Protein AF-A0A7S2JGN4-F1 (afdb_monomer)

Organism: NCBI:txid1333877

Foldseek 3Di:
DPPPDFDFFKKKKFWFLCLVVCVLLVHDPLVLLQQLQAPVHHDPADQSPDDGDDGDPVSVVLSVLQVVQQVVLCVVCVQQDDSGMTIGTGQGPVSVVSSVSSQVHAALSLIGMDMFTDDSPDHLLRVLVRVFVVCCVVQVLQWDFADAFLTDTGGAFKEFEWEWEADQVVLWIWTKWFFQPPPPDTATETQMDTDRPVQDSHVLSRNQVSCCQAPVQLVVHHPVQWFPDGDDPDSPDDPDDLQWDWHKDQDQQCRNGRIYIYIYGYTDPNNVVSQCVQQDPQQKRFGHDGPDDAAEPPPSVCVSCCSNVVHYYHRGGIMGIWIQPLQQLATDGRVPGHHDPVNSVVSNLPRQRVQVSSCVRNVHDRDPPPQPDDPPADQQDQLKKKKAFADLPDDQVLVQVVLVSRVQHWPDWAAAPVVHRMIMTGGDGPVSSSSQQSQQQHDRPHTGMGIGTDDPCPPPPPPPPQFAPDRLDQQPDDDDQDDQLKKKKAPADPPQDQVNVVCVLVVQVFAWDDKAPDQPVGPRMIMTTGPGPVSSRSQCSQARHDDPRTGMHMGDDDPVSVVPPDDD

InterPro domains:
  IPR000504 RNA recognition motif domain [PS50102] (485-559)
  IPR000504 RNA recognition motif domain [SM00360] (384-452)
  IPR000504 RNA recognition motif domain [SM00360] (486-555)
  IPR012677 Nucleotide-binding alpha-beta plait domain superfamily [G3DSA:3.30.70.330] (375-461)
  IPR012677 Nucleotide-binding alpha-beta plait domain superfamily [G3DSA:3.30.70.330] (476-565)
  IPR035979 RNA-binding domain superfamily [SSF54928] (384-507)
  IPR035979 RNA-binding domain superfamily [SSF54928] (473-565)

Secondary structure (DSSP, 8-state):
---PPPP-EEEEEEEETHHHHHHHTT--HHHHHHHHT-TT---SSB-S-PPPPPPPHHHHHHHHHHHHHHHHHHHHTGGG-BTTEEEEEEE-HHHHHHHHGGGG--BTT--EEEEEEE-TT--HHHHHHHHHHHHHHH-GGGEEEPSSSS--EEEB-EEEEEEEEEETTTTEEEEEEEEE--TT--EEE--EEE--BTTBSSHHHHHHHHHIIIIIHHHT--HHHHBSSPPPSSTTS----TTEEEEEEEPTT-SS-SEEEEEEEEBPHHHHHHHHTTB-TTS-EEPPPPSS-EEETT-TTTHHHHHHT-PEEE--SEEEEEEEETTTTEEE-TT-PPBPHHHHHHHHT--HHHHHHHHHHHTPPP-----SS-TT--TT---EEEEES--TT--HHHHHHHHHTTT--EEEEEEESSSTTEEEEEESSHHHHHHHHTTTTPEETTEE-EEEE----TTT--S-SPTT-S------S---SSS-EEEEEES--TT--HHHHHHHHHTTT--EEEEE-S-TTSTT-EEEEESSHHHHHHHHHTTT-EETTEEPEEEPPPHHHHTTT---

Nearest PDB structures (foldseek):
  5wwe-assembly1_A  TM=4.064E-01  e=3.611E-09  Homo sapiens
  4cq1-assembly5_E  TM=3.795E-01  e=1.753E-08  Homo sapiens
  4cq1-assembly3_C  TM=3.674E-01  e=2.235E-08  Homo sapiens
  5ifm-assembly5_J  TM=3.689E-01  e=2.103E-08  Homo sapiens
  7lrq-assembly1_B  TM=3.885E-01  e=9.038E-08  Homo sapiens

Solvent-accessible surface area (backbone atoms only — not comparable to full-atom values): 32034 Å² total; per-residue (Å²): 131,83,77,76,77,78,75,58,40,26,38,34,41,38,36,44,70,38,38,61,55,25,61,76,56,74,51,55,75,65,57,50,49,53,43,47,59,31,95,90,50,50,64,89,57,51,56,73,82,77,85,80,74,89,64,58,68,70,60,51,53,50,53,50,57,49,47,52,42,25,53,52,44,39,69,78,36,57,91,65,58,47,93,42,46,49,55,34,61,69,39,38,71,68,58,47,54,58,58,54,40,42,56,72,56,36,37,64,69,45,24,44,44,46,71,46,77,50,63,85,85,52,53,68,58,55,50,36,50,48,49,46,54,52,47,41,74,75,46,53,58,41,51,41,65,34,59,70,76,41,62,44,79,38,46,44,49,37,33,30,40,37,43,29,43,53,40,57,89,78,56,37,42,32,37,44,31,33,40,39,74,49,99,90,56,72,28,36,36,56,48,60,43,66,60,46,67,89,77,37,87,27,60,50,46,34,41,53,49,38,44,30,59,55,50,21,47,36,73,74,41,54,66,72,62,37,25,74,57,82,72,59,94,51,72,87,55,79,88,75,57,90,52,45,46,83,46,28,41,75,34,92,78,50,38,91,42,42,26,40,40,34,39,38,33,32,42,26,71,65,36,58,54,55,53,53,74,40,40,46,100,71,51,45,20,52,55,52,81,43,96,63,82,62,38,50,71,84,40,72,87,52,48,63,42,32,40,68,74,64,38,50,64,36,73,48,57,39,33,32,74,31,41,46,43,79,93,65,27,46,75,50,60,90,76,74,67,48,58,36,67,66,62,52,46,52,37,53,66,55,49,61,75,59,45,46,50,53,14,67,63,13,72,45,77,66,78,76,76,74,67,95,60,65,94,81,62,58,93,88,48,86,32,39,30,35,40,33,48,48,36,93,84,60,50,65,67,55,54,45,48,58,37,43,58,38,76,27,68,66,68,46,73,46,75,35,84,51,56,65,38,26,30,43,36,34,33,82,41,69,68,43,39,57,56,50,47,72,50,41,65,42,69,46,92,90,22,56,24,45,39,40,79,50,78,85,58,89,83,72,64,71,95,66,68,71,80,32,77,57,78,67,54,78,52,84,68,94,74,73,94,61,82,84,32,53,36,33,40,31,57,49,42,91,85,63,48,53,64,56,56,49,48,62,42,41,81,65,75,23,52,73,68,45,72,47,52,76,38,94,90,39,88,47,24,32,40,42,32,28,76,42,62,67,27,42,37,52,53,46,17,47,43,48,35,54,47,90,91,27,53,28,44,44,43,72,70,48,82,70,65,74,62,75,83,79,90,129

Mean predicted aligned error: 10.85 Å

Sequence (568 aa):
TAVAAAETQTLSVFLEEVAFFLEDMQRDLWWLLRIAHQPAGPPALVKGDEELQPLPEETEAIIERLRERHVQHAEEHTNQVRAKIAIIPGVVAEERALLNSLKTLKFHCKGKIEVFQVMKEARNAAIWTKYHDTISSLEPQWLLKTDGPGQKLLFSQCATIVPVYADKQKREIKLFNVWCPEKKKRHWAFPSGDIIRGCDRNLYDTARREFHQEVGLSFGLSWSDCFVCDLPEEHTEELSHPGVCLYVQLEKDGHRYPTRPYFFVQVTEDFYSTTRCYEDANGVIHFPKPDREHVKWDDLASAPRVHVEGVDFLGYDEARWVSLEYETGKIVGDDGKQMRKDDAELFRRQPERIWEYLASLAGLDPLVRTSLLPADLPADGPFSVRMTGIDKAATDENISQYFEENNIAVKNVEQFDVPKHSARIDFHDLAALEQALQLSGRNLCRRKVKVELWADSVADAGAGAAAGARPLKPYEGPLSDTPPFKVIIRSLDKSVTRDDLGYFFWDRECQVKAVEYPLKNERHAGMVEFDDVESLRRAMGLNKAVYKGREVAIDLPTARDERGGGGG

Structure (mmCIF, N/CA/C/O backbone):
data_AF-A0A7S2JGN4-F1
#
_entry.id   AF-A0A7S2JGN4-F1
#
loop_
_atom_site.group_PDB
_atom_site.id
_atom_site.type_symbol
_atom_site.label_atom_id
_atom_site.label_alt_id
_atom_site.label_comp_id
_atom_site.label_asym_id
_atom_site.label_entity_id
_atom_site.label_seq_id
_atom_site.pdbx_PDB_ins_code
_atom_site.Cartn_x
_atom_site.Cartn_y
_atom_site.Cartn_z
_atom_site.occupancy
_atom_site.B_iso_or_equiv
_atom_site.auth_seq_id
_atom_site.auth_comp_id
_atom_site.auth_asym_id
_atom_site.auth_atom_id
_atom_site.pdbx_PDB_model_num
ATOM 1 N N . THR A 1 1 ? 23.035 26.801 42.156 1.00 54.50 1 THR A N 1
ATOM 2 C CA . THR A 1 1 ? 22.597 25.449 41.751 1.00 54.50 1 THR A CA 1
ATOM 3 C C . THR A 1 1 ? 21.841 25.587 40.452 1.00 54.50 1 THR A C 1
ATOM 5 O O . THR A 1 1 ? 20.786 26.202 40.447 1.00 54.50 1 THR A O 1
ATOM 8 N N . ALA A 1 2 ? 22.421 25.145 39.334 1.00 55.16 2 ALA A N 1
ATOM 9 C CA . ALA A 1 2 ? 21.706 25.127 38.061 1.00 55.16 2 ALA A CA 1
ATOM 10 C C . ALA A 1 2 ? 20.586 24.086 38.174 1.00 55.16 2 ALA A C 1
ATOM 12 O O . ALA A 1 2 ? 20.869 22.915 38.421 1.00 55.16 2 ALA A O 1
ATOM 13 N N . VAL A 1 3 ? 19.330 24.521 38.080 1.00 58.84 3 VAL A N 1
ATOM 14 C CA . VAL A 1 3 ? 18.199 23.600 37.936 1.00 58.84 3 VAL A CA 1
ATOM 15 C C . VAL A 1 3 ? 18.410 22.912 36.593 1.00 58.84 3 VAL A C 1
ATOM 17 O O . VAL A 1 3 ? 18.439 23.587 35.565 1.00 58.84 3 VAL A O 1
ATOM 20 N N . ALA A 1 4 ? 18.664 21.603 36.608 1.00 72.12 4 ALA A N 1
ATOM 21 C CA . ALA A 1 4 ? 18.765 20.829 35.380 1.00 72.12 4 ALA A CA 1
ATOM 22 C C . ALA A 1 4 ? 17.479 21.063 34.580 1.00 72.12 4 ALA A C 1
ATOM 24 O O . ALA A 1 4 ? 16.385 20.871 35.113 1.00 72.12 4 ALA A O 1
ATOM 25 N N . ALA A 1 5 ? 17.610 21.552 33.344 1.00 78.69 5 ALA A N 1
ATOM 26 C CA . ALA A 1 5 ? 16.461 21.744 32.474 1.00 78.69 5 ALA A CA 1
ATOM 27 C C . ALA A 1 5 ? 15.725 20.403 32.366 1.00 78.69 5 ALA A C 1
ATOM 29 O O . ALA A 1 5 ? 16.347 19.388 32.048 1.00 78.69 5 ALA A O 1
ATOM 30 N N . ALA A 1 6 ? 14.432 20.391 32.696 1.00 83.69 6 ALA A N 1
ATOM 31 C CA . ALA A 1 6 ? 13.628 19.183 32.610 1.00 83.69 6 ALA A CA 1
ATOM 32 C C . ALA A 1 6 ? 13.701 18.633 31.178 1.00 83.69 6 ALA A C 1
ATOM 34 O O . ALA A 1 6 ? 13.547 19.384 30.212 1.00 83.69 6 ALA A O 1
ATOM 35 N N . GLU A 1 7 ? 13.971 17.335 31.038 1.00 91.00 7 GLU A N 1
ATOM 36 C CA . GLU A 1 7 ? 14.039 16.693 29.729 1.00 91.00 7 GLU A CA 1
ATOM 37 C C . GLU A 1 7 ? 12.650 16.742 29.076 1.00 91.00 7 GLU A C 1
ATOM 39 O O . GLU A 1 7 ? 11.679 16.187 29.596 1.00 91.00 7 GLU A O 1
ATOM 44 N N . THR A 1 8 ? 12.549 17.431 27.941 1.00 95.19 8 THR A N 1
ATOM 45 C CA . THR A 1 8 ? 11.310 17.529 27.163 1.00 95.19 8 THR A CA 1
ATOM 46 C C . THR A 1 8 ? 11.407 16.667 25.912 1.00 95.19 8 THR A C 1
ATOM 48 O O . THR A 1 8 ? 12.484 16.486 25.344 1.00 95.19 8 THR A O 1
ATOM 51 N N . GLN A 1 9 ? 10.277 16.115 25.468 1.00 96.19 9 GLN A N 1
ATOM 52 C CA . GLN A 1 9 ? 10.206 15.285 24.263 1.00 96.19 9 GLN A CA 1
ATOM 53 C C . GLN A 1 9 ? 9.072 15.740 23.344 1.00 96.19 9 GLN A C 1
ATOM 55 O O . GLN A 1 9 ? 8.109 16.352 23.788 1.00 96.19 9 GLN A O 1
ATOM 60 N N . THR A 1 10 ? 9.169 15.444 22.048 1.00 95.75 10 THR A N 1
ATOM 61 C CA . THR A 1 10 ? 8.025 15.596 21.136 1.00 95.75 10 THR A CA 1
ATOM 62 C C . THR A 1 10 ? 7.320 14.254 21.027 1.00 95.75 10 THR A C 1
ATOM 64 O O . THR A 1 10 ? 7.950 13.249 20.686 1.00 95.75 10 THR A O 1
ATOM 67 N N . LEU A 1 11 ? 6.024 14.233 21.328 1.00 96.25 11 LEU A N 1
ATOM 68 C CA . LEU A 1 11 ? 5.200 13.034 21.229 1.00 96.25 11 LEU A CA 1
ATOM 69 C C . LEU A 1 11 ? 4.201 13.161 20.087 1.00 96.25 11 LEU A C 1
ATOM 71 O O . LEU A 1 11 ? 3.726 14.247 19.762 1.00 96.25 11 LEU A O 1
ATOM 75 N N . SER A 1 12 ? 3.886 12.021 19.494 1.00 93.81 12 SER A N 1
ATOM 76 C CA . SER A 1 12 ? 2.825 11.853 18.521 1.00 93.81 12 SER A CA 1
ATOM 77 C C . SER A 1 12 ? 1.744 10.960 19.116 1.00 93.81 12 SER A C 1
ATOM 79 O O . SER A 1 12 ? 2.062 9.930 19.712 1.00 93.81 12 SER A O 1
ATOM 81 N N . VAL A 1 13 ? 0.486 11.371 18.967 1.00 94.75 13 VAL A N 1
ATOM 82 C CA . VAL A 1 13 ? -0.708 10.597 19.307 1.00 94.75 13 VAL A CA 1
ATOM 83 C C . VAL A 1 13 ? -1.379 10.182 18.004 1.00 94.75 13 VAL A C 1
ATOM 85 O O . VAL A 1 13 ? -1.859 11.037 17.257 1.00 94.75 13 VAL A O 1
ATOM 88 N N . PHE A 1 14 ? -1.389 8.885 17.714 1.00 92.00 14 PHE A N 1
ATOM 89 C CA . PHE A 1 14 ? -2.060 8.315 16.551 1.00 92.00 14 PHE A CA 1
ATOM 90 C C . PHE A 1 14 ? -3.412 7.731 16.946 1.00 92.00 14 PHE A C 1
ATOM 92 O O . PHE A 1 14 ? -3.502 6.937 17.880 1.00 92.00 14 PHE A O 1
ATOM 99 N N . LEU A 1 15 ? -4.446 8.143 16.218 1.00 89.06 15 LEU A N 1
ATOM 100 C CA . LEU A 1 15 ? -5.840 7.760 16.403 1.00 89.06 15 LEU A CA 1
ATOM 101 C C . LEU A 1 15 ? -6.223 6.754 15.310 1.00 89.06 15 LEU A C 1
ATOM 103 O O . LEU A 1 15 ? -6.686 7.133 14.231 1.00 89.06 15 LEU A O 1
ATOM 107 N N . GLU A 1 16 ? -5.987 5.471 15.569 1.00 84.69 16 GLU A N 1
ATOM 108 C CA . GLU A 1 16 ? -6.259 4.388 14.622 1.00 84.69 16 GLU A CA 1
ATOM 109 C C . GLU A 1 16 ? -7.708 3.922 14.758 1.00 84.69 16 GLU A C 1
ATOM 111 O O . GLU A 1 16 ? -8.125 3.519 15.839 1.00 84.69 16 GLU A O 1
ATOM 116 N N . GLU A 1 17 ? -8.499 4.037 13.689 1.00 77.12 17 GLU A N 1
ATOM 117 C CA . GLU A 1 17 ? -9.946 3.733 13.666 1.00 77.12 17 GLU A CA 1
ATOM 118 C C . GLU A 1 17 ? -10.814 4.467 14.715 1.00 77.12 17 GLU A C 1
ATOM 120 O O . GLU A 1 17 ? -12.028 4.291 14.782 1.00 77.12 17 GLU A O 1
ATOM 125 N N . VAL A 1 18 ? -10.213 5.384 15.479 1.00 81.12 18 VAL A N 1
ATOM 126 C CA . VAL A 1 18 ? -10.897 6.314 16.390 1.00 81.12 18 VAL A CA 1
ATOM 127 C C . VAL A 1 18 ? -11.172 7.658 15.707 1.00 81.12 18 VAL A C 1
ATOM 129 O O . VAL A 1 18 ? -12.047 8.400 16.130 1.00 81.12 18 VAL A O 1
ATOM 132 N N . ALA A 1 19 ? -10.464 7.995 14.626 1.00 70.75 19 ALA A N 1
ATOM 133 C CA . ALA A 1 19 ? -10.647 9.284 13.956 1.00 70.75 19 ALA A CA 1
ATOM 134 C C . ALA A 1 19 ? -12.057 9.458 13.364 1.00 70.75 19 ALA A C 1
ATOM 136 O O . ALA A 1 19 ? -12.646 10.521 13.524 1.00 70.75 19 ALA A O 1
ATOM 137 N N . PHE A 1 20 ? -12.610 8.408 12.745 1.00 70.56 20 PHE A N 1
ATOM 138 C CA . PHE A 1 20 ? -13.986 8.425 12.236 1.00 70.56 20 PHE A CA 1
ATOM 139 C C . PHE A 1 20 ? -15.000 8.490 13.374 1.00 70.56 20 PHE A C 1
ATOM 141 O O . PHE A 1 20 ? -15.897 9.318 13.342 1.00 70.56 20 PHE A O 1
ATOM 148 N N . PHE A 1 21 ? -14.766 7.724 14.443 1.00 80.31 21 PHE A N 1
ATOM 149 C CA . PHE A 1 21 ? -15.552 7.819 15.670 1.00 80.31 21 PHE A CA 1
ATOM 150 C C . PHE A 1 21 ? -15.599 9.257 16.219 1.00 80.31 21 PHE A C 1
ATOM 152 O O . PHE A 1 21 ? -16.660 9.742 16.601 1.00 80.31 21 PHE A O 1
ATOM 159 N N . LEU A 1 22 ? -14.466 9.966 16.243 1.00 82.25 22 LEU A N 1
ATOM 160 C CA . LEU A 1 22 ? -14.413 11.358 16.694 1.00 82.25 22 LEU A CA 1
ATOM 161 C C . LEU A 1 22 ? -15.152 12.309 15.750 1.00 82.25 22 LEU A C 1
ATOM 163 O O . LEU A 1 22 ? -15.880 13.177 16.225 1.00 82.25 22 LEU A O 1
ATOM 167 N N . GLU A 1 23 ? -14.977 12.152 14.437 1.00 78.81 23 GLU A N 1
ATOM 168 C CA . GLU A 1 23 ? -15.659 12.967 13.427 1.00 78.81 23 GLU A CA 1
ATOM 169 C C . GLU A 1 23 ? -17.182 12.792 13.509 1.00 78.81 23 GLU A C 1
ATOM 171 O O . GLU A 1 23 ? -17.908 13.779 13.654 1.00 78.81 23 GLU A O 1
ATOM 176 N N . ASP A 1 24 ? -17.652 11.544 13.527 1.00 76.62 24 ASP A N 1
ATOM 177 C CA . ASP A 1 24 ? -19.073 11.191 13.547 1.00 76.62 24 ASP A CA 1
ATOM 178 C C . ASP A 1 24 ? -19.751 11.621 14.853 1.00 76.62 24 ASP A C 1
ATOM 180 O O . ASP A 1 24 ? -20.858 12.164 14.839 1.00 76.62 24 ASP A O 1
ATOM 184 N N . MET A 1 25 ? -19.069 11.447 15.990 1.00 80.00 25 MET A N 1
ATOM 185 C CA . MET A 1 25 ? -19.584 11.841 17.308 1.00 80.00 25 MET A CA 1
ATOM 186 C C . MET A 1 25 ? -19.324 13.317 17.646 1.00 80.00 25 MET A C 1
ATOM 188 O O . MET A 1 25 ? -19.701 13.774 18.730 1.00 80.00 25 MET A O 1
ATOM 192 N N . GLN A 1 26 ? -18.681 14.071 16.746 1.00 81.38 26 GLN A N 1
ATOM 193 C CA . GLN A 1 26 ? -18.276 15.467 16.956 1.00 81.38 26 GLN A CA 1
ATOM 194 C C . GLN A 1 26 ? -17.484 15.647 18.265 1.00 81.38 26 GLN A C 1
ATOM 196 O O . GLN A 1 26 ? -17.761 16.530 19.085 1.00 81.38 26 GLN A O 1
ATOM 201 N N . ARG A 1 27 ? -16.518 14.755 18.490 1.00 87.88 27 ARG A N 1
ATOM 202 C CA . ARG A 1 27 ? -15.594 14.751 19.631 1.00 87.88 27 ARG A CA 1
ATOM 203 C C . ARG A 1 27 ? -14.174 15.044 19.162 1.00 87.88 27 ARG A C 1
ATOM 205 O O . ARG A 1 27 ? -13.861 14.955 17.980 1.00 87.88 27 ARG A O 1
ATOM 212 N N . ASP A 1 28 ? -13.297 15.385 20.099 1.00 91.06 28 ASP A N 1
ATOM 213 C CA . ASP A 1 28 ? -11.882 15.620 19.819 1.00 91.06 28 ASP A CA 1
ATOM 214 C C . ASP A 1 28 ? -10.959 14.789 20.728 1.00 91.06 28 ASP A C 1
ATOM 216 O O . ASP A 1 28 ? -11.389 14.074 21.637 1.00 91.06 28 ASP A O 1
ATOM 220 N N . LEU A 1 29 ? -9.653 14.865 20.459 1.00 93.62 29 LEU A N 1
ATOM 221 C CA . LEU A 1 29 ? -8.619 14.205 21.260 1.00 93.62 29 LEU A CA 1
ATOM 222 C C . LEU A 1 29 ? -8.666 14.627 22.739 1.00 93.62 29 LEU A C 1
ATOM 224 O O . LEU A 1 29 ? -8.353 13.837 23.631 1.00 93.62 29 LEU A O 1
ATOM 228 N N . TRP A 1 30 ? -9.042 15.872 23.009 1.00 95.50 30 TRP A N 1
ATOM 229 C CA . TRP A 1 30 ? -9.039 16.437 24.354 1.00 95.50 30 TRP A CA 1
ATOM 230 C C . TRP A 1 30 ? -10.203 15.884 25.173 1.00 95.50 30 TRP A C 1
ATOM 232 O O . TRP A 1 30 ? -10.025 15.556 26.343 1.00 95.50 30 TRP A O 1
ATOM 242 N N . TRP A 1 31 ? -11.358 15.660 24.547 1.00 96.06 31 TRP A N 1
ATOM 243 C CA . TRP A 1 31 ? -12.468 14.911 25.131 1.00 96.06 31 TRP A CA 1
ATOM 244 C C . TRP A 1 31 ? -12.053 13.482 25.514 1.00 96.06 31 TRP A C 1
ATOM 246 O O . TRP A 1 31 ? -12.343 13.047 26.628 1.00 96.06 31 TRP A O 1
ATOM 256 N N . LEU A 1 32 ? -11.284 12.785 24.667 1.00 96.12 32 LEU A N 1
ATOM 257 C CA . LEU A 1 32 ? -10.750 11.455 25.002 1.00 96.12 32 LEU A CA 1
ATOM 258 C C . LEU A 1 32 ? -9.780 11.486 26.185 1.00 96.12 32 LEU A C 1
ATOM 260 O O . LEU A 1 32 ? -9.835 10.611 27.048 1.00 96.12 32 LEU A O 1
ATOM 264 N N . LEU A 1 33 ? -8.916 12.501 26.265 1.00 96.56 33 LEU A N 1
ATOM 265 C CA . LEU A 1 33 ? -8.057 12.691 27.436 1.00 96.56 33 LEU A CA 1
ATOM 266 C C . LEU A 1 33 ? -8.892 12.896 28.697 1.00 96.56 33 LEU A C 1
ATOM 268 O O . LEU A 1 33 ? -8.591 12.302 29.731 1.00 96.56 33 LEU A O 1
ATOM 272 N N . ARG A 1 34 ? -9.977 13.671 28.611 1.00 97.44 34 ARG A N 1
ATOM 273 C CA . ARG A 1 34 ? -10.865 13.877 29.757 1.00 97.44 34 ARG A CA 1
ATOM 274 C C . ARG A 1 34 ? -11.571 12.594 30.189 1.00 97.44 34 ARG A C 1
ATOM 276 O O . ARG A 1 34 ? -11.767 12.388 31.385 1.00 97.44 34 ARG A O 1
ATOM 283 N N . ILE A 1 35 ? -11.904 11.713 29.247 1.00 96.69 35 ILE A N 1
ATOM 284 C CA . ILE A 1 35 ? -12.425 10.371 29.544 1.00 96.69 35 ILE A CA 1
ATOM 285 C C . ILE A 1 35 ? -11.391 9.508 30.253 1.00 96.69 35 ILE A C 1
ATOM 287 O O . ILE A 1 35 ? -11.707 8.867 31.254 1.00 96.69 35 ILE A O 1
ATOM 291 N N . ALA A 1 36 ? -10.157 9.490 29.751 1.00 97.25 36 ALA A N 1
ATOM 292 C CA . ALA A 1 36 ? -9.097 8.647 30.293 1.00 97.25 36 ALA A CA 1
ATOM 293 C C . ALA A 1 36 ? -8.745 8.980 31.753 1.00 97.25 36 ALA A C 1
ATOM 295 O O . ALA A 1 36 ? -8.174 8.140 32.447 1.00 97.25 36 ALA A O 1
ATOM 296 N N . HIS A 1 37 ? -9.103 10.182 32.215 1.00 97.50 37 HIS A N 1
ATOM 297 C CA . HIS A 1 37 ? -8.818 10.693 33.557 1.00 97.50 37 HIS A CA 1
ATOM 298 C C . HIS A 1 37 ? -10.071 10.952 34.403 1.00 97.50 37 HIS A C 1
ATOM 300 O O . HIS A 1 37 ? -9.998 11.683 35.389 1.00 97.50 37 HIS A O 1
ATOM 306 N N . GLN A 1 38 ? -11.222 10.365 34.057 1.00 97.56 38 GLN A N 1
ATOM 307 C CA . GLN A 1 38 ? -12.425 10.493 34.886 1.00 97.56 38 GLN A CA 1
ATOM 308 C C . GLN A 1 38 ? -12.165 10.005 36.328 1.00 97.56 38 GLN A C 1
ATOM 310 O O . GLN A 1 38 ? -11.521 8.969 36.507 1.00 97.56 38 GLN A O 1
ATOM 315 N N . PRO A 1 39 ? -12.697 10.679 37.370 1.00 94.81 39 PRO A N 1
ATOM 316 C CA . PRO A 1 39 ? -12.478 10.283 38.768 1.00 94.81 39 PRO A CA 1
ATOM 317 C C . PRO A 1 39 ? -12.961 8.864 39.097 1.00 94.81 39 PRO A C 1
ATOM 319 O O . PRO A 1 39 ? -12.382 8.185 39.941 1.00 94.81 39 PRO A O 1
ATOM 322 N N . ALA A 1 40 ? -14.011 8.406 38.411 1.00 95.12 40 ALA A N 1
ATOM 323 C CA . ALA A 1 40 ? -14.536 7.044 38.516 1.00 95.12 40 ALA A CA 1
ATOM 324 C C . ALA A 1 40 ? -13.710 6.002 37.728 1.00 95.12 40 ALA A C 1
ATOM 326 O O . ALA A 1 40 ? -14.036 4.816 37.752 1.00 95.12 40 ALA A O 1
ATOM 327 N N . GLY A 1 41 ? -12.650 6.437 37.044 1.00 94.81 41 GLY A N 1
ATOM 328 C CA . GLY A 1 41 ? -11.921 5.673 36.040 1.00 94.81 41 GLY A CA 1
ATOM 329 C C . GLY A 1 41 ? -12.548 5.790 34.644 1.00 94.81 41 GLY A C 1
ATOM 330 O O . GLY A 1 41 ? -13.695 6.228 34.509 1.00 94.81 41 GLY A O 1
ATOM 331 N N . PRO A 1 42 ? -11.804 5.410 33.589 1.00 93.50 42 PRO A N 1
ATOM 332 C CA . PRO A 1 42 ? -12.347 5.360 32.239 1.00 93.50 42 PRO A CA 1
ATOM 333 C C . PRO A 1 42 ? -13.484 4.327 32.151 1.00 93.50 42 PRO A C 1
ATOM 335 O O . PRO A 1 42 ? -13.445 3.303 32.844 1.00 93.50 42 PRO A O 1
ATOM 338 N N . PRO A 1 43 ? -14.490 4.552 31.288 1.00 91.50 43 PRO A N 1
ATOM 339 C CA . PRO A 1 43 ? -15.542 3.574 31.056 1.00 91.50 43 PRO A CA 1
ATOM 340 C C . PRO A 1 43 ? -14.951 2.276 30.492 1.00 91.50 43 PRO A C 1
ATOM 342 O O . PRO A 1 43 ? -13.905 2.272 29.841 1.00 91.50 43 PRO A O 1
ATOM 345 N N . ALA A 1 44 ? -15.649 1.157 30.707 1.00 91.38 44 ALA A N 1
ATOM 346 C CA . ALA A 1 44 ? -15.217 -0.141 30.184 1.00 91.38 44 ALA A CA 1
ATOM 347 C C . ALA A 1 44 ? -15.114 -0.151 28.645 1.00 91.38 44 ALA A C 1
ATOM 349 O O . ALA A 1 44 ? -14.239 -0.822 28.097 1.00 91.38 44 ALA A O 1
ATOM 350 N N . LEU A 1 45 ? -16.006 0.588 27.976 1.00 91.00 45 LEU A N 1
ATOM 351 C CA . LEU A 1 45 ? -16.026 0.840 26.537 1.00 91.00 45 LEU A CA 1
ATOM 352 C C . LEU A 1 45 ? -16.490 2.278 26.285 1.00 91.00 45 LEU A C 1
ATOM 354 O O . LEU A 1 45 ? -17.499 2.691 26.853 1.00 91.00 45 LEU A O 1
ATOM 358 N N . VAL A 1 46 ? -15.772 2.992 25.422 1.00 90.94 46 VAL A N 1
ATOM 359 C CA . VAL A 1 46 ? -16.076 4.351 24.967 1.00 90.94 46 VAL A CA 1
ATOM 360 C C . VAL A 1 46 ? -17.031 4.298 23.767 1.00 90.94 46 VAL A C 1
ATOM 362 O O . VAL A 1 46 ? -16.776 3.567 22.802 1.00 90.94 46 VAL A O 1
ATOM 365 N N . LYS A 1 47 ? -18.113 5.076 23.836 1.00 86.81 47 LYS A N 1
ATOM 366 C CA . LYS A 1 47 ? -19.259 5.126 22.915 1.00 86.81 47 LYS A CA 1
ATOM 367 C C . LYS A 1 47 ? -19.515 6.506 22.308 1.00 86.81 47 LYS A C 1
ATOM 369 O O . LYS A 1 47 ? -20.111 6.577 21.239 1.00 86.81 47 LYS A O 1
ATOM 374 N N . GLY A 1 48 ? -19.051 7.592 22.927 1.00 86.44 48 GLY A N 1
ATOM 375 C CA . GLY A 1 48 ? -19.174 8.961 22.401 1.00 86.44 48 GLY A CA 1
ATOM 376 C C . GLY A 1 48 ? -20.287 9.787 23.050 1.00 86.44 48 GLY A C 1
ATOM 377 O O . GLY A 1 48 ? -20.292 11.022 22.941 1.00 86.44 48 GLY A O 1
ATOM 378 N N . ASP A 1 49 ? -21.217 9.120 23.731 1.00 86.94 49 ASP A N 1
ATOM 379 C CA . ASP A 1 49 ? -22.371 9.689 24.427 1.00 86.94 49 ASP A CA 1
ATOM 380 C C . ASP A 1 49 ? -22.150 9.847 25.941 1.00 86.94 49 ASP A C 1
ATOM 382 O O . ASP A 1 49 ? -23.075 10.213 26.664 1.00 86.94 49 ASP A O 1
ATOM 386 N N . GLU A 1 50 ? -20.928 9.623 26.432 1.00 90.75 50 GLU A N 1
ATOM 387 C CA . GLU A 1 50 ? -20.611 9.743 27.851 1.00 90.75 50 GLU A CA 1
ATOM 388 C C . GLU A 1 50 ? -20.771 11.172 28.380 1.00 90.75 50 GLU A C 1
ATOM 390 O O . GLU A 1 50 ? -20.235 12.141 27.831 1.00 90.75 50 GLU A O 1
ATOM 395 N N . GLU A 1 51 ? -21.426 11.283 29.536 1.00 93.62 51 GLU A N 1
ATOM 396 C CA . GLU A 1 51 ? -21.446 12.502 30.337 1.00 93.62 51 GLU A CA 1
ATOM 397 C C . GLU A 1 51 ? -20.192 12.568 31.220 1.00 93.62 51 GLU A C 1
ATOM 399 O O . GLU A 1 51 ? -19.976 11.729 32.097 1.00 93.62 51 GLU A O 1
ATOM 404 N N . LEU A 1 52 ? -19.344 13.573 30.983 1.00 95.81 52 LEU A N 1
ATOM 405 C CA . LEU A 1 52 ? -18.083 13.736 31.708 1.00 95.81 52 LEU A CA 1
ATOM 406 C C . LEU A 1 52 ? -18.282 14.503 33.014 1.00 95.81 52 LEU A C 1
ATOM 408 O O . LEU A 1 52 ? -18.860 15.592 33.024 1.00 95.81 52 LEU A O 1
ATOM 412 N N . GLN A 1 53 ? -17.723 13.981 34.106 1.00 96.88 53 GLN A N 1
ATOM 413 C CA . GLN A 1 53 ? -17.599 14.728 35.354 1.00 96.88 53 GLN A CA 1
ATOM 414 C C . GLN A 1 53 ? -16.455 15.753 35.253 1.00 96.88 53 GLN A C 1
ATOM 416 O O . GLN A 1 53 ? -15.498 15.533 34.498 1.00 96.88 53 GLN A O 1
ATOM 421 N N . PRO A 1 54 ? -16.518 16.866 36.012 1.00 97.25 54 PRO A N 1
ATOM 422 C CA . PRO A 1 54 ? -15.405 17.804 36.118 1.00 97.25 54 PRO A CA 1
ATOM 423 C C . PRO A 1 54 ? -14.136 17.108 36.626 1.00 97.25 54 PRO A C 1
ATOM 425 O O . PRO A 1 54 ? -14.185 16.353 37.599 1.00 97.25 54 PRO A O 1
ATOM 428 N N . LEU A 1 55 ? -13.003 17.378 35.978 1.00 97.50 55 LEU A N 1
ATOM 429 C CA . LEU A 1 55 ? -11.698 16.891 36.419 1.00 97.50 55 LEU A CA 1
ATOM 430 C C . LEU A 1 55 ? -11.095 17.810 37.490 1.00 97.50 55 LEU A C 1
ATOM 432 O O . LEU A 1 55 ? -11.506 18.968 37.608 1.00 97.50 55 LEU A O 1
ATOM 436 N N . PRO A 1 56 ? -10.094 17.331 38.252 1.00 97.62 56 PRO A N 1
ATOM 437 C CA . PRO A 1 56 ? -9.263 18.205 39.070 1.00 97.62 56 PRO A CA 1
ATOM 438 C C . PRO A 1 56 ? -8.669 19.349 38.233 1.00 97.62 56 PRO A C 1
ATOM 440 O O . PRO A 1 56 ? -8.201 19.124 37.115 1.00 97.62 56 PRO A O 1
ATOM 443 N N . GLU A 1 57 ? -8.648 20.566 38.786 1.00 97.56 57 GLU A N 1
ATOM 444 C CA . GLU A 1 57 ? -8.185 21.774 38.079 1.00 97.56 57 GLU A CA 1
ATOM 445 C C . GLU A 1 57 ? -6.762 21.627 37.518 1.00 97.56 57 GLU A C 1
ATOM 447 O O . GLU A 1 57 ? -6.464 22.115 36.430 1.00 97.56 57 GLU A O 1
ATOM 452 N N . GLU A 1 58 ? -5.890 20.909 38.230 1.00 97.56 58 GLU A N 1
ATOM 453 C CA . GLU A 1 58 ? -4.521 20.621 37.798 1.00 97.56 58 GLU A CA 1
ATOM 454 C C . GLU A 1 58 ? -4.482 19.778 36.515 1.00 97.56 58 GLU A C 1
ATOM 456 O O . GLU A 1 58 ? -3.765 20.113 35.570 1.00 97.56 58 GLU A O 1
ATOM 461 N N . THR A 1 59 ? -5.301 18.725 36.444 1.00 97.38 59 THR A N 1
ATOM 462 C CA . THR A 1 59 ? -5.424 17.858 35.265 1.00 97.38 59 THR A CA 1
ATOM 463 C C . THR A 1 59 ? -5.982 18.632 34.076 1.00 97.38 59 THR A C 1
ATOM 465 O O . THR A 1 59 ? -5.427 18.551 32.979 1.00 97.38 59 THR A O 1
ATOM 468 N N . GLU A 1 60 ? -7.031 19.430 34.290 1.00 97.75 60 GLU A N 1
ATOM 469 C CA . GLU A 1 60 ? -7.637 20.246 33.232 1.00 97.75 60 GLU A CA 1
ATOM 470 C C . GLU A 1 60 ? -6.631 21.281 32.694 1.00 97.75 60 GLU A C 1
ATOM 472 O O . GLU A 1 60 ? -6.483 21.444 31.482 1.00 97.75 60 GLU A O 1
ATOM 477 N N . ALA A 1 61 ? -5.849 21.908 33.582 1.00 97.75 61 ALA A N 1
ATOM 478 C CA . ALA A 1 61 ? -4.796 22.845 33.200 1.00 97.75 61 ALA A CA 1
ATOM 479 C C . ALA A 1 61 ? -3.668 22.176 32.395 1.00 97.75 61 ALA A C 1
ATOM 481 O O . ALA A 1 61 ? -3.083 22.812 31.517 1.00 97.75 61 ALA A O 1
ATOM 482 N N . ILE A 1 62 ? -3.337 20.910 32.672 1.00 97.81 62 ILE A N 1
ATOM 483 C CA . ILE A 1 62 ? -2.373 20.147 31.865 1.00 97.81 62 ILE A CA 1
ATOM 484 C C . ILE A 1 62 ? -2.932 19.875 30.464 1.00 97.81 62 ILE A C 1
ATOM 486 O O . ILE A 1 62 ? -2.221 20.082 29.476 1.00 97.81 62 ILE A O 1
ATOM 490 N N . ILE A 1 63 ? -4.189 19.431 30.369 1.00 97.75 63 ILE A N 1
ATOM 491 C CA . ILE A 1 63 ? -4.848 19.140 29.087 1.00 97.75 63 ILE A CA 1
ATOM 492 C C . ILE A 1 63 ? -4.890 20.397 28.213 1.00 97.75 63 ILE A C 1
ATOM 494 O O . ILE A 1 63 ? -4.526 20.324 27.038 1.00 97.75 63 ILE A O 1
ATOM 498 N N . GLU A 1 64 ? -5.234 21.556 28.777 1.00 97.88 64 GLU A N 1
ATOM 499 C CA . GLU A 1 64 ? -5.289 22.803 28.006 1.00 97.88 64 GLU A CA 1
ATOM 500 C C . GLU A 1 64 ? -3.898 23.234 27.508 1.00 97.88 64 GLU A C 1
ATOM 502 O O . GLU A 1 64 ? -3.738 23.548 26.331 1.00 97.88 64 GLU A O 1
ATOM 507 N N . ARG A 1 65 ? -2.838 23.110 28.324 1.00 97.81 65 ARG A N 1
ATOM 508 C CA . ARG A 1 65 ? -1.454 23.374 27.865 1.00 97.81 65 ARG A CA 1
ATOM 509 C C . ARG A 1 65 ? -0.988 22.426 26.756 1.00 97.81 65 ARG A C 1
ATOM 511 O O . ARG A 1 65 ? -0.137 22.784 25.935 1.00 97.81 65 ARG A O 1
ATOM 518 N N . LEU A 1 66 ? -1.449 21.174 26.761 1.00 97.69 66 LEU A N 1
ATOM 519 C CA . LEU A 1 66 ? -1.174 20.221 25.679 1.00 97.69 66 LEU A CA 1
ATOM 520 C C . LEU A 1 66 ? -1.912 20.621 24.400 1.00 97.69 66 LEU A C 1
ATOM 522 O O . LEU A 1 66 ? -1.313 20.599 23.322 1.00 97.69 66 LEU A O 1
ATOM 526 N N . ARG A 1 67 ? -3.173 21.038 24.534 1.00 97.31 67 ARG A N 1
ATOM 527 C CA . ARG A 1 67 ? -4.003 21.536 23.437 1.00 97.31 67 ARG A CA 1
ATOM 528 C C . ARG A 1 67 ? -3.413 22.775 22.785 1.00 97.31 67 ARG A C 1
ATOM 530 O O . ARG A 1 67 ? -3.245 22.775 21.569 1.00 97.31 67 ARG A O 1
ATOM 537 N N . GLU A 1 68 ? -3.047 23.785 23.566 1.00 97.06 68 GLU A N 1
ATOM 538 C CA . GLU A 1 68 ? -2.438 25.023 23.065 1.00 97.06 68 GLU A CA 1
ATOM 539 C C . GLU A 1 68 ? -1.171 24.732 22.250 1.00 97.06 68 GLU A C 1
ATOM 541 O O . GLU A 1 68 ? -1.049 25.185 21.113 1.00 97.06 68 GLU A O 1
ATOM 546 N N . ARG A 1 69 ? -0.260 23.894 22.773 1.00 96.19 69 ARG A N 1
ATOM 547 C CA . ARG A 1 69 ? 0.963 23.501 22.046 1.00 96.19 69 ARG A CA 1
ATOM 548 C C . ARG A 1 69 ? 0.676 22.693 20.787 1.00 96.19 69 ARG A C 1
ATOM 550 O O . ARG A 1 69 ? 1.392 22.850 19.802 1.00 96.19 69 ARG A O 1
ATOM 557 N N . HIS A 1 70 ? -0.335 21.826 20.802 1.00 94.56 70 HIS A N 1
ATOM 558 C CA . HIS A 1 70 ? -0.746 21.100 19.604 1.00 94.56 70 HIS A CA 1
ATOM 559 C C . HIS A 1 70 ? -1.293 22.045 18.529 1.00 94.56 70 HIS A C 1
ATOM 561 O O . HIS A 1 70 ? -0.876 21.951 17.378 1.00 94.56 70 HIS A O 1
ATOM 567 N N . VAL A 1 71 ? -2.200 22.953 18.904 1.00 94.12 71 VAL A N 1
ATOM 568 C CA . VAL A 1 71 ? -2.804 23.935 17.991 1.00 94.12 71 VAL A CA 1
ATOM 569 C C . VAL A 1 71 ? -1.722 24.828 17.398 1.00 94.12 71 VAL A C 1
ATOM 571 O O . VAL A 1 71 ? -1.625 24.926 16.178 1.00 94.12 71 VAL A O 1
ATOM 574 N N . GLN A 1 72 ? -0.836 25.368 18.237 1.00 94.38 72 GLN A N 1
ATOM 575 C CA . GLN A 1 72 ? 0.300 26.162 17.779 1.00 94.38 72 GLN A CA 1
ATOM 576 C C . GLN A 1 72 ? 1.185 25.370 16.804 1.00 94.38 72 GLN A C 1
ATOM 578 O O . GLN A 1 72 ? 1.524 25.861 15.729 1.00 94.38 72 GLN A O 1
ATOM 583 N N . HIS A 1 73 ? 1.532 24.119 17.133 1.00 91.00 73 HIS A N 1
ATOM 584 C CA . HIS A 1 73 ? 2.335 23.277 16.241 1.00 91.00 73 HIS A CA 1
ATOM 585 C C . HIS A 1 73 ? 1.629 23.025 14.905 1.00 91.00 73 HIS A C 1
ATOM 587 O O . HIS A 1 73 ? 2.275 23.073 13.860 1.00 91.00 73 HIS A O 1
ATOM 593 N N . ALA A 1 74 ? 0.321 22.763 14.926 1.00 88.31 74 ALA A N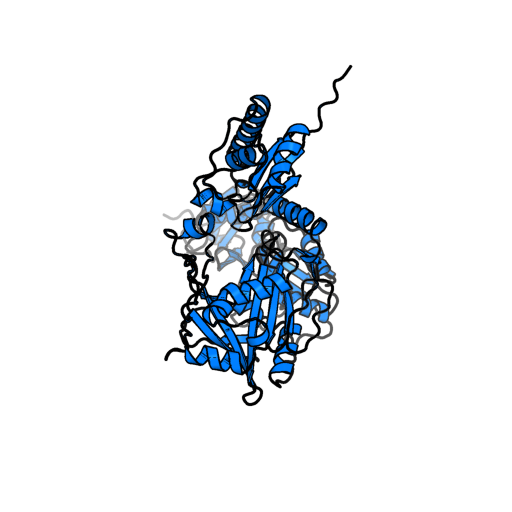 1
ATOM 594 C CA . ALA A 1 74 ? -0.486 22.519 13.735 1.00 88.31 74 ALA A CA 1
ATOM 595 C C . ALA A 1 74 ? -0.566 23.753 12.818 1.00 88.31 74 ALA A C 1
ATOM 597 O O . ALA A 1 74 ? -0.488 23.609 11.595 1.00 88.31 74 ALA A O 1
ATOM 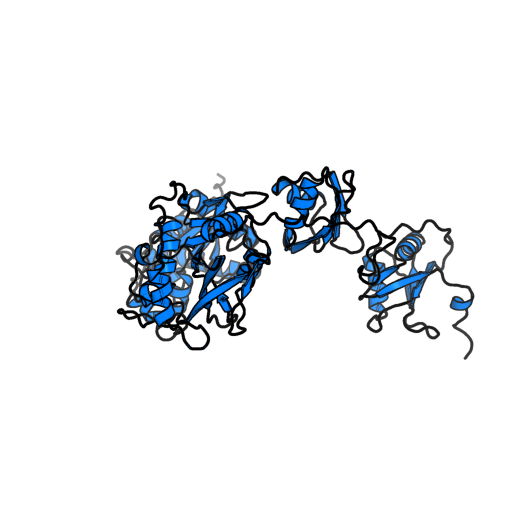598 N N . GLU A 1 75 ? -0.667 24.951 13.396 1.00 89.75 75 GLU A N 1
ATOM 599 C CA . GLU A 1 75 ? -0.636 26.227 12.672 1.00 89.75 75 GLU A CA 1
ATOM 600 C C . GLU A 1 75 ? 0.743 26.500 12.054 1.00 89.75 75 GLU A C 1
ATOM 602 O O . GLU A 1 75 ? 0.842 26.851 10.877 1.00 89.75 75 GLU A O 1
ATOM 607 N N . GLU A 1 76 ? 1.819 26.273 12.811 1.00 87.81 76 GLU A N 1
ATOM 608 C CA . GLU A 1 76 ? 3.201 26.476 12.353 1.00 87.81 76 GLU A CA 1
ATOM 609 C C . GLU A 1 76 ? 3.645 25.418 11.321 1.00 87.81 76 GLU A C 1
ATOM 611 O O . GLU A 1 76 ? 4.462 25.698 10.441 1.00 87.81 76 GLU A O 1
ATOM 616 N N . HIS A 1 77 ? 3.090 24.202 11.387 1.00 82.19 77 HIS A N 1
ATOM 617 C CA . HIS A 1 77 ? 3.511 23.042 10.596 1.00 82.19 77 HIS A CA 1
ATOM 618 C C . HIS A 1 77 ? 2.344 22.402 9.838 1.00 82.19 77 HIS A C 1
ATOM 620 O O . HIS A 1 77 ? 2.167 21.182 9.857 1.00 82.19 77 HIS A O 1
ATOM 626 N N . THR A 1 78 ? 1.579 23.202 9.094 1.00 78.69 78 THR A N 1
ATOM 627 C CA . THR A 1 78 ? 0.420 22.747 8.292 1.00 78.69 78 THR A CA 1
ATOM 628 C C . THR A 1 78 ? 0.693 21.502 7.430 1.00 78.69 78 THR A C 1
ATOM 630 O O . THR A 1 78 ? -0.174 20.645 7.264 1.00 78.69 78 THR A O 1
ATOM 633 N N . ASN A 1 79 ? 1.925 21.332 6.936 1.00 71.81 79 ASN A N 1
ATOM 634 C CA . ASN A 1 79 ? 2.346 20.168 6.143 1.00 71.81 79 ASN A CA 1
ATOM 635 C C . ASN A 1 79 ? 2.403 18.834 6.921 1.00 71.81 79 ASN A C 1
ATOM 637 O O . ASN A 1 79 ? 2.422 17.765 6.295 1.00 71.81 79 ASN A O 1
ATOM 641 N N . GLN A 1 80 ? 2.450 18.892 8.254 1.00 67.31 80 GLN A N 1
ATOM 642 C CA . GLN A 1 80 ? 2.471 17.747 9.171 1.00 67.31 80 GLN A CA 1
ATOM 643 C C . GLN A 1 80 ? 1.086 17.424 9.752 1.00 67.31 80 GLN A C 1
ATOM 645 O O . GLN A 1 80 ? 0.899 16.344 10.308 1.00 67.31 80 GLN A O 1
ATOM 650 N N . VAL A 1 81 ? 0.100 18.317 9.603 1.00 61.91 81 VAL A N 1
ATOM 651 C CA . VAL A 1 81 ? -1.261 18.093 10.107 1.00 61.91 81 VAL A CA 1
ATOM 652 C C . VAL A 1 81 ? -1.945 17.002 9.280 1.00 61.91 81 VAL A C 1
ATOM 654 O O . VAL A 1 81 ? -1.986 17.037 8.041 1.00 61.91 81 VAL A O 1
ATOM 657 N N . ARG A 1 82 ? -2.464 15.984 9.969 1.00 66.44 82 ARG A N 1
ATOM 658 C CA . ARG A 1 82 ? -3.185 14.849 9.384 1.00 66.44 82 ARG A CA 1
ATOM 659 C C . ARG A 1 82 ? -4.378 14.504 10.259 1.00 66.44 82 ARG A C 1
ATOM 661 O O . ARG A 1 82 ? -4.277 14.560 11.475 1.00 66.44 82 ARG A O 1
ATOM 668 N N . ALA A 1 83 ? -5.461 14.053 9.627 1.00 62.16 83 ALA A N 1
ATOM 669 C CA . ALA A 1 83 ? -6.717 13.732 10.307 1.00 62.16 83 ALA A CA 1
ATOM 670 C C . ALA A 1 83 ? -6.579 12.702 11.451 1.00 62.16 83 ALA A C 1
ATOM 672 O O . ALA A 1 83 ? -7.411 12.682 12.346 1.00 62.16 83 ALA A O 1
ATOM 673 N N . LYS A 1 84 ? -5.531 11.862 11.440 1.00 82.12 84 LYS A N 1
ATOM 674 C CA . LYS A 1 84 ? -5.332 10.782 12.421 1.00 82.12 84 LYS A CA 1
ATOM 675 C C . LYS A 1 84 ? -4.144 10.984 13.382 1.00 82.12 84 LYS A C 1
ATOM 677 O O . LYS A 1 84 ? -3.929 10.122 14.225 1.00 82.12 84 LYS A O 1
ATOM 682 N N . ILE A 1 85 ? -3.335 12.045 13.251 1.0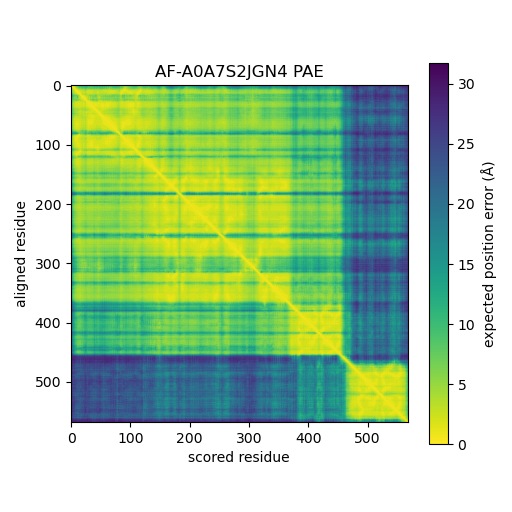0 86.88 85 ILE A N 1
ATOM 683 C CA . ILE A 1 85 ? -2.107 12.224 14.059 1.00 86.88 85 ILE A CA 1
ATOM 684 C C . ILE A 1 85 ? -2.072 13.611 14.702 1.00 86.88 85 ILE A C 1
ATOM 686 O O . ILE A 1 85 ? -2.031 14.617 13.994 1.00 86.88 85 ILE A O 1
ATOM 690 N N . ALA A 1 86 ? -1.968 13.655 16.031 1.00 91.81 86 ALA A N 1
ATOM 691 C CA . ALA A 1 86 ? -1.631 14.864 16.775 1.00 91.81 86 ALA A CA 1
ATOM 692 C C . ALA A 1 86 ? -0.149 14.851 17.170 1.00 91.81 86 ALA A C 1
ATOM 694 O O . ALA A 1 86 ? 0.338 13.878 17.742 1.00 91.81 86 ALA A O 1
ATOM 695 N N . ILE A 1 87 ? 0.582 15.924 16.865 1.00 93.12 87 ILE A N 1
ATOM 696 C CA . ILE A 1 87 ? 1.975 16.116 17.294 1.00 93.12 87 ILE A CA 1
ATOM 697 C C . ILE A 1 87 ? 1.986 17.177 18.389 1.00 93.12 87 ILE A C 1
ATOM 699 O O . ILE A 1 87 ? 1.367 18.230 18.228 1.00 93.12 87 ILE A O 1
ATOM 703 N N . ILE A 1 88 ? 2.668 16.881 19.495 1.00 95.88 88 ILE A N 1
ATOM 704 C CA . ILE A 1 88 ? 2.746 17.741 20.674 1.00 95.88 88 ILE A CA 1
ATOM 705 C C . ILE A 1 88 ? 4.227 17.911 21.046 1.00 95.88 88 ILE A C 1
ATOM 707 O O . ILE A 1 88 ? 4.862 16.954 21.506 1.00 95.88 88 ILE A O 1
ATOM 711 N N . PRO A 1 89 ? 4.825 19.093 20.813 1.00 96.38 89 PRO A N 1
ATOM 712 C CA . PRO A 1 89 ? 6.212 19.359 21.169 1.00 96.38 89 PRO A CA 1
ATOM 713 C C . PRO A 1 89 ? 6.377 19.678 22.659 1.00 96.38 89 PRO A C 1
ATOM 715 O O . PRO A 1 89 ? 5.458 20.149 23.325 1.00 96.38 89 PRO A O 1
ATOM 718 N N . GLY A 1 90 ? 7.591 19.476 23.176 1.00 95.69 90 GLY A N 1
ATOM 719 C CA . GLY A 1 90 ? 7.975 19.956 24.506 1.00 95.69 90 GLY A CA 1
ATOM 720 C C . GLY A 1 90 ? 7.253 19.274 25.675 1.00 95.69 90 GLY A C 1
ATOM 721 O O . GLY A 1 90 ? 7.104 19.891 26.725 1.00 95.69 90 GLY A O 1
ATOM 722 N N . VAL A 1 91 ? 6.787 18.038 25.497 1.00 97.44 91 VAL A N 1
ATOM 723 C CA . VAL A 1 91 ? 6.047 17.257 26.494 1.00 97.44 91 VAL A CA 1
ATOM 724 C C . VAL A 1 91 ? 6.968 16.841 27.640 1.00 97.44 91 VAL A C 1
ATOM 726 O O . VAL A 1 91 ? 7.984 16.167 27.416 1.00 97.44 91 VAL A O 1
ATOM 729 N N . VAL A 1 92 ? 6.599 17.212 28.868 1.00 96.75 92 VAL A N 1
ATOM 730 C CA . VAL A 1 92 ? 7.311 16.807 30.096 1.00 96.75 92 VAL A CA 1
ATOM 731 C C . VAL A 1 92 ? 6.853 15.429 30.597 1.00 96.75 92 VAL A C 1
ATOM 733 O O . VAL A 1 92 ? 5.904 14.840 30.082 1.00 96.75 92 VAL A O 1
ATOM 736 N N . ALA A 1 93 ? 7.542 14.873 31.598 1.00 96.38 93 ALA A N 1
ATOM 737 C CA . ALA A 1 93 ? 7.269 13.523 32.107 1.00 96.38 93 ALA A CA 1
ATOM 738 C C . ALA A 1 93 ? 5.835 13.338 32.641 1.00 96.38 93 ALA A C 1
ATOM 740 O O . ALA A 1 93 ? 5.210 12.316 32.367 1.00 96.38 93 ALA A O 1
ATOM 741 N N . GLU A 1 94 ? 5.306 14.331 33.355 1.00 96.56 94 GLU A N 1
ATOM 742 C CA . GLU A 1 94 ? 3.939 14.316 33.888 1.00 96.56 94 GLU A CA 1
ATOM 743 C C . GLU A 1 94 ? 2.894 14.286 32.764 1.00 96.56 94 GLU A C 1
ATOM 745 O O . GLU A 1 94 ? 2.055 13.393 32.695 1.00 96.56 94 GLU A O 1
ATOM 750 N N . GLU A 1 95 ? 3.019 15.192 31.799 1.00 97.75 95 GLU A N 1
ATOM 751 C CA . GLU A 1 95 ? 2.168 15.253 30.609 1.00 97.75 95 GLU A CA 1
ATOM 752 C C . GLU A 1 95 ? 2.202 13.963 29.784 1.00 97.75 95 GLU A C 1
ATOM 754 O O . GLU A 1 95 ? 1.181 13.506 29.270 1.00 97.75 95 GLU A O 1
ATOM 759 N N . ARG A 1 96 ? 3.379 13.339 29.678 1.00 97.38 96 ARG A N 1
ATOM 760 C CA . ARG A 1 96 ? 3.536 12.042 29.015 1.00 97.38 96 ARG A CA 1
ATOM 761 C C . ARG A 1 96 ? 2.739 10.951 29.719 1.00 97.38 96 ARG A C 1
ATOM 763 O O . ARG A 1 96 ? 2.177 10.097 29.036 1.00 97.38 96 ARG A O 1
ATOM 770 N N . ALA A 1 97 ? 2.692 10.958 31.050 1.00 96.88 97 ALA A N 1
ATOM 771 C CA . ALA A 1 97 ? 1.875 10.012 31.802 1.00 96.88 97 ALA A CA 1
ATOM 772 C C . ALA A 1 97 ? 0.382 10.212 31.494 1.00 96.88 97 ALA A C 1
ATOM 774 O O . ALA A 1 97 ? -0.310 9.224 31.247 1.00 96.88 97 ALA A O 1
ATOM 775 N N . LEU A 1 98 ? -0.083 11.468 31.396 1.00 97.19 98 LEU A N 1
ATOM 776 C CA . LEU A 1 98 ? -1.458 11.757 30.978 1.00 97.19 98 LEU A CA 1
ATOM 777 C C . LEU A 1 98 ? -1.753 11.281 29.555 1.00 97.19 98 LEU A C 1
ATOM 779 O O . LEU A 1 98 ? -2.792 10.674 29.335 1.00 97.19 98 LEU A O 1
ATOM 783 N N . LEU A 1 99 ? -0.861 11.529 28.594 1.00 97.62 99 LEU A N 1
ATOM 784 C CA . LEU A 1 99 ? -1.059 11.080 27.212 1.00 97.62 99 LEU A CA 1
ATOM 785 C C . LEU A 1 99 ? -1.070 9.553 27.108 1.00 97.62 99 LEU A C 1
ATOM 787 O O . LEU A 1 99 ? -1.886 8.987 26.387 1.00 97.62 99 LEU A O 1
ATOM 791 N N . ASN A 1 100 ? -0.198 8.868 27.849 1.00 97.06 100 ASN A N 1
ATOM 792 C CA . ASN A 1 100 ? -0.131 7.409 27.830 1.00 97.06 100 ASN A CA 1
ATOM 793 C C . ASN A 1 100 ? -1.395 6.732 28.380 1.00 97.06 100 ASN A C 1
ATOM 795 O O . ASN A 1 100 ? -1.642 5.583 28.011 1.00 97.06 100 ASN A O 1
ATOM 799 N N . SER A 1 101 ? -2.217 7.403 29.198 1.00 96.81 101 SER A N 1
ATOM 800 C CA . SER A 1 101 ? -3.487 6.821 29.655 1.00 96.81 101 SER A CA 1
ATOM 801 C C . SER A 1 101 ? -4.489 6.629 28.511 1.00 96.81 101 SER A C 1
ATOM 803 O O . SER A 1 101 ? -5.318 5.723 28.588 1.00 96.81 101 SER A O 1
ATOM 805 N N . LEU A 1 102 ? -4.363 7.372 27.401 1.00 96.62 102 LEU A N 1
ATOM 806 C CA . LEU A 1 102 ? -5.190 7.175 26.204 1.00 96.62 102 LEU A CA 1
ATOM 807 C C . LEU A 1 102 ? -5.094 5.751 25.650 1.00 96.62 102 LEU A C 1
ATOM 809 O O . LEU A 1 102 ? -6.076 5.234 25.126 1.00 96.62 102 LEU A O 1
ATOM 813 N N . LYS A 1 103 ? -3.940 5.089 25.814 1.00 95.06 103 LYS A N 1
ATOM 814 C CA . LYS A 1 103 ? -3.728 3.695 25.388 1.00 95.06 103 LYS A CA 1
ATOM 815 C C . LYS A 1 103 ? -4.623 2.695 26.123 1.00 95.06 103 LYS A C 1
ATOM 817 O O . LYS A 1 103 ? -4.748 1.556 25.689 1.00 95.06 103 LYS A O 1
ATOM 822 N N . THR A 1 104 ? -5.192 3.093 27.261 1.00 94.75 104 THR A N 1
ATOM 823 C CA . THR A 1 104 ? -6.051 2.233 28.086 1.00 94.75 104 THR A CA 1
ATOM 824 C C . THR A 1 104 ? -7.523 2.304 27.687 1.00 94.75 104 THR A C 1
ATOM 826 O O . THR A 1 104 ? -8.300 1.442 28.098 1.00 94.75 104 THR A O 1
ATOM 829 N N . LEU A 1 105 ? -7.903 3.299 26.875 1.00 94.50 105 LEU A N 1
ATOM 830 C CA . LEU A 1 105 ? -9.263 3.430 26.370 1.00 94.50 105 LEU A CA 1
ATOM 831 C C . LEU A 1 105 ? -9.587 2.278 25.420 1.00 94.50 105 LEU A C 1
ATOM 833 O O . LEU A 1 105 ? -8.796 1.926 24.546 1.00 94.50 105 LEU A O 1
ATOM 837 N N . LYS A 1 106 ? -10.778 1.710 25.592 1.00 92.12 106 LYS A N 1
ATOM 838 C CA . LYS A 1 106 ? -11.326 0.665 24.727 1.00 92.12 106 LYS A CA 1
ATOM 839 C C . LYS A 1 106 ? -12.546 1.221 24.023 1.00 92.12 106 LYS A C 1
ATOM 841 O O . LYS A 1 106 ? -13.376 1.848 24.669 1.00 92.12 106 LYS A O 1
ATOM 846 N N . PHE A 1 107 ? -12.671 0.976 22.728 1.00 87.94 107 PHE A N 1
ATOM 847 C CA . PHE A 1 107 ? -13.742 1.531 21.905 1.00 87.94 107 PHE A CA 1
ATOM 848 C C . PHE A 1 107 ? -14.648 0.424 21.387 1.00 87.94 107 PHE A C 1
ATOM 850 O O . PHE A 1 107 ? -14.177 -0.679 21.103 1.00 87.94 107 PHE A O 1
ATOM 857 N N . HIS A 1 108 ? -15.931 0.733 21.191 1.00 80.62 108 HIS A N 1
ATOM 858 C CA . HIS A 1 108 ? -16.840 -0.200 20.523 1.00 80.62 108 HIS A CA 1
ATOM 859 C C . HIS A 1 108 ? -16.405 -0.481 19.073 1.00 80.62 108 HIS A C 1
ATOM 861 O O . HIS A 1 108 ? -16.403 -1.626 18.631 1.00 80.62 108 HIS A O 1
ATOM 867 N N . CYS A 1 109 ? -15.930 0.543 18.357 1.00 75.00 109 CYS A N 1
ATOM 868 C CA . CYS A 1 109 ? -15.377 0.397 17.005 1.00 75.00 109 CYS A CA 1
ATOM 869 C C . CYS A 1 109 ? -14.031 -0.335 16.947 1.00 75.00 109 CYS A C 1
ATOM 871 O O . CYS A 1 109 ? -13.424 -0.388 15.883 1.00 75.00 109 CYS A O 1
ATOM 873 N N . LYS A 1 110 ? -13.540 -0.866 18.079 1.00 79.19 110 LYS A N 1
ATOM 874 C CA . LYS A 1 110 ? -12.253 -1.566 18.194 1.00 79.19 110 LYS A CA 1
ATOM 875 C C . LYS A 1 110 ? -11.040 -0.703 17.805 1.00 79.19 110 LYS A C 1
ATOM 877 O O . LYS A 1 110 ? -9.957 -1.237 17.591 1.00 79.19 110 LYS A O 1
ATOM 882 N N . GLY A 1 111 ? -11.210 0.620 17.736 1.00 83.25 111 GLY A N 1
ATOM 883 C CA . GLY A 1 111 ? -10.119 1.559 17.501 1.00 83.25 111 GLY A CA 1
ATOM 884 C C . GLY A 1 111 ? -9.092 1.561 18.634 1.00 83.25 111 GLY A C 1
ATOM 885 O O . GLY A 1 111 ? -9.379 1.154 19.763 1.00 83.25 111 GLY A O 1
ATOM 886 N N . LYS A 1 112 ? -7.882 2.031 18.326 1.00 89.38 112 LYS A N 1
ATOM 887 C CA . LYS A 1 112 ? -6.743 2.060 19.250 1.00 89.38 112 LYS A CA 1
ATOM 888 C C . LYS A 1 112 ? -6.041 3.411 19.185 1.00 89.38 112 LYS A C 1
ATOM 890 O O . LYS A 1 112 ? -5.944 4.037 18.130 1.00 89.38 112 LYS A O 1
ATOM 895 N N . ILE A 1 113 ? -5.525 3.859 20.326 1.00 92.88 113 ILE A N 1
ATOM 896 C CA . ILE A 1 113 ? -4.721 5.079 20.410 1.00 92.88 113 ILE A CA 1
ATOM 897 C C . ILE A 1 113 ? -3.295 4.700 20.755 1.00 92.88 113 ILE A C 1
ATOM 899 O O . ILE A 1 113 ? -3.056 3.986 21.726 1.00 92.88 113 ILE A O 1
ATOM 903 N N . GLU A 1 114 ? -2.346 5.210 19.978 1.00 94.06 114 GLU A N 1
ATOM 904 C CA . GLU A 1 114 ? -0.924 5.017 20.233 1.00 94.06 114 GLU A CA 1
ATOM 905 C C . GLU A 1 114 ? -0.231 6.335 20.522 1.00 94.06 114 GLU A C 1
ATOM 907 O O . GLU A 1 114 ? -0.515 7.359 19.910 1.00 94.06 114 GLU A O 1
ATOM 912 N N . VAL A 1 115 ? 0.725 6.282 21.444 1.00 95.25 115 VAL A N 1
ATOM 913 C CA . VAL A 1 115 ? 1.559 7.422 21.829 1.00 95.25 115 VAL A CA 1
ATOM 914 C C . VAL A 1 115 ? 3.012 7.009 21.686 1.00 95.25 115 VAL A C 1
ATOM 916 O O . VAL A 1 115 ? 3.438 6.021 22.296 1.00 95.25 115 VAL A O 1
ATOM 919 N N . PHE A 1 116 ? 3.764 7.743 20.873 1.00 95.25 116 PHE A N 1
ATOM 920 C CA . PHE A 1 116 ? 5.158 7.437 20.555 1.00 95.25 116 PHE A CA 1
ATOM 921 C C . PHE A 1 116 ? 5.982 8.709 20.360 1.00 95.25 116 PHE A C 1
ATOM 923 O O . PHE A 1 116 ? 5.459 9.783 20.068 1.00 95.25 116 PHE A O 1
ATOM 930 N N . GLN A 1 117 ? 7.293 8.599 20.555 1.00 95.25 117 GLN A N 1
ATOM 931 C CA . GLN A 1 117 ? 8.209 9.728 20.429 1.00 95.25 117 GLN A CA 1
ATOM 932 C C . GLN A 1 117 ? 8.562 9.979 18.960 1.00 95.25 117 GLN A C 1
ATOM 934 O O . GLN A 1 117 ? 8.933 9.051 18.239 1.00 95.25 117 GLN A O 1
ATOM 939 N N . VAL A 1 118 ? 8.520 11.244 18.542 1.00 93.00 118 VAL A N 1
ATOM 940 C CA . VAL A 1 118 ? 8.906 11.698 17.196 1.00 93.00 118 VAL A CA 1
ATOM 941 C C . VAL A 1 118 ? 9.866 12.885 17.276 1.00 93.00 118 VAL A C 1
ATOM 943 O O . VAL A 1 118 ? 10.064 13.473 18.337 1.00 93.00 118 VAL A O 1
ATOM 946 N N . MET A 1 119 ? 10.491 13.247 16.155 1.00 87.88 119 MET A N 1
ATOM 947 C CA . MET A 1 119 ? 11.246 14.501 16.060 1.00 87.88 119 MET A CA 1
ATOM 948 C C . MET A 1 119 ? 10.289 15.670 15.797 1.00 87.88 119 MET A C 1
ATOM 950 O O . MET A 1 119 ? 9.339 15.512 15.033 1.00 87.88 119 MET A O 1
ATOM 954 N N . LYS A 1 120 ? 10.572 16.846 16.376 1.00 78.62 120 LYS A N 1
ATOM 955 C CA . LYS A 1 120 ? 9.742 18.059 16.234 1.00 78.62 120 LYS A CA 1
ATOM 956 C C . LYS A 1 120 ? 9.449 18.415 14.770 1.00 78.62 120 LYS A C 1
ATOM 958 O O . LYS A 1 120 ? 8.313 18.693 14.416 1.00 78.62 120 LYS A O 1
ATOM 963 N N . GLU A 1 121 ? 10.460 18.346 13.909 1.00 80.06 121 GLU A N 1
ATOM 964 C CA . GLU A 1 121 ? 10.364 18.733 12.493 1.00 80.06 121 GLU A CA 1
ATOM 965 C C . GLU A 1 121 ? 10.425 17.516 11.552 1.00 80.06 121 GLU A C 1
ATOM 967 O O . GLU A 1 121 ? 11.001 17.557 10.462 1.00 80.06 121 GLU A O 1
ATOM 972 N N . ALA A 1 122 ? 9.848 16.387 11.971 1.00 74.75 122 ALA A N 1
ATOM 973 C CA . ALA A 1 122 ? 9.832 15.183 11.152 1.00 74.75 122 ALA A CA 1
ATOM 974 C C . ALA A 1 122 ? 8.998 15.379 9.871 1.00 74.75 122 ALA A C 1
ATOM 976 O O . ALA A 1 122 ? 7.868 15.868 9.888 1.00 74.75 122 ALA A O 1
ATOM 977 N N . ARG A 1 123 ? 9.537 14.938 8.729 1.00 80.56 123 ARG A N 1
ATOM 978 C CA . ARG A 1 123 ? 8.745 14.780 7.498 1.00 80.56 123 ARG A CA 1
ATOM 979 C C . ARG A 1 123 ? 7.730 13.649 7.687 1.00 80.56 123 ARG A C 1
ATOM 981 O O . ARG A 1 123 ? 8.014 12.689 8.396 1.00 80.56 123 ARG A O 1
ATOM 988 N N . ASN A 1 124 ? 6.611 13.694 6.962 1.00 78.44 124 ASN A N 1
ATOM 989 C CA . ASN A 1 124 ? 5.548 12.677 7.038 1.00 78.44 124 ASN A CA 1
ATOM 990 C C . ASN A 1 124 ? 6.056 11.232 6.918 1.00 78.44 124 ASN A C 1
ATOM 992 O O . ASN A 1 124 ? 5.637 10.372 7.683 1.00 78.44 124 ASN A O 1
ATOM 996 N N . ALA A 1 125 ? 6.988 10.976 5.997 1.00 79.00 125 ALA A N 1
ATOM 997 C CA . ALA A 1 125 ? 7.608 9.662 5.852 1.00 79.00 125 ALA A CA 1
ATOM 998 C C . ALA A 1 125 ? 8.304 9.201 7.146 1.00 79.00 125 ALA A C 1
ATOM 1000 O O . ALA A 1 125 ? 8.113 8.069 7.563 1.00 79.00 125 ALA A O 1
ATOM 1001 N N . ALA A 1 126 ? 9.039 10.094 7.816 1.00 83.12 126 ALA A N 1
ATOM 1002 C CA . ALA A 1 126 ? 9.749 9.781 9.053 1.00 83.12 126 ALA A CA 1
ATOM 1003 C C . ALA A 1 126 ? 8.798 9.542 10.236 1.00 83.12 126 ALA A C 1
ATOM 1005 O O . ALA A 1 126 ? 9.089 8.701 11.080 1.00 83.12 126 ALA A O 1
ATOM 1006 N N . ILE A 1 127 ? 7.659 10.245 10.289 1.00 84.19 127 ILE A N 1
ATOM 1007 C CA . ILE A 1 127 ? 6.623 10.008 11.308 1.00 84.19 127 ILE A CA 1
ATOM 1008 C C . ILE A 1 127 ? 6.057 8.595 11.153 1.00 84.19 127 ILE A C 1
ATOM 1010 O O . ILE A 1 127 ? 6.002 7.855 12.130 1.00 84.19 127 ILE A O 1
ATOM 1014 N N . TRP A 1 128 ? 5.695 8.203 9.927 1.00 84.50 128 TRP A N 1
ATOM 1015 C CA . TRP A 1 128 ? 5.191 6.858 9.656 1.00 84.50 128 TRP A CA 1
ATOM 1016 C C . TRP A 1 128 ? 6.235 5.778 9.901 1.00 84.50 128 TRP A C 1
ATOM 1018 O O . TRP A 1 128 ? 5.922 4.798 10.560 1.00 84.50 128 TRP A O 1
ATOM 1028 N N . THR A 1 129 ? 7.479 5.963 9.447 1.00 85.00 129 THR A N 1
ATOM 1029 C CA . THR A 1 129 ? 8.571 5.035 9.774 1.00 85.00 129 THR A CA 1
ATOM 1030 C C . THR A 1 129 ? 8.695 4.869 11.283 1.00 85.00 129 THR A C 1
ATOM 1032 O O . THR A 1 129 ? 8.703 3.748 11.767 1.00 85.00 129 THR A O 1
ATOM 1035 N N . LYS A 1 130 ? 8.676 5.969 12.047 1.00 89.38 130 LYS A N 1
ATOM 1036 C CA . LYS A 1 130 ? 8.779 5.895 13.505 1.00 89.38 130 LYS A CA 1
ATOM 1037 C C . LYS A 1 130 ? 7.579 5.205 14.157 1.00 89.38 130 LYS A C 1
ATOM 1039 O O . LYS A 1 130 ? 7.765 4.476 15.133 1.00 89.38 130 LYS A O 1
ATOM 1044 N N . TYR A 1 131 ? 6.373 5.424 13.632 1.00 89.56 131 TYR A N 1
ATOM 1045 C CA . TYR A 1 131 ? 5.178 4.688 14.038 1.00 89.56 131 TYR A CA 1
ATOM 1046 C C . TYR A 1 131 ? 5.364 3.190 13.790 1.00 89.56 131 TYR A C 1
ATOM 1048 O O . TYR A 1 131 ? 5.297 2.414 14.738 1.00 89.56 131 TYR A O 1
ATOM 1056 N N . HIS A 1 132 ? 5.689 2.794 12.556 1.00 88.56 132 HIS A N 1
ATOM 1057 C CA . HIS A 1 132 ? 5.878 1.392 12.181 1.00 88.56 132 HIS A CA 1
ATOM 1058 C C . HIS A 1 132 ? 6.985 0.731 12.988 1.00 88.56 132 HIS A C 1
ATOM 1060 O O . HIS A 1 132 ? 6.777 -0.379 13.452 1.00 88.56 132 HIS A O 1
ATOM 1066 N N . ASP A 1 133 ? 8.114 1.401 13.219 1.00 89.56 133 ASP A N 1
ATOM 1067 C CA . ASP A 1 133 ? 9.199 0.884 14.062 1.00 89.56 133 ASP A CA 1
ATOM 1068 C C . ASP A 1 133 ? 8.703 0.620 15.490 1.00 89.56 133 ASP A C 1
ATOM 1070 O O . ASP A 1 133 ? 8.975 -0.429 16.075 1.00 89.56 133 ASP A O 1
ATOM 1074 N N . THR A 1 134 ? 7.939 1.568 16.046 1.00 91.25 134 THR A N 1
ATOM 1075 C CA . THR A 1 134 ? 7.356 1.437 17.386 1.00 91.25 134 THR A CA 1
ATOM 1076 C C . THR A 1 134 ? 6.391 0.259 17.441 1.00 91.25 134 THR A C 1
ATOM 1078 O O . THR A 1 134 ? 6.532 -0.592 18.317 1.00 91.25 134 THR A O 1
ATOM 1081 N N . ILE A 1 135 ? 5.450 0.164 16.500 1.00 89.88 135 ILE A N 1
ATOM 1082 C CA . ILE A 1 135 ? 4.476 -0.931 16.489 1.00 89.88 135 ILE A CA 1
ATOM 1083 C C . ILE A 1 135 ? 5.154 -2.272 16.226 1.00 89.88 135 ILE A C 1
ATOM 1085 O O . ILE A 1 135 ? 4.901 -3.220 16.952 1.00 89.88 135 ILE A O 1
ATOM 1089 N N . SER A 1 136 ? 6.089 -2.342 15.285 1.00 90.25 136 SER A N 1
ATOM 1090 C CA . SER A 1 136 ? 6.847 -3.560 14.973 1.00 90.25 136 SER A CA 1
ATOM 1091 C C . SER A 1 136 ? 7.609 -4.104 16.182 1.00 90.25 136 SER A C 1
ATOM 1093 O O . SER A 1 136 ? 7.734 -5.314 16.337 1.00 90.25 136 SER A O 1
ATOM 1095 N N . SER A 1 137 ? 8.108 -3.220 17.054 1.00 91.31 137 SER A N 1
ATOM 1096 C CA . SER A 1 137 ? 8.757 -3.630 18.306 1.00 91.31 137 SER A CA 1
ATOM 1097 C C . SER A 1 137 ? 7.790 -4.144 19.372 1.00 91.31 137 SER A C 1
ATOM 1099 O O . SER A 1 137 ? 8.177 -4.971 20.194 1.00 91.31 137 SER A O 1
ATOM 1101 N N . LEU A 1 138 ? 6.552 -3.647 19.379 1.00 91.12 138 LEU A N 1
ATOM 1102 C CA . LEU A 1 138 ? 5.529 -4.029 20.353 1.00 91.12 138 LEU A CA 1
ATOM 1103 C C . LEU A 1 138 ? 4.756 -5.273 19.903 1.00 91.12 138 LEU A C 1
ATOM 1105 O O . LEU A 1 138 ? 4.346 -6.081 20.730 1.00 91.12 138 LEU A O 1
ATOM 1109 N N . GLU A 1 139 ? 4.544 -5.399 18.598 1.00 92.56 139 GLU A N 1
ATOM 1110 C CA . GLU A 1 139 ? 3.639 -6.350 17.968 1.00 92.56 139 GLU A CA 1
ATOM 1111 C C . GLU A 1 139 ? 4.321 -6.958 16.715 1.00 92.56 139 GLU A C 1
ATOM 1113 O O . GLU A 1 139 ? 3.945 -6.662 15.575 1.00 92.56 139 GLU A O 1
ATOM 1118 N N . PRO A 1 140 ? 5.366 -7.795 16.893 1.00 94.12 140 PRO A N 1
ATOM 1119 C CA . PRO A 1 140 ? 6.157 -8.343 15.789 1.00 94.12 140 PRO A CA 1
ATOM 1120 C C . PRO A 1 140 ? 5.388 -9.331 14.901 1.00 94.12 140 PRO A C 1
ATOM 1122 O O . PRO A 1 140 ? 5.838 -9.620 13.797 1.00 94.12 140 PRO A O 1
ATOM 1125 N N . GLN A 1 141 ? 4.219 -9.820 15.325 1.00 94.62 141 GLN A N 1
ATOM 1126 C CA . GLN A 1 141 ? 3.368 -10.716 14.530 1.00 94.62 141 GLN A CA 1
ATOM 1127 C C . GLN A 1 141 ? 2.858 -10.095 13.215 1.00 94.62 141 GLN A C 1
ATOM 1129 O O . GLN A 1 141 ? 2.340 -10.800 12.352 1.00 94.62 141 GLN A O 1
ATOM 1134 N N . TRP A 1 142 ? 2.978 -8.774 13.073 1.00 93.75 142 TRP A N 1
ATOM 1135 C CA . TRP A 1 142 ? 2.582 -8.018 11.884 1.00 93.75 142 TRP A CA 1
ATOM 1136 C C . TRP A 1 142 ? 3.746 -7.789 10.915 1.00 93.75 142 TRP A C 1
ATOM 1138 O O . TRP A 1 142 ? 3.565 -7.188 9.854 1.00 93.75 142 TRP A O 1
ATOM 1148 N N . LEU A 1 143 ? 4.954 -8.219 11.285 1.00 94.25 143 LEU A N 1
ATOM 1149 C CA . LEU A 1 143 ? 6.134 -8.115 10.444 1.00 94.25 143 LEU A CA 1
ATOM 1150 C C . LEU A 1 143 ? 6.165 -9.255 9.433 1.00 94.25 143 LEU A C 1
ATOM 1152 O O . LEU A 1 143 ? 6.183 -10.429 9.794 1.00 94.25 143 LEU A O 1
ATOM 1156 N N . LEU A 1 144 ? 6.257 -8.898 8.156 1.00 93.38 144 LEU A N 1
ATOM 1157 C CA . LEU A 1 144 ? 6.397 -9.854 7.071 1.00 93.38 144 LEU A CA 1
ATOM 1158 C C . LEU A 1 144 ? 7.626 -9.569 6.230 1.00 93.38 144 LEU A C 1
ATOM 1160 O O . LEU A 1 144 ? 7.998 -8.422 5.975 1.00 93.38 144 LEU A O 1
ATOM 1164 N N . LYS A 1 145 ? 8.252 -10.653 5.780 1.00 94.00 145 LYS A N 1
ATOM 1165 C CA . LYS A 1 145 ? 9.329 -10.591 4.805 1.00 94.00 145 LYS A CA 1
ATOM 1166 C C . LYS A 1 145 ? 8.714 -10.400 3.421 1.00 94.00 145 LYS A C 1
ATOM 1168 O O . LYS A 1 145 ? 7.889 -11.205 3.003 1.00 94.00 145 LYS A O 1
ATOM 1173 N N . THR A 1 146 ? 9.097 -9.336 2.725 1.00 93.00 146 THR A N 1
ATOM 1174 C CA . THR A 1 146 ? 8.594 -9.058 1.372 1.00 93.00 146 THR A CA 1
ATOM 1175 C C . THR A 1 146 ? 9.071 -10.103 0.372 1.00 93.00 146 THR A C 1
ATOM 1177 O O . THR A 1 146 ? 10.212 -10.561 0.457 1.00 93.00 146 THR A O 1
ATOM 1180 N N . ASP A 1 147 ? 8.245 -10.411 -0.624 1.00 92.25 147 ASP A N 1
ATOM 1181 C CA . ASP A 1 147 ? 8.625 -11.270 -1.743 1.00 92.25 147 ASP A CA 1
ATOM 1182 C C . ASP A 1 147 ? 9.379 -10.496 -2.842 1.00 92.25 147 ASP A C 1
ATOM 1184 O O . ASP A 1 147 ? 9.230 -9.283 -3.020 1.00 92.25 147 ASP A O 1
ATOM 1188 N N . GLY A 1 148 ? 10.181 -11.229 -3.621 1.00 84.88 148 GLY A N 1
ATOM 1189 C CA . GLY A 1 148 ? 11.000 -10.695 -4.713 1.00 84.88 148 GLY A CA 1
ATOM 1190 C C . GLY A 1 148 ? 12.383 -10.178 -4.284 1.00 84.88 148 GLY A C 1
ATOM 1191 O O . GLY A 1 148 ? 12.809 -10.401 -3.150 1.00 84.88 148 GLY A O 1
ATOM 1192 N N . PRO A 1 149 ? 13.113 -9.504 -5.194 1.00 72.62 149 PRO A N 1
ATOM 1193 C CA . PRO A 1 149 ? 14.435 -8.955 -4.902 1.00 72.62 149 PRO A CA 1
ATOM 1194 C C . PRO A 1 149 ? 14.383 -7.932 -3.765 1.00 72.62 149 PRO A C 1
ATOM 1196 O O . PRO A 1 149 ? 13.440 -7.132 -3.692 1.00 72.62 149 PRO A O 1
ATOM 1199 N N . GLY A 1 150 ? 15.406 -7.970 -2.906 1.00 72.62 150 GLY A N 1
ATOM 1200 C CA . GLY A 1 150 ? 15.562 -7.047 -1.782 1.00 72.62 150 GLY A CA 1
ATOM 1201 C C . GLY A 1 150 ? 14.586 -7.281 -0.642 1.00 72.62 150 GLY A C 1
ATOM 1202 O O . GLY A 1 150 ? 13.942 -6.347 -0.170 1.00 72.62 150 GLY A O 1
ATOM 1203 N N . GLN A 1 151 ? 14.449 -8.542 -0.229 1.00 84.81 151 GLN A N 1
ATOM 1204 C CA . GLN A 1 151 ? 13.523 -8.943 0.823 1.00 84.81 151 GLN A CA 1
ATOM 1205 C C . GLN A 1 151 ? 13.802 -8.184 2.129 1.00 84.81 151 GLN A C 1
ATOM 1207 O O . GLN A 1 151 ? 14.868 -8.335 2.728 1.00 84.81 151 GLN A O 1
ATOM 1212 N N . LYS A 1 152 ? 12.828 -7.401 2.595 1.00 86.06 152 LYS A N 1
ATOM 1213 C CA . LYS A 1 152 ? 12.888 -6.654 3.857 1.00 86.06 152 LYS A CA 1
ATOM 1214 C C . LYS A 1 152 ? 11.795 -7.149 4.791 1.00 86.06 152 LYS A C 1
ATOM 1216 O O . LYS A 1 152 ? 10.706 -7.497 4.342 1.00 86.06 152 LYS A O 1
ATOM 1221 N N . LEU A 1 153 ? 12.097 -7.182 6.085 1.00 91.62 153 LEU A N 1
ATOM 1222 C CA . LEU A 1 153 ? 11.099 -7.415 7.121 1.00 91.62 153 LEU A CA 1
ATOM 1223 C C . LEU A 1 153 ? 10.408 -6.082 7.407 1.00 91.62 153 LEU A C 1
ATOM 1225 O O . LEU A 1 153 ? 11.057 -5.142 7.864 1.00 91.62 153 LEU A O 1
ATOM 1229 N N . LEU A 1 154 ? 9.126 -5.978 7.078 1.00 90.69 154 LEU A N 1
ATOM 1230 C CA . LEU A 1 154 ? 8.375 -4.730 7.155 1.00 90.69 154 LEU A CA 1
ATOM 1231 C C . LEU A 1 154 ? 7.009 -4.956 7.789 1.00 90.69 154 LEU A C 1
ATOM 1233 O O . LEU A 1 154 ? 6.429 -6.035 7.694 1.00 90.69 154 LEU A O 1
ATOM 1237 N N . PHE A 1 155 ? 6.491 -3.898 8.403 1.00 91.38 155 PHE A N 1
ATOM 1238 C CA . PHE A 1 155 ? 5.163 -3.895 8.993 1.00 91.38 155 PHE A CA 1
ATOM 1239 C C . PHE A 1 155 ? 4.083 -4.011 7.913 1.00 91.38 155 PHE A C 1
ATOM 1241 O O . PHE A 1 155 ? 4.111 -3.302 6.896 1.00 91.38 155 PHE A O 1
ATOM 1248 N N . SER A 1 156 ? 3.129 -4.903 8.140 1.00 91.81 156 SER A N 1
ATOM 1249 C CA . SER A 1 156 ? 1.884 -4.976 7.393 1.00 91.81 156 SER A CA 1
ATOM 1250 C C . SER A 1 156 ? 0.787 -4.250 8.164 1.00 91.81 156 SER A C 1
ATOM 1252 O O . SER A 1 156 ? 0.722 -4.341 9.384 1.00 91.81 156 SER A O 1
ATOM 1254 N N . GLN A 1 157 ? -0.060 -3.513 7.448 1.00 87.81 157 GLN A N 1
ATOM 1255 C CA . GLN A 1 157 ? -1.215 -2.805 8.015 1.00 87.81 157 GLN A CA 1
ATOM 1256 C C . GLN A 1 157 ? -2.553 -3.343 7.524 1.00 87.81 157 GLN A C 1
ATOM 1258 O O . GLN A 1 157 ? -3.586 -2.930 8.028 1.00 87.81 157 GLN A O 1
ATOM 1263 N N . CYS A 1 158 ? -2.543 -4.217 6.526 1.00 92.62 158 CYS A N 1
ATOM 1264 C CA . CYS A 1 158 ? -3.747 -4.715 5.883 1.00 92.62 158 CYS A CA 1
ATOM 1265 C C . CYS A 1 158 ? -3.508 -6.133 5.384 1.00 92.62 158 CYS A C 1
ATOM 1267 O O . CYS A 1 158 ? -2.363 -6.542 5.206 1.00 92.62 158 CYS A O 1
ATOM 1269 N N . ALA A 1 159 ? -4.578 -6.865 5.111 1.00 95.56 159 ALA A N 1
ATOM 1270 C CA . ALA A 1 159 ? -4.519 -8.132 4.399 1.00 95.56 159 ALA A CA 1
ATOM 1271 C C . ALA A 1 159 ? -5.376 -8.053 3.140 1.00 95.56 159 ALA A C 1
ATOM 1273 O O . ALA A 1 159 ? -6.364 -7.327 3.086 1.00 95.56 159 ALA A O 1
ATOM 1274 N N . THR A 1 160 ? -4.981 -8.769 2.095 1.00 96.94 160 THR A N 1
ATOM 1275 C CA . THR A 1 160 ? -5.780 -8.933 0.879 1.00 96.94 160 THR A CA 1
ATOM 1276 C C . THR A 1 160 ? -5.979 -10.415 0.629 1.00 96.94 160 THR A C 1
ATOM 1278 O O . THR A 1 160 ? -5.019 -11.180 0.644 1.00 96.94 160 THR A O 1
ATOM 1281 N N . ILE A 1 161 ? -7.220 -10.830 0.419 1.00 98.12 161 ILE A N 1
ATOM 1282 C CA . ILE A 1 161 ? -7.597 -12.218 0.186 1.00 98.12 161 ILE A CA 1
ATOM 1283 C C . ILE A 1 161 ? -7.938 -12.335 -1.287 1.00 98.12 161 ILE A C 1
ATOM 1285 O O . ILE A 1 161 ? -8.767 -11.592 -1.796 1.00 98.12 161 ILE A O 1
ATOM 1289 N N . VAL A 1 162 ? -7.300 -13.270 -1.979 1.00 98.31 162 VAL A N 1
ATOM 1290 C CA . VAL A 1 162 ? -7.527 -13.553 -3.394 1.00 98.31 162 VAL A CA 1
ATOM 1291 C C . VAL A 1 162 ? -8.128 -14.954 -3.486 1.00 98.31 162 VAL A C 1
ATOM 1293 O O . VAL A 1 162 ? -7.375 -15.931 -3.532 1.00 98.31 162 VAL A O 1
ATOM 1296 N N . PRO A 1 163 ? -9.466 -15.097 -3.474 1.00 98.62 163 PRO A N 1
ATOM 1297 C CA . PRO A 1 163 ? -10.093 -16.398 -3.654 1.00 98.62 163 PRO A CA 1
ATOM 1298 C C . PRO A 1 163 ? -9.867 -16.883 -5.088 1.00 98.62 163 PRO A C 1
ATOM 1300 O O . PRO A 1 163 ? -10.184 -16.181 -6.053 1.00 98.62 163 PRO A O 1
ATOM 1303 N N . VAL A 1 164 ? -9.301 -18.079 -5.221 1.00 98.69 164 VAL A N 1
ATOM 1304 C CA . VAL A 1 164 ? -8.920 -18.694 -6.495 1.00 98.69 164 VAL A CA 1
ATOM 1305 C C . VAL A 1 164 ? -9.771 -19.931 -6.728 1.00 98.69 164 VAL A C 1
ATOM 1307 O O . VAL A 1 164 ? -9.828 -20.813 -5.878 1.00 98.69 164 VAL A O 1
ATOM 1310 N N . TYR A 1 165 ? -10.394 -20.033 -7.896 1.00 98.56 165 TYR A N 1
ATOM 1311 C CA . TYR A 1 165 ? -10.996 -21.274 -8.369 1.00 98.56 165 TYR A CA 1
ATOM 1312 C C . TYR A 1 165 ? -10.242 -21.768 -9.604 1.00 98.56 165 TYR A C 1
ATOM 1314 O O . TYR A 1 165 ? -10.263 -21.118 -10.650 1.00 98.56 165 TYR A O 1
ATOM 1322 N N . ALA A 1 166 ? -9.566 -22.910 -9.482 1.00 98.19 166 ALA A N 1
ATOM 1323 C CA . ALA A 1 166 ? -8.910 -23.586 -10.594 1.00 98.19 166 ALA A CA 1
ATOM 1324 C C . ALA A 1 166 ? -9.787 -24.714 -11.170 1.00 98.19 166 ALA A C 1
ATOM 1326 O O . ALA A 1 166 ? -10.041 -25.722 -10.507 1.00 98.19 166 ALA A O 1
ATOM 1327 N N . ASP A 1 167 ? -10.199 -24.579 -12.431 1.00 97.38 167 ASP A N 1
ATOM 1328 C CA . ASP A 1 167 ? -10.860 -25.641 -13.193 1.00 97.38 167 ASP A CA 1
ATOM 1329 C C . ASP A 1 167 ? -9.785 -26.470 -13.909 1.00 97.38 167 ASP A C 1
ATOM 1331 O O . ASP A 1 167 ? -9.320 -26.117 -14.994 1.00 97.38 167 ASP A O 1
ATOM 1335 N N . LYS A 1 168 ? -9.374 -27.585 -13.294 1.00 96.62 168 LYS A N 1
ATOM 1336 C CA . LYS A 1 168 ? -8.338 -28.479 -13.844 1.00 96.62 168 LYS A CA 1
ATOM 1337 C C . LYS A 1 168 ? -8.715 -29.093 -15.192 1.00 96.62 168 LYS A C 1
ATOM 1339 O O . LYS A 1 168 ? -7.829 -29.423 -15.974 1.00 96.62 168 LYS A O 1
ATOM 1344 N N . GLN A 1 169 ? -10.007 -29.282 -15.466 1.00 97.25 169 GLN A N 1
ATOM 1345 C CA . GLN A 1 169 ? -10.452 -29.896 -16.719 1.00 97.25 169 GLN A CA 1
ATOM 1346 C C . GLN A 1 169 ? -10.325 -28.911 -17.877 1.00 97.25 169 GLN A C 1
ATOM 1348 O O . GLN A 1 169 ? -9.881 -29.287 -18.961 1.00 97.25 169 GLN A O 1
ATOM 1353 N N . LYS A 1 170 ? -10.678 -27.646 -17.637 1.00 97.44 170 LYS A N 1
ATOM 1354 C CA . LYS A 1 170 ? -10.531 -26.569 -18.625 1.00 97.44 170 LYS A CA 1
ATOM 1355 C C . LYS A 1 170 ? -9.155 -25.914 -18.609 1.00 97.44 170 LYS A C 1
ATOM 1357 O O . LYS A 1 170 ? -8.856 -25.144 -19.515 1.00 97.44 170 LYS A O 1
ATOM 1362 N N . ARG A 1 171 ? -8.325 -26.229 -17.608 1.00 97.25 171 ARG A N 1
ATOM 1363 C CA . ARG A 1 171 ? -7.056 -25.545 -17.316 1.00 97.25 171 ARG A CA 1
ATOM 1364 C C . ARG A 1 171 ? -7.269 -24.029 -17.172 1.00 97.25 171 ARG A C 1
ATOM 1366 O O . ARG A 1 171 ? -6.488 -23.231 -17.674 1.00 97.25 171 ARG A O 1
ATOM 1373 N N . GLU A 1 172 ? -8.352 -23.633 -16.501 1.00 97.12 172 GLU A N 1
ATOM 1374 C CA . GLU A 1 172 ? -8.732 -22.229 -16.301 1.00 97.12 172 GLU A CA 1
ATOM 1375 C C . GLU A 1 172 ? -8.554 -21.798 -14.843 1.00 97.12 172 GLU A C 1
ATOM 1377 O O . GLU A 1 172 ? -8.791 -22.572 -13.915 1.00 97.12 172 GLU A O 1
ATOM 1382 N N . ILE A 1 173 ? -8.205 -20.526 -14.644 1.00 98.38 173 ILE A N 1
ATOM 1383 C CA . ILE A 1 173 ? -8.136 -19.890 -13.327 1.00 98.38 173 ILE A CA 1
ATOM 1384 C C . ILE A 1 173 ? -9.169 -18.766 -13.274 1.00 98.38 173 ILE A C 1
ATOM 1386 O O . ILE A 1 173 ? -9.175 -17.864 -14.120 1.00 98.38 173 ILE A O 1
ATOM 1390 N N . LYS A 1 174 ? -10.027 -18.802 -12.256 1.00 98.25 174 LYS A N 1
ATOM 1391 C CA . LYS A 1 174 ? -10.959 -17.726 -11.918 1.00 98.25 174 LYS A CA 1
ATOM 1392 C C . LYS A 1 174 ? -10.557 -17.089 -10.594 1.00 98.25 174 LYS A C 1
ATOM 1394 O O . LYS A 1 174 ? -10.144 -17.784 -9.666 1.00 98.25 174 LYS A O 1
ATOM 1399 N N . LEU A 1 175 ? -10.707 -15.775 -10.504 1.00 98.31 175 LEU A N 1
ATOM 1400 C CA . LEU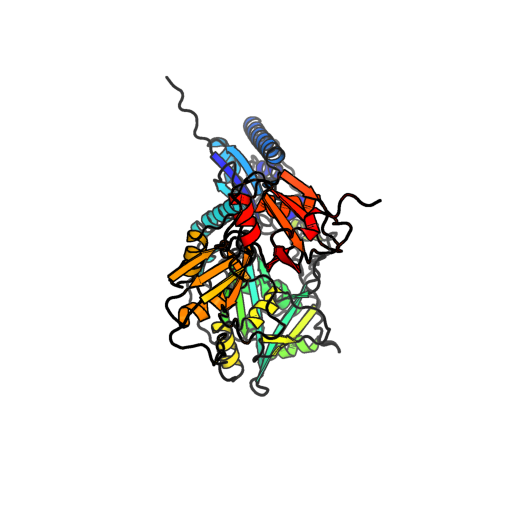 A 1 175 ? -10.432 -14.991 -9.302 1.00 98.31 175 LEU A CA 1
ATOM 1401 C C . LEU A 1 175 ? -11.727 -14.333 -8.829 1.00 98.31 175 LEU A C 1
ATOM 1403 O O . LEU A 1 175 ? -12.494 -13.840 -9.656 1.00 98.31 175 LEU A O 1
ATOM 1407 N N . PHE A 1 176 ? -11.987 -14.342 -7.525 1.00 98.12 176 PHE A N 1
ATOM 1408 C CA . PHE A 1 176 ? -13.162 -13.680 -6.962 1.00 98.12 176 PHE A CA 1
ATOM 1409 C C . PHE A 1 176 ? -12.853 -12.222 -6.641 1.00 98.12 176 PHE A C 1
ATOM 1411 O O . PHE A 1 176 ? -11.892 -11.920 -5.933 1.00 98.12 176 PHE A O 1
ATOM 1418 N N . ASN A 1 177 ? -13.696 -11.319 -7.123 1.00 97.00 177 ASN A N 1
ATOM 1419 C CA . ASN A 1 177 ? -13.560 -9.886 -6.932 1.00 97.00 177 ASN A CA 1
ATOM 1420 C C . ASN A 1 177 ? -14.847 -9.286 -6.389 1.00 97.00 177 ASN A C 1
ATOM 1422 O O . ASN A 1 177 ? -15.935 -9.736 -6.728 1.00 97.00 177 ASN A O 1
ATOM 1426 N N . VAL A 1 178 ? -14.706 -8.236 -5.592 1.00 95.75 178 VAL A N 1
ATOM 1427 C CA . VAL A 1 178 ? -15.794 -7.452 -5.004 1.00 95.75 178 VAL A CA 1
ATOM 1428 C C . VAL A 1 178 ? -15.809 -6.052 -5.606 1.00 95.75 178 VAL A C 1
ATOM 1430 O O . VAL A 1 178 ? -14.776 -5.524 -6.039 1.00 95.75 178 VAL A O 1
ATOM 1433 N N . TRP A 1 179 ? -16.995 -5.463 -5.708 1.00 93.44 179 TRP A N 1
ATOM 1434 C CA . TRP A 1 179 ? -17.170 -4.140 -6.289 1.00 93.44 179 TRP A CA 1
ATOM 1435 C C . TRP A 1 179 ? -16.947 -3.061 -5.238 1.00 93.44 179 TRP A C 1
ATOM 1437 O O . TRP A 1 179 ? -17.761 -2.899 -4.336 1.00 93.44 179 TRP A O 1
ATOM 1447 N N . CYS A 1 180 ? -15.880 -2.277 -5.381 1.00 89.38 180 CYS A N 1
ATOM 1448 C CA . CYS A 1 180 ? -15.588 -1.168 -4.481 1.00 89.38 180 CYS A CA 1
ATOM 1449 C C . CYS A 1 180 ? -16.337 0.100 -4.948 1.00 89.38 180 CYS A C 1
ATOM 1451 O O . CYS A 1 180 ? -15.971 0.674 -5.987 1.00 89.38 180 CYS A O 1
ATOM 1453 N N . PRO A 1 181 ? -17.368 0.588 -4.220 1.00 76.94 181 PRO A N 1
ATOM 1454 C CA . PRO A 1 181 ? -18.168 1.733 -4.654 1.00 76.94 181 PRO A CA 1
ATOM 1455 C C . PRO A 1 181 ? -17.559 3.091 -4.261 1.00 76.94 181 PRO A C 1
ATOM 1457 O O . PRO A 1 181 ? -18.215 4.120 -4.445 1.00 76.94 181 PRO A O 1
ATOM 1460 N N . GLU A 1 182 ? -16.327 3.121 -3.731 1.00 72.25 182 GLU A N 1
ATOM 1461 C CA . GLU A 1 182 ? -15.661 4.321 -3.213 1.00 72.25 182 GLU A CA 1
ATOM 1462 C C . GLU A 1 182 ? -15.858 5.559 -4.105 1.00 72.25 182 GLU A C 1
ATOM 1464 O O . GLU A 1 182 ? -15.591 5.538 -5.312 1.00 72.25 182 GLU A O 1
ATOM 1469 N N . LYS A 1 183 ? -16.264 6.686 -3.489 1.00 56.41 183 LYS A N 1
ATOM 1470 C CA . LYS A 1 183 ? -16.706 7.931 -4.163 1.00 56.41 183 LYS A CA 1
ATOM 1471 C C . LYS A 1 183 ? -15.762 8.448 -5.259 1.00 56.41 183 LYS A C 1
ATOM 1473 O O . LYS A 1 183 ? -16.198 9.199 -6.127 1.00 56.41 183 LYS A O 1
ATOM 1478 N N . LYS A 1 184 ? -14.473 8.095 -5.220 1.00 61.94 184 LYS A N 1
ATOM 1479 C CA . LYS A 1 184 ? -13.459 8.549 -6.187 1.00 61.94 184 LYS A CA 1
ATOM 1480 C C . LYS A 1 184 ? -12.989 7.470 -7.166 1.00 61.94 184 LYS A C 1
ATOM 1482 O O . LYS A 1 184 ? -12.340 7.829 -8.148 1.00 61.94 184 LYS A O 1
ATOM 1487 N N . LYS A 1 185 ? -13.257 6.183 -6.919 1.00 67.81 185 LYS A N 1
ATOM 1488 C CA . LYS A 1 185 ? -12.732 5.069 -7.725 1.00 67.81 185 LYS A CA 1
ATOM 1489 C C . LYS A 1 185 ? -13.681 3.871 -7.678 1.00 67.81 185 LYS A C 1
ATOM 1491 O O . LYS A 1 185 ? -13.587 3.037 -6.793 1.00 67.81 185 LYS A O 1
ATOM 1496 N N . ARG A 1 186 ? -14.527 3.749 -8.695 1.00 86.19 186 ARG A N 1
ATOM 1497 C CA . ARG A 1 186 ? -15.384 2.580 -8.924 1.00 86.19 186 ARG A CA 1
ATOM 1498 C C . ARG A 1 186 ? -14.617 1.506 -9.688 1.00 86.19 186 ARG A C 1
ATOM 1500 O O . ARG A 1 186 ? -14.269 1.740 -10.846 1.00 86.19 186 ARG A O 1
ATOM 1507 N N . HIS A 1 187 ? -14.310 0.388 -9.042 1.00 92.19 187 HIS A N 1
ATOM 1508 C CA . HIS A 1 187 ? -13.505 -0.676 -9.640 1.00 92.19 187 HIS A CA 1
ATOM 1509 C C . HIS A 1 187 ? -13.715 -2.026 -8.947 1.00 92.19 187 HIS A C 1
ATOM 1511 O O . HIS A 1 187 ? -14.116 -2.085 -7.787 1.00 92.19 187 HIS A O 1
ATOM 1517 N N . TRP A 1 188 ? -13.404 -3.103 -9.665 1.00 94.81 188 TRP A N 1
ATOM 1518 C CA . TRP A 1 188 ? -13.288 -4.443 -9.094 1.00 94.81 188 TRP A CA 1
ATOM 1519 C C . TRP A 1 188 ? -11.985 -4.556 -8.300 1.00 94.81 188 TRP A C 1
ATOM 1521 O O . TRP A 1 188 ? -10.925 -4.179 -8.806 1.00 94.81 188 TRP A O 1
ATOM 1531 N N . ALA A 1 189 ? -12.051 -5.072 -7.080 1.00 94.94 189 ALA A N 1
ATOM 1532 C CA . ALA A 1 189 ? -10.896 -5.286 -6.212 1.00 94.94 189 ALA A CA 1
ATOM 1533 C C . ALA A 1 189 ? -10.985 -6.658 -5.541 1.00 94.94 189 ALA A C 1
ATOM 1535 O O . ALA A 1 189 ? -12.013 -7.334 -5.616 1.00 94.94 189 ALA A O 1
ATOM 1536 N N . PHE A 1 190 ? -9.897 -7.114 -4.939 1.00 96.31 190 PHE A N 1
ATOM 1537 C CA . PHE A 1 190 ? -9.948 -8.258 -4.031 1.00 96.31 190 PHE A CA 1
ATOM 1538 C C . PHE A 1 190 ? -10.449 -7.836 -2.645 1.00 96.31 190 PHE A C 1
ATOM 1540 O O . PHE A 1 190 ? -10.159 -6.704 -2.247 1.00 96.31 190 PHE A O 1
ATOM 1547 N N . PRO A 1 191 ? -11.148 -8.727 -1.912 1.00 95.62 191 PRO A N 1
ATOM 1548 C CA . PRO A 1 191 ? -11.455 -8.513 -0.503 1.00 95.62 191 PRO A CA 1
ATOM 1549 C C . PRO A 1 191 ? -10.205 -8.107 0.282 1.00 95.62 191 PRO A C 1
ATOM 1551 O O . PRO A 1 191 ? -9.160 -8.765 0.185 1.00 95.62 191 PRO A O 1
ATOM 1554 N N . SER A 1 192 ? -10.266 -6.990 1.000 1.00 93.56 192 SER A N 1
ATOM 1555 C CA . SER A 1 192 ? -9.110 -6.458 1.718 1.00 93.56 192 SER A CA 1
ATOM 1556 C C . SER A 1 192 ? -9.504 -5.435 2.767 1.00 93.56 192 SER A C 1
ATOM 1558 O O . SER A 1 192 ? -10.256 -4.515 2.457 1.00 93.56 192 SER A O 1
ATOM 1560 N N . GLY A 1 193 ? -8.829 -5.467 3.911 1.00 90.38 193 GLY A N 1
ATOM 1561 C CA . GLY A 1 193 ? -8.994 -4.444 4.935 1.00 90.38 193 GLY A CA 1
ATOM 1562 C C . GLY A 1 193 ? -7.805 -4.330 5.873 1.00 90.38 193 GLY A C 1
ATOM 1563 O O . GLY A 1 193 ? -6.842 -5.103 5.802 1.00 90.38 193 GLY A O 1
ATOM 1564 N N . ASP A 1 194 ? -7.860 -3.293 6.704 1.00 90.81 194 ASP A N 1
ATOM 1565 C CA . ASP A 1 194 ? -6.808 -2.931 7.647 1.00 90.81 194 ASP A CA 1
ATOM 1566 C C . ASP A 1 194 ? -6.829 -3.868 8.870 1.00 90.81 194 ASP A C 1
ATOM 1568 O O . ASP A 1 194 ? -7.869 -4.363 9.296 1.00 90.81 194 ASP A O 1
ATOM 1572 N N . ILE A 1 195 ? -5.670 -4.119 9.470 1.00 90.44 195 ILE A N 1
ATOM 1573 C CA . ILE A 1 195 ? -5.557 -4.884 10.716 1.00 90.44 195 ILE A CA 1
ATOM 1574 C C . ILE A 1 195 ? -6.272 -4.109 11.823 1.00 90.44 195 ILE A C 1
ATOM 1576 O O . ILE A 1 195 ? -5.975 -2.937 12.053 1.00 90.44 195 ILE A O 1
ATOM 1580 N N . ILE A 1 196 ? -7.163 -4.772 12.564 1.00 87.88 196 ILE A N 1
ATOM 1581 C CA . ILE A 1 196 ? -7.799 -4.158 13.741 1.00 87.88 196 ILE A CA 1
ATOM 1582 C C . ILE A 1 196 ? -7.111 -4.713 14.974 1.00 87.88 196 ILE A C 1
ATOM 1584 O O . ILE A 1 196 ? -7.398 -5.815 15.457 1.00 87.88 196 ILE A O 1
ATOM 1588 N N . ARG A 1 197 ? -6.169 -3.926 15.486 1.00 85.44 197 ARG A N 1
ATOM 1589 C CA . ARG A 1 197 ? -5.368 -4.293 16.651 1.00 85.44 197 ARG A CA 1
ATOM 1590 C C . ARG A 1 197 ? -6.263 -4.421 17.883 1.00 85.44 197 ARG A C 1
ATOM 1592 O O . ARG A 1 197 ? -6.991 -3.501 18.234 1.00 85.44 197 ARG A O 1
ATOM 1599 N N . GLY A 1 198 ? -6.209 -5.580 18.537 1.00 81.25 198 GLY A N 1
ATOM 1600 C CA . GLY A 1 198 ? -7.107 -5.949 19.640 1.00 81.25 198 GLY A CA 1
ATOM 1601 C C . GLY A 1 198 ? -8.299 -6.815 19.217 1.00 81.25 198 GLY A C 1
ATOM 1602 O O . GLY A 1 198 ? -8.925 -7.426 20.079 1.00 81.25 198 GLY A O 1
ATOM 1603 N N . CYS A 1 199 ? -8.577 -6.914 17.914 1.00 86.38 199 CYS A N 1
ATOM 1604 C CA . CYS A 1 199 ? -9.457 -7.932 17.339 1.00 86.38 199 CYS A CA 1
ATOM 1605 C C . CYS A 1 199 ? -8.637 -9.080 16.750 1.00 86.38 199 CYS A C 1
ATOM 1607 O O . CYS A 1 199 ? -8.899 -10.242 17.043 1.00 86.38 199 CYS A O 1
ATOM 1609 N N . ASP A 1 200 ? -7.633 -8.737 15.945 1.00 93.50 200 ASP A N 1
ATOM 1610 C CA . ASP A 1 200 ? -6.789 -9.709 15.263 1.00 93.50 200 ASP A CA 1
ATOM 1611 C C . ASP A 1 200 ? -5.575 -10.033 16.126 1.00 93.50 200 ASP A C 1
ATOM 1613 O O . ASP A 1 200 ? -4.893 -9.125 16.618 1.00 93.50 200 ASP A O 1
ATOM 1617 N N . ARG A 1 201 ? -5.267 -11.322 16.290 1.00 94.38 201 ARG A N 1
ATOM 1618 C CA . ARG A 1 201 ? -4.033 -11.744 16.968 1.00 94.38 201 ARG A CA 1
ATOM 1619 C C . ARG A 1 201 ? -2.855 -11.792 16.005 1.00 94.38 201 ARG A C 1
ATOM 1621 O O . ARG A 1 201 ? -1.723 -11.656 16.453 1.00 94.38 201 ARG A O 1
ATOM 1628 N N . ASN A 1 202 ? -3.117 -12.000 14.714 1.00 95.38 202 ASN A N 1
ATOM 1629 C CA . ASN A 1 202 ? -2.129 -12.080 13.640 1.00 95.38 202 ASN A CA 1
ATOM 1630 C C . ASN A 1 202 ? -2.775 -11.844 12.259 1.00 95.38 202 ASN A C 1
ATOM 1632 O O . ASN A 1 202 ? -3.982 -11.640 12.149 1.00 95.38 202 ASN A O 1
ATOM 1636 N N . LEU A 1 203 ? -1.967 -11.861 11.194 1.00 95.50 203 LEU A N 1
ATOM 1637 C CA . LEU A 1 203 ? -2.435 -11.578 9.829 1.00 95.50 203 LEU A CA 1
ATOM 1638 C C . LEU A 1 203 ? -3.395 -12.633 9.273 1.00 95.50 203 LEU A C 1
ATOM 1640 O O . LEU A 1 203 ? -4.190 -12.322 8.387 1.00 95.50 203 LEU A O 1
ATOM 1644 N N . TYR A 1 204 ? -3.334 -13.865 9.779 1.00 97.06 204 TYR A N 1
ATOM 1645 C CA . TYR A 1 204 ? -4.263 -14.924 9.402 1.00 97.06 204 TYR A CA 1
ATOM 1646 C C . TYR A 1 204 ? -5.655 -14.664 9.985 1.00 97.06 204 TYR A C 1
ATOM 1648 O O . TYR A 1 204 ? -6.648 -14.848 9.282 1.00 97.06 204 TYR A O 1
ATOM 1656 N N . ASP A 1 205 ? -5.736 -14.176 11.228 1.00 97.06 205 ASP A N 1
ATOM 1657 C CA . ASP A 1 205 ? -6.991 -13.697 11.820 1.00 97.06 205 ASP A CA 1
ATOM 1658 C C . ASP A 1 205 ? -7.553 -12.516 11.016 1.00 97.06 205 ASP A C 1
ATOM 1660 O O . ASP A 1 205 ? -8.738 -12.526 10.684 1.00 97.06 205 ASP A O 1
ATOM 1664 N N . THR A 1 206 ? -6.709 -11.545 10.635 1.00 95.94 206 THR A N 1
ATOM 1665 C CA . THR A 1 206 ? -7.128 -10.426 9.772 1.00 95.94 206 THR A CA 1
ATOM 1666 C C . THR A 1 206 ? -7.699 -10.948 8.454 1.00 95.94 206 THR A C 1
ATOM 1668 O O . THR A 1 206 ? -8.798 -10.562 8.076 1.00 95.94 206 THR A O 1
ATOM 1671 N N . ALA A 1 207 ? -7.011 -11.871 7.774 1.00 97.00 207 ALA A N 1
ATOM 1672 C CA . ALA A 1 207 ? -7.493 -12.440 6.516 1.00 97.00 207 ALA A CA 1
ATOM 1673 C C . ALA A 1 207 ? -8.843 -13.165 6.674 1.00 97.00 207 ALA A C 1
ATOM 1675 O O . ALA A 1 207 ? -9.750 -12.961 5.862 1.00 97.00 207 ALA A O 1
ATOM 1676 N N . ARG A 1 208 ? -9.004 -13.968 7.737 1.00 97.69 208 ARG A N 1
ATOM 1677 C CA . ARG A 1 208 ? -10.267 -14.657 8.049 1.00 97.69 208 ARG A CA 1
ATOM 1678 C C . ARG A 1 208 ? -11.396 -13.676 8.323 1.00 97.69 208 ARG A C 1
ATOM 1680 O O . ARG A 1 208 ? -12.483 -13.835 7.767 1.00 97.69 208 ARG A O 1
ATOM 1687 N N . ARG A 1 209 ? -11.141 -12.670 9.162 1.00 95.25 209 ARG A N 1
ATOM 1688 C CA . ARG A 1 209 ? -12.126 -11.648 9.514 1.00 95.25 209 ARG A CA 1
ATOM 1689 C C . ARG A 1 209 ? -12.554 -10.861 8.287 1.00 95.25 209 ARG A C 1
ATOM 1691 O O . ARG A 1 209 ? -13.751 -10.776 8.049 1.00 95.25 209 ARG A O 1
ATOM 1698 N N . GLU A 1 210 ? -11.605 -10.319 7.528 1.00 94.50 210 GLU A N 1
ATOM 1699 C CA . GLU A 1 210 ? -11.894 -9.495 6.351 1.00 94.50 210 GLU A CA 1
ATOM 1700 C C . GLU A 1 210 ? -12.736 -10.262 5.337 1.00 94.50 210 GLU A C 1
ATOM 1702 O O . GLU A 1 210 ? -13.806 -9.805 4.947 1.00 94.50 210 GLU A O 1
ATOM 1707 N N . PHE A 1 211 ? -12.343 -11.491 4.994 1.00 96.38 211 PHE A N 1
ATOM 1708 C CA . PHE A 1 211 ? -13.151 -12.296 4.084 1.00 96.38 211 PHE A CA 1
ATOM 1709 C C . PHE A 1 211 ? -14.547 -12.595 4.648 1.00 96.38 211 PHE A C 1
ATOM 1711 O O . PHE A 1 211 ? -15.542 -12.528 3.922 1.00 96.38 211 PHE A O 1
ATOM 1718 N N . HIS A 1 212 ? -14.649 -12.926 5.938 1.00 95.25 212 HIS A N 1
ATOM 1719 C CA . HIS A 1 212 ? -15.942 -13.197 6.557 1.00 95.25 212 HIS A CA 1
ATOM 1720 C C . HIS A 1 212 ? -16.845 -11.958 6.550 1.00 95.25 212 HIS A C 1
ATOM 1722 O O . HIS A 1 212 ? -18.002 -12.066 6.158 1.00 95.25 212 HIS A O 1
ATOM 1728 N N . GLN A 1 213 ? -16.327 -10.791 6.927 1.00 90.50 213 GLN A N 1
ATOM 1729 C CA . GLN A 1 213 ? -17.099 -9.550 6.996 1.00 90.50 213 GLN A CA 1
ATOM 1730 C C . GLN A 1 213 ? -17.511 -9.034 5.616 1.00 90.50 213 GLN A C 1
ATOM 1732 O O . GLN A 1 213 ? -18.629 -8.552 5.450 1.00 90.50 213 GLN A O 1
ATOM 1737 N N . GLU A 1 214 ? -16.636 -9.161 4.619 1.00 90.44 214 GLU A N 1
ATOM 1738 C CA . GLU A 1 214 ? -16.888 -8.636 3.276 1.00 90.44 214 GLU A CA 1
ATOM 1739 C C . GLU A 1 214 ? -17.685 -9.600 2.387 1.00 90.44 214 GLU A C 1
ATOM 1741 O O . GLU A 1 214 ? -18.409 -9.151 1.499 1.00 90.44 214 GLU A O 1
ATOM 1746 N N . VAL A 1 215 ? -17.563 -10.915 2.600 1.00 94.75 215 VAL A N 1
ATOM 1747 C CA . VAL A 1 215 ? -18.151 -11.944 1.724 1.00 94.75 215 VAL A CA 1
ATOM 1748 C C . VAL A 1 215 ? -18.925 -12.989 2.524 1.00 94.75 215 VAL A C 1
ATOM 1750 O O . VAL A 1 215 ? -20.107 -13.211 2.262 1.00 94.75 215 VAL A O 1
ATOM 1753 N N . GLY A 1 216 ? -18.283 -13.633 3.502 1.00 94.00 216 GLY A N 1
ATOM 1754 C CA . GLY A 1 216 ? -18.843 -14.791 4.213 1.00 94.00 216 GLY A CA 1
ATOM 1755 C C . GLY A 1 216 ? -20.200 -14.528 4.876 1.00 94.00 216 GLY A C 1
ATOM 1756 O O . GLY A 1 216 ? -21.103 -15.354 4.756 1.00 94.00 216 GLY A O 1
ATOM 1757 N N . LEU A 1 217 ? -20.382 -13.363 5.507 1.00 93.38 217 LEU A N 1
ATOM 1758 C CA . LEU A 1 217 ? -21.624 -12.956 6.175 1.00 93.38 217 LEU A CA 1
ATOM 1759 C C . LEU A 1 217 ? -22.819 -12.915 5.225 1.00 93.38 217 LEU A C 1
ATOM 1761 O O . LEU A 1 217 ? -23.900 -13.370 5.596 1.00 93.38 217 LEU A O 1
ATOM 1765 N N . SER A 1 218 ? -22.627 -12.410 4.006 1.00 93.19 218 SER A N 1
ATOM 1766 C CA . SER A 1 218 ? -23.694 -12.325 3.005 1.00 93.19 218 SER A CA 1
ATOM 1767 C C . SER A 1 218 ? -24.214 -13.710 2.632 1.00 93.19 218 SER A C 1
ATOM 1769 O O . SER A 1 218 ? -25.418 -13.890 2.486 1.00 93.19 218 SER A O 1
ATOM 1771 N N . PHE A 1 219 ? -23.324 -14.702 2.537 1.00 94.38 219 PHE A N 1
ATOM 1772 C CA . PHE A 1 219 ? -23.676 -16.083 2.189 1.00 94.38 219 PHE A CA 1
ATOM 1773 C C . PHE A 1 219 ? -23.972 -16.982 3.399 1.00 94.38 219 PHE A C 1
ATOM 1775 O O . PHE A 1 219 ? -24.365 -18.130 3.206 1.00 94.38 219 PHE A O 1
ATOM 1782 N N . GLY A 1 220 ? -23.785 -16.495 4.630 1.00 95.00 220 GLY A N 1
ATOM 1783 C CA . GLY A 1 220 ? -23.908 -17.311 5.841 1.00 95.00 220 GLY A CA 1
ATOM 1784 C C . GLY A 1 220 ? -22.849 -18.416 5.941 1.00 95.00 220 GLY A C 1
ATOM 1785 O O . GLY A 1 220 ? -23.124 -19.472 6.504 1.00 95.00 220 GLY A O 1
ATOM 1786 N N . LEU A 1 221 ? -21.658 -18.191 5.378 1.00 95.88 221 LEU A N 1
ATOM 1787 C CA . LEU A 1 221 ? -20.582 -19.178 5.293 1.00 95.88 221 LEU A CA 1
ATOM 1788 C C . LEU A 1 221 ? -19.375 -18.778 6.148 1.00 95.88 221 LEU A C 1
ATOM 1790 O O . LEU A 1 221 ? -19.000 -17.603 6.249 1.00 95.88 221 LEU A O 1
ATOM 1794 N N . SER A 1 222 ? -18.748 -19.783 6.754 1.00 96.44 222 SER A N 1
ATOM 1795 C CA . SER A 1 222 ? -17.473 -19.648 7.456 1.00 96.44 222 SER A CA 1
ATOM 1796 C C . SER A 1 222 ? -16.286 -19.815 6.501 1.00 96.44 222 SER A C 1
ATOM 1798 O O . SER A 1 222 ? -16.443 -20.208 5.343 1.00 96.44 222 SER A O 1
ATOM 1800 N N . TRP A 1 223 ? -15.071 -19.536 6.985 1.00 97.62 223 TRP A N 1
ATOM 1801 C CA . TRP A 1 223 ? -13.848 -19.721 6.196 1.00 97.62 223 TRP A CA 1
ATOM 1802 C C . TRP A 1 223 ? -13.715 -21.153 5.657 1.00 97.62 223 TRP A C 1
ATOM 1804 O O . TRP A 1 223 ? -13.477 -21.342 4.466 1.00 97.62 223 TRP A O 1
ATOM 1814 N N . SER A 1 224 ? -13.922 -22.158 6.513 1.00 97.56 224 SER A N 1
ATOM 1815 C CA . SER A 1 224 ? -13.791 -23.575 6.150 1.00 97.56 224 SER A CA 1
ATOM 1816 C C . SER A 1 224 ? -14.831 -24.048 5.137 1.00 97.56 224 SER A C 1
ATOM 1818 O O . SER A 1 224 ? -14.580 -25.013 4.424 1.00 97.56 224 SER A O 1
ATOM 1820 N N . ASP A 1 225 ? -15.979 -23.372 5.046 1.00 97.94 225 ASP A N 1
ATOM 1821 C CA . ASP A 1 225 ? -16.982 -23.675 4.019 1.00 97.94 225 ASP A CA 1
ATOM 1822 C C . ASP A 1 225 ? -16.554 -23.123 2.647 1.00 97.94 225 ASP A C 1
ATOM 1824 O O . ASP A 1 225 ? -16.904 -23.663 1.594 1.00 97.94 225 ASP A O 1
ATOM 1828 N N . CYS A 1 226 ? -15.772 -22.039 2.655 1.00 98.38 226 CYS A N 1
ATOM 1829 C CA . CYS A 1 226 ? -15.379 -21.306 1.456 1.00 98.38 226 CYS A CA 1
ATOM 1830 C C . CYS A 1 226 ? -14.067 -21.806 0.841 1.00 98.38 226 CYS A C 1
ATOM 1832 O O . CYS A 1 226 ? -13.915 -21.768 -0.381 1.00 98.38 226 CYS A O 1
ATOM 1834 N N . PHE A 1 227 ? -13.118 -22.272 1.657 1.00 98.62 227 PHE A N 1
ATOM 1835 C CA . PHE 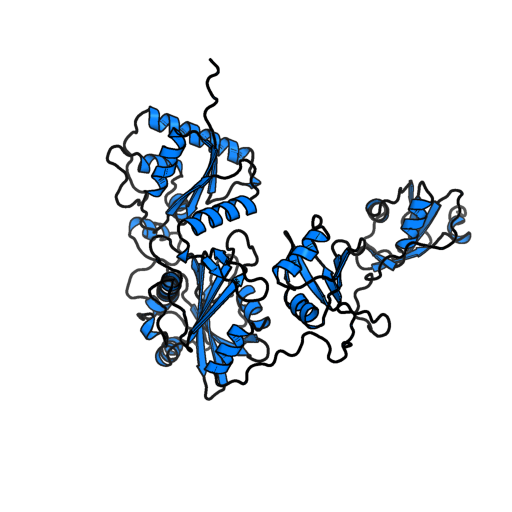A 1 227 ? -11.751 -22.581 1.232 1.00 98.62 227 PHE A CA 1
ATOM 1836 C C . PHE A 1 227 ? -11.345 -24.027 1.507 1.00 98.62 227 PHE A C 1
ATOM 1838 O O . PHE A 1 227 ? -11.752 -24.633 2.492 1.00 98.62 227 PHE A O 1
ATOM 1845 N N . VAL A 1 228 ? -10.480 -24.576 0.649 1.00 98.19 228 VAL A N 1
ATOM 1846 C CA . VAL A 1 228 ? -9.994 -25.967 0.774 1.00 98.19 228 VAL A CA 1
ATOM 1847 C C . VAL A 1 228 ? -8.985 -26.163 1.908 1.00 98.19 228 VAL A C 1
ATOM 1849 O O . VAL A 1 228 ? -8.578 -27.291 2.179 1.00 98.19 228 VAL A O 1
ATOM 1852 N N . CYS A 1 229 ? -8.536 -25.079 2.535 1.00 97.50 229 CYS A N 1
ATOM 1853 C CA . CYS A 1 229 ? -7.625 -25.113 3.666 1.00 97.50 229 CYS A CA 1
ATOM 1854 C C . CYS A 1 229 ? -7.905 -23.993 4.657 1.00 97.50 229 CYS A C 1
ATOM 1856 O O . CYS A 1 229 ? -8.332 -22.897 4.284 1.00 97.50 229 CYS A O 1
ATOM 1858 N N . ASP A 1 230 ? -7.587 -24.270 5.916 1.00 97.56 230 ASP A N 1
ATOM 1859 C CA . ASP A 1 230 ? -7.568 -23.254 6.956 1.00 97.56 230 ASP A CA 1
ATOM 1860 C C . ASP A 1 230 ? -6.237 -22.493 6.951 1.00 97.56 230 ASP A C 1
ATOM 1862 O O . ASP A 1 230 ? -5.218 -22.977 6.443 1.00 97.56 230 ASP A O 1
ATOM 1866 N N . LEU A 1 231 ? -6.259 -21.289 7.513 1.00 97.25 231 LEU A N 1
ATOM 1867 C CA . LEU A 1 231 ? -5.044 -20.546 7.813 1.00 97.25 231 LEU A CA 1
ATOM 1868 C C . LEU A 1 231 ?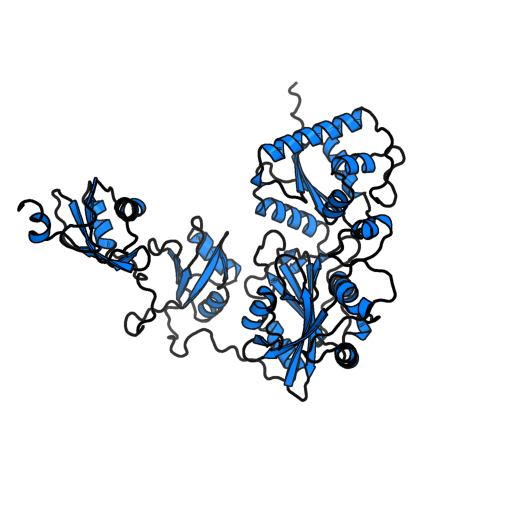 -4.542 -20.919 9.216 1.00 97.25 231 LEU A C 1
ATOM 1870 O O . LEU A 1 231 ? -5.351 -21.257 10.084 1.00 97.25 231 LEU A O 1
ATOM 1874 N N . PRO A 1 232 ? -3.229 -20.818 9.476 1.00 97.38 232 PRO A N 1
ATOM 1875 C CA . PRO A 1 232 ? -2.679 -21.097 10.794 1.00 97.38 232 PRO A CA 1
ATOM 1876 C C . PRO A 1 232 ? -3.314 -20.232 11.886 1.00 97.38 232 PRO A C 1
ATOM 1878 O O . PRO A 1 232 ? -3.674 -19.073 11.650 1.00 97.38 232 PRO A O 1
ATOM 1881 N N . GLU A 1 233 ? -3.477 -20.794 13.083 1.00 95.94 233 GLU A N 1
ATOM 1882 C CA . GLU A 1 233 ? -4.003 -20.054 14.239 1.00 95.94 233 GLU A CA 1
ATOM 1883 C C . GLU A 1 233 ? -2.953 -19.124 14.845 1.00 95.94 233 GLU A C 1
ATOM 1885 O O . GLU A 1 233 ? -3.294 -18.034 15.303 1.00 95.94 233 GLU A O 1
ATOM 1890 N N . GLU A 1 234 ? -1.683 -19.528 14.802 1.00 95.44 234 GLU A N 1
ATOM 1891 C CA . GLU A 1 234 ? -0.550 -18.786 15.347 1.00 95.44 234 GLU A CA 1
ATOM 1892 C C . GLU A 1 234 ? 0.316 -18.178 14.237 1.00 95.44 234 GLU A C 1
ATOM 1894 O O . GLU A 1 234 ? 0.549 -18.776 13.189 1.00 95.44 234 GLU A O 1
ATOM 1899 N N . HIS A 1 235 ? 0.857 -16.980 14.472 1.00 93.56 235 HIS A N 1
ATOM 1900 C CA . HIS A 1 235 ? 1.668 -16.264 13.473 1.00 93.56 235 HIS A CA 1
ATOM 1901 C C . HIS A 1 235 ? 3.023 -16.923 13.175 1.00 93.56 235 HIS A C 1
ATOM 1903 O O . HIS A 1 235 ? 3.646 -16.623 12.159 1.00 93.56 235 HIS A O 1
ATOM 1909 N N . THR A 1 236 ? 3.507 -17.775 14.080 1.00 93.88 236 THR A N 1
ATOM 1910 C CA . THR A 1 236 ? 4.788 -18.482 13.958 1.00 93.88 236 THR A CA 1
ATOM 1911 C C . THR A 1 236 ? 4.691 -19.740 13.103 1.00 93.88 236 THR A C 1
ATOM 1913 O O . THR A 1 236 ? 5.722 -20.305 12.739 1.00 93.88 236 THR A O 1
ATOM 1916 N N . GLU A 1 237 ? 3.477 -20.194 12.799 1.00 95.75 237 GLU A N 1
ATOM 1917 C CA . GLU A 1 237 ? 3.247 -21.379 11.988 1.00 95.75 237 GLU A CA 1
ATOM 1918 C C . GLU A 1 237 ? 3.466 -21.082 10.501 1.00 95.75 237 GLU A C 1
ATOM 1920 O O . GLU A 1 237 ? 3.030 -20.062 9.954 1.00 95.75 237 GLU A O 1
ATOM 1925 N N . GLU A 1 238 ? 4.163 -22.004 9.839 1.00 92.12 238 GLU A N 1
ATOM 1926 C CA . GLU A 1 238 ? 4.476 -21.895 8.422 1.00 92.12 238 GLU A CA 1
ATOM 1927 C C . GLU A 1 238 ? 3.268 -22.274 7.559 1.00 92.12 238 GLU A C 1
ATOM 1929 O O . GLU A 1 238 ? 2.720 -23.377 7.642 1.00 92.12 238 GLU A O 1
ATOM 1934 N N . LEU A 1 239 ? 2.891 -21.364 6.663 1.00 94.25 239 LEU A N 1
ATOM 1935 C CA . LEU A 1 239 ? 1.833 -21.578 5.686 1.00 94.25 239 LEU A CA 1
ATOM 1936 C C . LEU A 1 239 ? 2.331 -22.470 4.535 1.00 94.25 239 LEU A C 1
ATOM 1938 O O . LEU A 1 239 ? 2.868 -21.976 3.544 1.00 94.25 239 LEU A O 1
ATOM 1942 N N . SER A 1 240 ? 2.160 -23.786 4.679 1.00 94.81 240 SER A N 1
ATOM 1943 C CA . SER A 1 240 ? 2.718 -24.805 3.767 1.00 94.81 240 SER A CA 1
ATOM 1944 C C . SER A 1 240 ? 1.680 -25.579 2.941 1.00 94.81 240 SER A C 1
ATOM 1946 O O . SER A 1 240 ? 2.044 -26.407 2.105 1.00 94.81 240 SER A O 1
ATOM 1948 N N . HIS A 1 241 ? 0.383 -25.335 3.149 1.00 97.44 241 HIS A N 1
ATOM 1949 C CA . HIS A 1 241 ? -0.665 -26.069 2.444 1.00 97.44 241 HIS A CA 1
ATOM 1950 C C . HIS A 1 241 ? -0.689 -25.708 0.938 1.00 97.44 241 HIS A C 1
ATOM 1952 O O . HIS A 1 241 ? -0.686 -24.529 0.595 1.00 97.44 241 HIS A O 1
ATOM 1958 N N . PRO A 1 242 ? -0.782 -26.681 0.007 1.00 97.38 242 PRO A N 1
ATOM 1959 C CA . PRO A 1 242 ? -0.692 -26.422 -1.440 1.00 97.38 242 PRO A CA 1
ATOM 1960 C C . PRO A 1 242 ? -1.873 -25.626 -2.017 1.00 97.38 242 PRO A C 1
ATOM 1962 O O . PRO A 1 242 ? -1.785 -25.103 -3.120 1.00 97.38 242 PRO A O 1
ATOM 1965 N N . GLY A 1 243 ? -2.987 -25.559 -1.286 1.00 97.81 243 GLY A N 1
ATOM 1966 C CA . GLY A 1 243 ? -4.172 -24.758 -1.615 1.00 97.81 243 GLY A CA 1
ATOM 1967 C C . GLY A 1 243 ? -4.081 -23.287 -1.204 1.00 97.81 243 GLY A C 1
ATOM 1968 O O . GLY A 1 243 ? -5.084 -22.586 -1.296 1.00 97.81 243 GLY A O 1
ATOM 1969 N N . VAL A 1 244 ? -2.927 -22.825 -0.717 1.00 98.06 244 VAL A N 1
ATOM 1970 C CA . VAL A 1 244 ? -2.721 -21.425 -0.343 1.00 98.06 244 VAL A CA 1
ATOM 1971 C C . VAL A 1 244 ? -1.319 -20.944 -0.710 1.00 98.06 244 VAL A C 1
ATOM 1973 O O . VAL A 1 244 ? -0.335 -21.668 -0.596 1.00 98.06 244 VAL A O 1
ATOM 1976 N N . CYS A 1 245 ? -1.220 -19.686 -1.131 1.00 97.81 245 CYS A N 1
ATOM 1977 C CA . CYS A 1 245 ? 0.036 -18.990 -1.366 1.00 97.81 245 CYS A CA 1
ATOM 1978 C C . CYS A 1 245 ? -0.022 -17.592 -0.743 1.00 97.81 245 CYS A C 1
ATOM 1980 O O . CYS A 1 245 ? -0.857 -16.769 -1.114 1.00 97.81 245 CYS A O 1
ATOM 1982 N N . LEU A 1 246 ? 0.897 -17.306 0.180 1.00 97.50 246 LEU A N 1
ATOM 1983 C CA . LEU A 1 246 ? 1.127 -15.955 0.689 1.00 97.50 246 LEU A CA 1
ATOM 1984 C C . LEU A 1 246 ? 2.161 -15.245 -0.188 1.00 97.50 246 LEU A C 1
ATOM 1986 O O . LEU A 1 246 ? 3.273 -15.745 -0.356 1.00 97.50 246 LEU A O 1
ATOM 1990 N N . TYR A 1 247 ? 1.805 -14.072 -0.703 1.00 97.06 247 TYR A N 1
ATOM 1991 C CA . TYR A 1 247 ? 2.712 -13.181 -1.422 1.00 97.06 247 TYR A CA 1
ATOM 1992 C C . TYR A 1 247 ? 2.682 -11.776 -0.819 1.00 97.06 247 TYR A C 1
ATOM 1994 O O . TYR A 1 247 ? 1.626 -11.159 -0.718 1.00 97.06 247 TYR A O 1
ATOM 2002 N N . VAL A 1 248 ? 3.833 -11.238 -0.437 1.00 95.81 248 VAL A N 1
ATOM 2003 C CA . VAL A 1 248 ? 3.960 -9.970 0.285 1.00 95.81 248 VAL A CA 1
ATOM 2004 C C . VAL A 1 248 ? 4.551 -8.907 -0.630 1.00 95.81 248 VAL A C 1
ATOM 2006 O O . VAL A 1 248 ? 5.751 -8.893 -0.915 1.00 95.81 248 VAL A O 1
ATOM 2009 N N . GLN A 1 249 ? 3.705 -7.981 -1.076 1.00 91.19 249 GLN A N 1
ATOM 2010 C CA . GLN A 1 249 ? 4.096 -6.909 -1.985 1.00 91.19 249 GLN A CA 1
ATOM 2011 C C . GLN A 1 249 ? 4.522 -5.651 -1.219 1.00 91.19 249 GLN A C 1
ATOM 2013 O O . GLN A 1 249 ? 3.864 -5.234 -0.266 1.00 91.19 249 GLN A O 1
ATOM 2018 N N . LEU A 1 250 ? 5.582 -4.992 -1.696 1.00 87.06 250 LEU A N 1
ATOM 2019 C CA . LEU A 1 250 ? 5.895 -3.614 -1.313 1.00 87.06 250 LEU A CA 1
ATOM 2020 C C . LEU A 1 250 ? 4.850 -2.654 -1.884 1.00 87.06 250 LEU A C 1
ATOM 2022 O O . LEU A 1 250 ? 4.625 -2.601 -3.097 1.00 87.06 250 LEU A O 1
ATOM 2026 N N . GLU A 1 251 ? 4.246 -1.867 -1.008 1.00 81.06 251 GLU A N 1
ATOM 2027 C CA . GLU A 1 251 ? 3.224 -0.897 -1.381 1.00 81.06 251 GLU A CA 1
ATOM 2028 C C . GLU A 1 251 ? 3.840 0.340 -2.042 1.00 81.06 251 GLU A C 1
ATOM 2030 O O . GLU A 1 251 ? 4.922 0.812 -1.681 1.00 81.06 251 GLU A O 1
ATOM 2035 N N . LYS A 1 252 ? 3.139 0.890 -3.039 1.00 68.00 252 LYS A N 1
ATOM 2036 C CA . LYS A 1 252 ? 3.664 1.985 -3.879 1.00 68.00 252 LYS A CA 1
ATOM 2037 C C . LYS A 1 252 ? 3.915 3.264 -3.098 1.00 68.00 252 LYS A C 1
ATOM 2039 O O . LYS A 1 252 ? 4.824 4.013 -3.458 1.00 68.00 252 LYS A O 1
ATOM 2044 N N . ASP A 1 253 ? 3.098 3.517 -2.085 1.00 66.12 253 ASP A N 1
ATOM 2045 C CA . ASP A 1 253 ? 3.214 4.715 -1.266 1.00 66.12 253 ASP A CA 1
ATOM 2046 C C . ASP A 1 253 ? 4.265 4.545 -0.167 1.00 66.12 253 ASP A C 1
ATOM 2048 O O . ASP A 1 253 ? 4.736 5.565 0.325 1.00 66.12 253 ASP A O 1
ATOM 2052 N N . GLY A 1 254 ? 4.642 3.301 0.189 1.00 61.38 254 GLY A N 1
ATOM 2053 C CA . GLY A 1 254 ? 5.756 2.878 1.065 1.00 61.38 254 GLY A CA 1
ATOM 2054 C C . GLY A 1 254 ? 5.815 3.478 2.477 1.00 61.38 254 GLY A C 1
ATOM 2055 O O . GLY A 1 254 ? 6.598 3.041 3.314 1.00 61.38 254 GLY A O 1
ATOM 2056 N N . HIS A 1 255 ? 5.014 4.504 2.736 1.00 67.69 255 HIS A N 1
ATOM 2057 C CA . HIS A 1 255 ? 5.026 5.326 3.928 1.00 67.69 255 HIS A CA 1
ATOM 2058 C C . HIS A 1 255 ? 3.855 4.945 4.823 1.00 67.69 255 HIS A C 1
ATOM 2060 O O . HIS A 1 255 ? 4.076 4.577 5.965 1.00 67.69 255 HIS A O 1
ATOM 2066 N N . ARG A 1 256 ? 2.614 4.991 4.318 1.00 67.56 256 ARG A N 1
ATOM 2067 C CA . ARG A 1 256 ? 1.432 4.637 5.122 1.00 67.56 256 ARG A CA 1
ATOM 2068 C C . ARG A 1 256 ? 1.306 3.124 5.288 1.00 67.56 256 ARG A C 1
ATOM 2070 O O . ARG A 1 256 ? 1.278 2.647 6.408 1.00 67.56 256 ARG A O 1
ATOM 2077 N N . TYR A 1 257 ? 1.332 2.405 4.174 1.00 77.69 257 TYR A N 1
ATOM 2078 C CA . TYR A 1 257 ? 1.340 0.949 4.123 1.00 77.69 257 TYR A CA 1
ATOM 2079 C C . TYR A 1 257 ? 2.718 0.541 3.596 1.00 77.69 257 TYR A C 1
ATOM 2081 O O . TYR A 1 257 ? 3.003 0.835 2.436 1.00 77.69 257 TYR A O 1
ATOM 2089 N N . PRO A 1 258 ? 3.625 -0.019 4.416 1.00 81.88 258 PRO A N 1
ATOM 2090 C CA . PRO A 1 258 ? 4.922 -0.477 3.917 1.00 81.88 258 PRO A CA 1
ATOM 2091 C C . PRO A 1 258 ? 4.768 -1.711 3.023 1.00 81.88 258 PRO A C 1
ATOM 2093 O O . PRO A 1 258 ? 5.418 -1.823 1.982 1.00 81.88 258 PRO A O 1
ATOM 2096 N N . THR A 1 259 ? 3.874 -2.623 3.417 1.00 90.50 259 THR A N 1
ATOM 2097 C CA . THR A 1 259 ? 3.603 -3.875 2.706 1.00 90.50 259 THR A CA 1
ATOM 2098 C C . THR A 1 259 ? 2.126 -4.240 2.697 1.00 90.50 259 THR A C 1
ATOM 2100 O O . THR A 1 259 ? 1.365 -3.839 3.581 1.00 90.50 259 THR A O 1
ATOM 2103 N N . ARG A 1 260 ? 1.747 -5.044 1.698 1.00 93.31 260 ARG A N 1
ATOM 2104 C CA . ARG A 1 260 ? 0.439 -5.688 1.568 1.00 93.31 260 ARG A CA 1
ATOM 2105 C C . ARG A 1 260 ? 0.628 -7.194 1.319 1.00 93.31 260 ARG A C 1
ATOM 2107 O O . ARG A 1 260 ? 1.102 -7.562 0.240 1.00 93.31 260 ARG A O 1
ATOM 2114 N N . PRO A 1 261 ? 0.303 -8.067 2.286 1.00 96.19 261 PRO A N 1
ATOM 2115 C CA . PRO A 1 261 ? 0.165 -9.497 2.062 1.00 96.19 261 PRO A CA 1
ATOM 2116 C C . PRO A 1 261 ? -1.088 -9.813 1.245 1.00 96.19 261 PRO A C 1
ATOM 2118 O O . PRO A 1 261 ? -2.185 -9.344 1.547 1.00 96.19 261 PRO A O 1
ATOM 2121 N N . TYR A 1 262 ? -0.902 -10.650 0.233 1.00 97.88 262 TYR A N 1
ATOM 2122 C CA . TYR A 1 262 ? -1.939 -11.265 -0.576 1.00 97.88 262 TYR A CA 1
ATOM 2123 C C . TYR A 1 262 ? -1.992 -12.753 -0.244 1.00 97.88 262 TYR A C 1
ATOM 2125 O O . TYR A 1 262 ? -1.025 -13.484 -0.469 1.00 97.88 262 TYR A O 1
ATOM 2133 N N . PHE A 1 263 ? -3.127 -13.193 0.282 1.00 98.25 263 PHE A N 1
ATOM 2134 C CA . PHE A 1 263 ? -3.445 -14.588 0.541 1.00 98.25 263 PHE A CA 1
ATOM 2135 C C . PHE A 1 263 ? -4.205 -15.134 -0.660 1.00 98.25 263 PHE A C 1
ATOM 2137 O O . PHE A 1 263 ? -5.408 -14.925 -0.789 1.00 98.25 263 PHE A O 1
ATOM 2144 N N . PHE A 1 264 ? -3.504 -15.815 -1.558 1.00 98.56 264 PHE A N 1
ATOM 2145 C CA . PHE A 1 264 ? -4.131 -16.563 -2.639 1.00 98.56 264 PHE A CA 1
ATOM 2146 C C . PHE A 1 264 ? -4.632 -17.876 -2.068 1.00 98.56 264 PHE A C 1
ATOM 2148 O O . PHE A 1 264 ? -3.814 -18.683 -1.642 1.00 98.56 264 PHE A O 1
ATOM 2155 N N . VAL A 1 265 ? -5.945 -18.093 -2.035 1.00 98.50 265 VAL A N 1
ATOM 2156 C CA . VAL A 1 265 ? -6.532 -19.262 -1.363 1.00 98.50 265 VAL A CA 1
ATOM 2157 C C . VAL A 1 265 ? -7.494 -19.967 -2.306 1.00 98.50 265 VAL A C 1
ATOM 2159 O O . VAL A 1 265 ? -8.409 -19.347 -2.847 1.00 98.50 265 VAL A O 1
ATOM 2162 N N . GLN A 1 266 ? -7.283 -21.262 -2.519 1.00 98.56 266 GLN A N 1
ATOM 2163 C CA . GLN A 1 266 ? -8.152 -22.085 -3.348 1.00 98.56 266 GLN A CA 1
ATOM 2164 C C . GLN A 1 266 ? -9.515 -22.269 -2.667 1.00 98.56 266 GLN A C 1
ATOM 2166 O O . GLN A 1 266 ? -9.602 -22.714 -1.519 1.00 98.56 266 GLN A O 1
ATOM 2171 N N . VAL A 1 267 ? -10.587 -21.949 -3.387 1.00 98.62 267 VAL A N 1
ATOM 2172 C CA . VAL A 1 267 ? -11.957 -22.121 -2.893 1.00 98.62 267 VAL A CA 1
ATOM 2173 C C . VAL A 1 267 ? -12.467 -23.543 -3.095 1.00 98.62 267 VAL A C 1
ATOM 2175 O O . VAL A 1 267 ? -11.982 -24.278 -3.965 1.00 98.62 267 VAL A O 1
ATOM 2178 N N . THR A 1 268 ? -13.471 -23.920 -2.308 1.00 98.44 268 THR A N 1
ATOM 2179 C CA . THR A 1 268 ? -14.235 -25.154 -2.512 1.00 98.44 268 THR A CA 1
ATOM 2180 C C . THR A 1 268 ? -15.089 -25.058 -3.782 1.00 98.44 268 THR A C 1
ATOM 2182 O O . THR A 1 268 ? -15.492 -23.974 -4.217 1.00 98.44 268 THR A O 1
ATOM 2185 N N . GLU A 1 269 ? -15.380 -26.206 -4.399 1.00 97.94 269 GLU A N 1
ATOM 2186 C CA . GLU A 1 269 ? -16.308 -26.270 -5.538 1.00 97.94 269 GLU A CA 1
ATOM 2187 C C . GLU A 1 269 ? -17.729 -25.847 -5.132 1.00 97.94 269 GLU A C 1
ATOM 2189 O O . GLU A 1 269 ? -18.426 -25.188 -5.908 1.00 97.94 269 GLU A O 1
ATOM 2194 N N . ASP A 1 270 ? -18.118 -26.144 -3.890 1.00 98.25 270 ASP A N 1
ATOM 2195 C CA . ASP A 1 270 ? -19.404 -25.757 -3.313 1.00 98.25 270 ASP A CA 1
ATOM 2196 C C . ASP A 1 270 ? -19.534 -24.237 -3.187 1.00 98.25 270 ASP A C 1
ATOM 2198 O O . ASP A 1 270 ? -20.558 -23.679 -3.587 1.00 98.25 270 ASP A O 1
ATOM 2202 N N . PHE A 1 271 ? -18.499 -23.536 -2.714 1.00 98.06 271 PHE A N 1
ATOM 2203 C CA . PHE A 1 271 ? -18.509 -22.073 -2.648 1.00 98.06 271 PHE A CA 1
ATOM 2204 C C . PHE A 1 271 ? -18.556 -21.439 -4.040 1.00 98.06 271 PHE A C 1
ATOM 2206 O O . PHE A 1 271 ? -19.370 -20.543 -4.296 1.00 98.06 271 PHE A O 1
ATOM 2213 N N . TYR A 1 272 ? -17.732 -21.934 -4.971 1.00 98.19 272 TYR A N 1
ATOM 2214 C CA . TYR A 1 272 ? -17.763 -21.480 -6.363 1.00 98.19 272 TYR A CA 1
ATOM 2215 C C . TYR A 1 272 ? -19.163 -21.649 -6.971 1.00 98.19 272 TYR A C 1
ATOM 2217 O O . TYR A 1 272 ? -19.713 -20.706 -7.533 1.00 98.19 272 TYR A O 1
ATOM 2225 N N . SER A 1 273 ? -19.788 -22.811 -6.792 1.00 97.75 273 SER A N 1
ATOM 2226 C CA . SER A 1 273 ? -21.126 -23.095 -7.324 1.00 97.75 273 SER A CA 1
ATOM 2227 C C . SER A 1 273 ? -22.217 -22.260 -6.648 1.00 97.75 273 SER A C 1
ATOM 2229 O O . SER A 1 273 ? -23.071 -21.697 -7.330 1.00 97.75 273 SER A O 1
ATOM 2231 N N . THR A 1 274 ? -22.162 -22.125 -5.320 1.00 97.25 274 THR A N 1
ATOM 2232 C CA . THR A 1 274 ? -23.145 -21.375 -4.521 1.00 97.25 274 THR A CA 1
ATOM 2233 C C . THR A 1 274 ? -23.165 -19.902 -4.899 1.00 97.25 274 THR A C 1
ATOM 2235 O O . THR A 1 274 ? -24.230 -19.335 -5.134 1.00 97.25 274 THR A O 1
ATOM 2238 N N . THR A 1 275 ? -21.993 -19.273 -5.005 1.00 97.50 275 THR A N 1
ATOM 2239 C CA . THR A 1 275 ? -21.900 -17.852 -5.373 1.00 97.50 275 THR A CA 1
ATOM 2240 C C . THR A 1 275 ? -22.452 -17.593 -6.776 1.00 97.50 275 THR A C 1
ATOM 2242 O O . THR A 1 275 ? -23.112 -16.580 -7.002 1.00 97.50 275 THR A O 1
ATOM 2245 N N . ARG A 1 276 ? -22.292 -18.542 -7.704 1.00 97.12 276 ARG A N 1
ATOM 2246 C CA . ARG A 1 276 ? -22.842 -18.442 -9.062 1.00 97.12 276 ARG A CA 1
ATOM 2247 C C . ARG A 1 276 ? -24.361 -18.564 -9.147 1.00 97.12 276 ARG A C 1
ATOM 2249 O O . ARG A 1 276 ? -24.941 -18.110 -10.126 1.00 97.12 276 ARG A O 1
ATOM 2256 N N . CYS A 1 277 ? -25.041 -19.095 -8.131 1.00 97.25 277 CYS A N 1
ATOM 2257 C CA . CYS A 1 277 ? -26.508 -19.061 -8.088 1.00 97.25 277 CYS A CA 1
ATOM 2258 C C . CYS A 1 277 ? -27.074 -17.633 -7.988 1.00 97.25 277 CYS A C 1
ATOM 2260 O O . CYS A 1 277 ? -28.241 -17.421 -8.308 1.00 97.25 277 CYS A O 1
ATOM 2262 N N . TYR A 1 278 ? -26.251 -16.671 -7.565 1.00 97.00 278 TYR A N 1
ATOM 2263 C CA . TYR A 1 278 ? -26.591 -15.251 -7.453 1.00 97.00 278 TYR A CA 1
ATOM 2264 C C . TYR A 1 278 ? -26.044 -14.416 -8.625 1.00 97.00 278 TYR A C 1
ATOM 2266 O O . TYR A 1 278 ? -26.116 -13.187 -8.597 1.00 97.00 278 TYR A O 1
ATOM 2274 N N . GLU A 1 279 ? -25.473 -15.078 -9.635 1.00 96.69 279 GLU A N 1
ATOM 2275 C CA . GLU A 1 279 ? -24.896 -14.459 -10.825 1.00 96.69 279 GLU A CA 1
ATOM 2276 C C . GLU A 1 279 ? -26.000 -14.035 -11.810 1.00 96.69 279 GLU A C 1
ATOM 2278 O O . GLU A 1 279 ? -26.864 -14.829 -12.188 1.00 96.69 279 GLU A O 1
ATOM 2283 N N . ASP A 1 280 ? -25.981 -12.771 -12.234 1.00 95.69 280 ASP A N 1
ATOM 2284 C CA . ASP A 1 280 ? -26.883 -12.244 -13.255 1.00 95.69 280 ASP A CA 1
ATOM 2285 C C . ASP A 1 280 ? -26.394 -12.539 -14.687 1.00 95.69 280 ASP A C 1
ATOM 2287 O O . ASP A 1 280 ? -25.338 -13.126 -14.918 1.00 95.69 280 ASP A O 1
ATOM 2291 N N . ALA A 1 281 ? -27.162 -12.103 -15.691 1.00 94.88 281 ALA A N 1
ATOM 2292 C CA . ALA A 1 281 ? -26.831 -12.330 -17.100 1.00 94.88 281 ALA A CA 1
ATOM 2293 C C . ALA A 1 281 ? -25.509 -11.679 -17.558 1.00 94.88 281 ALA A C 1
ATOM 2295 O O . ALA A 1 281 ? -24.997 -12.036 -18.618 1.00 94.88 281 ALA A O 1
ATOM 2296 N N . ASN A 1 282 ? -24.966 -10.728 -16.792 1.00 93.25 282 ASN A N 1
ATOM 2297 C CA . ASN A 1 282 ? -23.692 -10.077 -17.082 1.00 93.25 282 ASN A CA 1
ATOM 2298 C C . ASN A 1 282 ? -22.528 -10.708 -16.314 1.00 93.25 282 ASN A C 1
ATOM 2300 O O . ASN A 1 282 ? -21.404 -10.228 -16.460 1.00 93.25 282 ASN A O 1
ATOM 2304 N N . GLY A 1 283 ? -22.778 -11.702 -15.459 1.00 94.38 283 GLY A N 1
ATOM 2305 C CA . GLY A 1 283 ? -21.778 -12.283 -14.571 1.00 94.38 283 GLY A CA 1
ATOM 2306 C C . GLY A 1 283 ? -21.581 -11.522 -13.253 1.00 94.38 283 GLY A C 1
ATOM 2307 O O . GLY A 1 283 ? -20.545 -11.673 -12.608 1.00 94.38 283 GLY A O 1
ATOM 2308 N N . VAL A 1 284 ? -22.475 -10.594 -12.873 1.00 96.00 284 VAL A N 1
ATOM 2309 C CA . VAL A 1 284 ? -22.411 -9.931 -11.550 1.00 96.00 284 VAL A CA 1
ATOM 2310 C C . VAL A 1 284 ? -23.112 -10.803 -10.519 1.00 96.00 284 VAL A C 1
ATOM 2312 O O . VAL A 1 284 ? -24.264 -11.176 -10.703 1.00 96.00 284 VAL A O 1
ATOM 2315 N N . ILE A 1 285 ? -22.432 -11.081 -9.416 1.00 96.94 285 ILE A N 1
ATOM 2316 C CA . ILE A 1 285 ? -22.966 -11.774 -8.248 1.00 96.94 285 ILE A CA 1
ATOM 2317 C C . ILE A 1 285 ? -23.552 -10.720 -7.313 1.00 96.94 285 ILE A C 1
ATOM 2319 O O . ILE A 1 285 ? -22.809 -9.906 -6.766 1.00 96.94 285 ILE A O 1
ATOM 2323 N N . HIS A 1 286 ? -24.869 -10.737 -7.118 1.00 95.69 286 HIS A N 1
ATOM 2324 C CA . HIS A 1 286 ? -25.544 -9.841 -6.174 1.00 95.69 286 HIS A CA 1
ATOM 2325 C C . HIS A 1 286 ? -25.582 -10.494 -4.799 1.00 95.69 286 HIS A C 1
ATOM 2327 O O . HIS A 1 286 ? -26.168 -11.567 -4.640 1.00 95.69 286 HIS A O 1
ATOM 2333 N N . PHE A 1 287 ? -24.944 -9.877 -3.806 1.00 94.69 287 PHE A N 1
ATOM 2334 C CA . PHE A 1 287 ? -24.849 -10.481 -2.483 1.00 94.69 287 PHE A CA 1
ATOM 2335 C C . PHE A 1 287 ? -26.228 -10.654 -1.832 1.00 94.69 287 PHE A C 1
ATOM 2337 O O . PHE A 1 287 ? -27.036 -9.717 -1.827 1.00 94.69 287 PHE A O 1
ATOM 2344 N N . PRO A 1 288 ? -26.513 -11.843 -1.265 1.00 94.44 288 PRO A N 1
ATOM 2345 C CA . PRO A 1 288 ? -27.709 -12.033 -0.467 1.00 94.44 288 PRO A CA 1
ATOM 2346 C C . PRO A 1 288 ? -27.689 -11.107 0.751 1.00 94.44 288 PRO A C 1
ATOM 2348 O O . PRO A 1 288 ? -26.634 -10.728 1.263 1.00 94.44 288 PRO A O 1
ATOM 2351 N N . LYS A 1 289 ? -28.879 -10.732 1.227 1.00 90.00 289 LYS A N 1
ATOM 2352 C CA . LYS A 1 289 ? -28.997 -9.929 2.444 1.00 90.00 289 LYS A CA 1
ATOM 2353 C C . LYS A 1 289 ? -28.604 -10.798 3.649 1.00 90.00 289 LYS A C 1
ATOM 2355 O O . LYS A 1 289 ? -29.226 -11.845 3.820 1.00 90.00 289 LYS A O 1
ATOM 2360 N N . PRO A 1 290 ? -27.656 -10.366 4.496 1.00 89.25 290 PRO A N 1
ATOM 2361 C CA 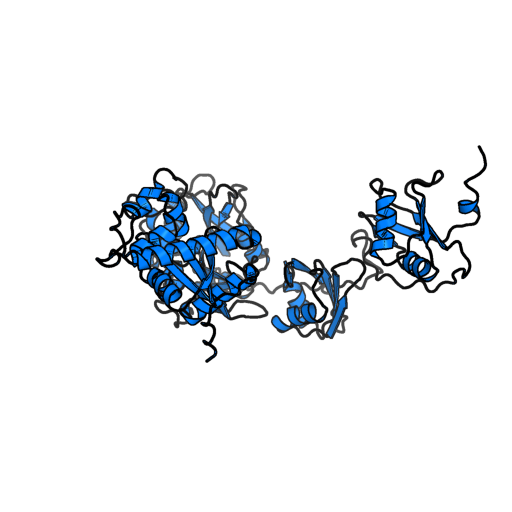. PRO A 1 290 ? -27.290 -11.122 5.687 1.00 89.25 290 PRO A CA 1
ATOM 2362 C C . PRO A 1 290 ? -28.443 -11.182 6.699 1.00 89.25 290 PRO A C 1
ATOM 2364 O O . PRO A 1 290 ? -29.298 -10.293 6.751 1.00 89.25 290 PRO A O 1
ATOM 2367 N N . ASP A 1 291 ? -28.423 -12.210 7.551 1.00 84.94 291 ASP A N 1
ATOM 2368 C CA . ASP A 1 291 ? -29.457 -12.457 8.569 1.00 84.94 291 ASP A CA 1
ATOM 2369 C C . ASP A 1 291 ? -29.508 -11.384 9.669 1.00 84.94 291 ASP A C 1
ATOM 2371 O O . ASP A 1 291 ? -30.543 -11.174 10.305 1.00 84.94 291 ASP A O 1
ATOM 2375 N N . ARG A 1 292 ? -28.383 -10.704 9.918 1.00 84.19 292 ARG A N 1
ATOM 2376 C CA . ARG A 1 292 ? -28.269 -9.630 10.914 1.00 84.19 292 ARG A CA 1
ATOM 2377 C C . ARG A 1 292 ? -28.398 -8.260 10.265 1.00 84.19 292 ARG A C 1
ATOM 2379 O O . ARG A 1 292 ? -28.081 -8.073 9.090 1.00 84.19 292 ARG A O 1
ATOM 2386 N N . GLU A 1 293 ? -28.830 -7.285 11.056 1.00 83.62 293 GLU A N 1
ATOM 2387 C CA . GLU A 1 293 ? -28.819 -5.891 10.630 1.00 83.62 293 GLU A CA 1
ATOM 2388 C C . GLU A 1 293 ? -27.371 -5.410 10.471 1.00 83.62 293 GLU A C 1
ATOM 2390 O O . GLU A 1 293 ? -26.548 -5.631 11.354 1.00 83.62 293 GLU A O 1
ATOM 2395 N N . HIS A 1 294 ? -27.076 -4.791 9.330 1.00 86.56 294 HIS A N 1
ATOM 2396 C CA . HIS A 1 294 ? -25.782 -4.199 9.007 1.00 86.56 294 HIS A CA 1
ATOM 2397 C C . HIS A 1 294 ? -26.006 -2.818 8.401 1.00 86.56 294 HIS A C 1
ATOM 2399 O O . HIS A 1 294 ? -27.032 -2.574 7.755 1.00 86.56 294 HIS A O 1
ATOM 2405 N N . VAL A 1 295 ? -25.032 -1.932 8.573 1.00 83.44 295 VAL A N 1
ATOM 2406 C CA . VAL A 1 295 ? -25.034 -0.603 7.958 1.00 83.44 295 VAL A CA 1
ATOM 2407 C C . VAL A 1 295 ? -24.180 -0.652 6.696 1.00 83.44 295 VAL A C 1
ATOM 2409 O O . VAL A 1 295 ? -23.111 -1.253 6.693 1.00 83.44 295 VAL A O 1
ATOM 2412 N N . LYS A 1 296 ? -24.615 -0.038 5.593 1.00 81.81 296 LYS A N 1
ATOM 2413 C CA . LYS A 1 296 ? -23.727 0.096 4.430 1.00 81.81 296 LYS A CA 1
ATOM 2414 C C . LYS A 1 296 ? -22.635 1.114 4.737 1.00 81.81 296 LYS A C 1
ATOM 2416 O O . LYS A 1 296 ? -22.926 2.163 5.303 1.00 81.81 296 LYS A O 1
ATOM 2421 N N . TRP A 1 297 ? -21.399 0.840 4.330 1.00 75.88 297 TRP A N 1
ATOM 2422 C CA . TRP A 1 297 ? -20.278 1.763 4.567 1.00 75.88 297 TRP A CA 1
ATOM 2423 C C . TRP A 1 297 ? -20.499 3.164 3.962 1.00 75.88 297 TRP A C 1
ATOM 2425 O O . TRP A 1 297 ? -19.926 4.141 4.440 1.00 75.88 297 TRP A O 1
ATOM 2435 N N . ASP A 1 298 ? -21.334 3.285 2.924 1.00 78.44 298 ASP A N 1
ATOM 2436 C CA . ASP A 1 298 ? -21.683 4.552 2.280 1.00 78.44 298 ASP A CA 1
ATOM 2437 C C . ASP A 1 298 ? -22.950 5.226 2.848 1.00 78.44 298 ASP A C 1
ATOM 2439 O O . ASP A 1 298 ? -23.255 6.364 2.471 1.00 78.44 298 ASP A O 1
ATOM 2443 N N . ASP A 1 299 ? -23.647 4.586 3.795 1.00 83.62 299 ASP A N 1
ATOM 2444 C CA . ASP A 1 299 ? -24.796 5.144 4.514 1.00 83.62 299 ASP A CA 1
ATOM 2445 C C . ASP A 1 299 ? -24.352 5.942 5.750 1.00 83.62 299 ASP A C 1
ATOM 2447 O O . ASP A 1 299 ? -24.442 5.505 6.900 1.00 83.62 299 ASP A O 1
ATOM 2451 N N . LEU A 1 300 ? -23.902 7.172 5.496 1.00 79.56 300 LEU A N 1
ATOM 2452 C CA . LEU A 1 300 ? -23.455 8.101 6.539 1.00 79.56 300 LEU A CA 1
ATOM 2453 C C . LEU A 1 300 ? -24.557 8.474 7.546 1.00 79.56 300 LEU A C 1
ATOM 2455 O O . LEU A 1 300 ? -24.241 8.916 8.646 1.00 79.56 300 LEU A O 1
ATOM 2459 N N . ALA A 1 301 ? -25.839 8.325 7.195 1.00 84.56 301 ALA A N 1
ATOM 2460 C CA . ALA A 1 301 ? -26.931 8.635 8.118 1.00 84.56 301 ALA A CA 1
ATOM 2461 C C . ALA A 1 301 ? -27.064 7.567 9.212 1.00 84.56 301 ALA A C 1
ATOM 2463 O O . ALA A 1 301 ? -27.397 7.889 10.352 1.00 84.56 301 ALA A O 1
ATOM 2464 N N . SER A 1 302 ? -26.771 6.312 8.869 1.00 83.81 302 SER A N 1
ATOM 2465 C CA . SER A 1 302 ? -26.804 5.180 9.798 1.00 83.81 302 SER A CA 1
ATOM 2466 C C . SER A 1 302 ? -25.442 4.874 10.428 1.00 83.81 302 SER A C 1
ATOM 2468 O O . SER A 1 302 ? -25.394 4.108 11.388 1.00 83.81 302 SER A O 1
ATOM 2470 N N . ALA A 1 303 ? -24.349 5.480 9.948 1.00 76.50 303 ALA A N 1
ATOM 2471 C CA . ALA A 1 303 ? -22.996 5.301 10.488 1.00 76.50 303 ALA A CA 1
ATOM 2472 C C . ALA A 1 303 ? -22.888 5.468 12.023 1.00 76.50 303 ALA A C 1
ATOM 2474 O O . ALA A 1 303 ? -22.244 4.623 12.648 1.00 76.50 303 ALA A O 1
ATOM 2475 N N . PRO A 1 304 ? -23.583 6.421 12.689 1.00 78.81 304 PRO A N 1
ATOM 2476 C CA . PRO A 1 304 ? -23.538 6.531 14.152 1.00 78.81 304 PRO A CA 1
ATOM 2477 C C . PRO A 1 304 ? -23.984 5.259 14.891 1.00 78.81 304 PRO A C 1
ATOM 2479 O O . PRO A 1 304 ? -23.515 4.980 15.996 1.00 78.81 304 PRO A O 1
ATOM 2482 N N . ARG A 1 305 ? -24.850 4.439 14.278 1.00 81.75 305 ARG A N 1
ATOM 2483 C CA . ARG A 1 305 ? -25.321 3.175 14.867 1.00 81.75 305 ARG A CA 1
ATOM 2484 C C . ARG A 1 305 ? -24.193 2.155 15.016 1.00 81.75 305 ARG A C 1
ATOM 2486 O O . ARG A 1 305 ? -24.229 1.352 15.942 1.00 81.75 305 ARG A O 1
ATOM 2493 N N . VAL A 1 306 ? -23.160 2.216 14.177 1.00 76.94 306 VAL A N 1
ATOM 2494 C CA . VAL A 1 306 ? -21.974 1.351 14.306 1.00 76.94 306 VAL A CA 1
ATOM 2495 C C . VAL A 1 306 ? -21.252 1.609 15.629 1.00 76.94 306 VAL A C 1
ATOM 2497 O O . VAL A 1 306 ? -20.829 0.680 16.317 1.00 76.94 306 VAL A O 1
ATOM 2500 N N . HIS A 1 307 ? -21.163 2.875 16.034 1.00 72.75 307 HIS A N 1
ATOM 2501 C CA . HIS A 1 307 ? -20.477 3.280 17.259 1.00 72.75 307 HIS A CA 1
ATOM 2502 C C . HIS A 1 307 ? -21.338 3.121 18.517 1.00 72.75 307 HIS A C 1
ATOM 2504 O O . HIS A 1 307 ? -20.814 2.753 19.570 1.00 72.75 307 HIS A O 1
ATOM 2510 N N . VAL A 1 308 ? -22.645 3.367 18.407 1.00 72.12 308 VAL A N 1
ATOM 2511 C CA . VAL A 1 308 ? -23.563 3.400 19.558 1.00 72.12 308 VAL A CA 1
ATOM 2512 C C . VAL A 1 308 ? -24.243 2.051 19.810 1.00 72.12 308 VAL A C 1
ATOM 2514 O O . VAL A 1 308 ? -24.361 1.619 20.958 1.00 72.12 308 VAL A O 1
ATOM 2517 N N . GLU A 1 309 ? -24.688 1.376 18.749 1.00 77.44 309 GLU A N 1
ATOM 2518 C CA . GLU A 1 309 ? -25.457 0.122 18.816 1.00 77.44 309 GLU A CA 1
ATOM 2519 C C . GLU A 1 309 ? -24.601 -1.111 18.515 1.00 77.44 309 GLU A C 1
ATOM 2521 O O . GLU A 1 309 ? -25.022 -2.237 18.771 1.00 77.44 309 GLU A O 1
ATOM 2526 N N . GLY A 1 310 ? -23.398 -0.902 17.984 1.00 70.31 310 GLY A N 1
ATOM 2527 C CA . GLY A 1 310 ? -22.462 -1.971 17.689 1.00 70.31 310 GLY A CA 1
ATOM 2528 C C . GLY A 1 310 ? -22.777 -2.807 16.465 1.00 70.31 310 GLY A C 1
ATOM 2529 O O . GLY A 1 310 ? -22.410 -3.978 16.405 1.00 70.31 310 GLY A O 1
ATOM 2530 N N . VAL A 1 311 ? -23.463 -2.194 15.507 1.00 78.25 311 VAL A N 1
ATOM 2531 C CA . VAL A 1 311 ? -23.726 -2.772 14.190 1.00 78.25 311 VAL A CA 1
ATOM 2532 C C . VAL A 1 311 ? -22.439 -2.784 13.354 1.00 78.25 311 VAL A C 1
ATOM 2534 O O . VAL A 1 311 ? -21.612 -1.891 13.499 1.00 78.25 311 VAL A O 1
ATOM 2537 N N . ASP A 1 312 ? -22.273 -3.762 12.463 1.00 79.75 312 ASP A N 1
ATOM 2538 C CA . ASP A 1 312 ? -21.118 -3.851 11.561 1.00 79.75 312 ASP A CA 1
ATOM 2539 C C . ASP A 1 312 ? -21.400 -3.201 10.191 1.00 79.75 312 ASP A C 1
ATOM 2541 O O . ASP A 1 312 ? -22.550 -3.117 9.737 1.00 79.75 312 ASP A O 1
ATOM 2545 N N . PHE A 1 313 ? -20.336 -2.760 9.511 1.00 78.62 313 PHE A N 1
ATOM 2546 C CA . PHE A 1 313 ? -20.424 -2.254 8.143 1.00 78.62 313 PHE A CA 1
ATOM 2547 C C . PHE A 1 313 ? -20.413 -3.390 7.110 1.00 78.62 313 PHE A C 1
ATOM 2549 O O . PHE A 1 313 ? -19.604 -4.309 7.197 1.00 78.62 313 PHE A O 1
ATOM 2556 N N . LEU A 1 314 ? -21.251 -3.276 6.077 1.00 80.94 314 LEU A N 1
ATOM 2557 C CA . LEU A 1 314 ? -21.096 -4.013 4.822 1.00 80.94 314 LEU A CA 1
ATOM 2558 C C . LEU A 1 314 ? -20.303 -3.158 3.841 1.00 80.94 314 LEU A C 1
ATOM 2560 O O . LEU A 1 314 ? -20.765 -2.081 3.454 1.00 80.94 314 LEU A O 1
ATOM 2564 N N . GLY A 1 315 ? -19.129 -3.651 3.443 1.00 74.88 315 GLY A N 1
ATOM 2565 C CA . GLY A 1 315 ? -18.246 -2.992 2.478 1.00 74.88 315 GLY A CA 1
ATOM 2566 C C . GLY A 1 315 ? -18.737 -3.092 1.032 1.00 74.88 315 GLY A C 1
ATOM 2567 O O . GLY A 1 315 ? -18.604 -2.141 0.261 1.00 74.88 315 GLY A O 1
ATOM 2568 N N . TYR A 1 316 ? -19.356 -4.213 0.657 1.00 84.38 316 TYR A N 1
ATOM 2569 C CA . TYR A 1 316 ? -19.727 -4.490 -0.733 1.00 84.38 316 TYR A CA 1
ATOM 2570 C C . TYR A 1 316 ? -21.076 -5.194 -0.833 1.00 84.38 316 TYR A C 1
ATOM 2572 O O . TYR A 1 316 ? -21.513 -5.876 0.092 1.00 84.38 316 TYR A O 1
ATOM 2580 N N . ASP A 1 317 ? -21.724 -5.034 -1.981 1.00 88.25 317 ASP A N 1
ATOM 2581 C CA . ASP A 1 317 ? -22.989 -5.684 -2.332 1.00 88.25 317 ASP A CA 1
ATOM 2582 C C . ASP A 1 317 ? -22.950 -6.414 -3.685 1.00 88.25 317 ASP A C 1
ATOM 2584 O O . ASP A 1 317 ? -23.867 -7.171 -4.003 1.00 88.25 317 ASP A O 1
ATOM 2588 N N . GLU A 1 318 ? -21.872 -6.247 -4.454 1.00 94.62 318 GLU A N 1
ATOM 2589 C CA . GLU A 1 318 ? -21.637 -6.937 -5.721 1.00 94.62 318 GLU A CA 1
ATOM 2590 C C . GLU A 1 318 ? -20.275 -7.645 -5.712 1.00 94.62 318 GLU A C 1
ATOM 2592 O O . GLU A 1 318 ? -19.275 -7.127 -5.202 1.00 94.62 318 GLU A O 1
ATOM 2597 N N . ALA A 1 319 ? -20.217 -8.801 -6.367 1.00 96.50 319 ALA A N 1
ATOM 2598 C CA . ALA A 1 319 ? -18.992 -9.540 -6.641 1.00 96.50 319 ALA A CA 1
ATOM 2599 C C . ALA A 1 319 ? -18.994 -10.158 -8.042 1.00 96.50 319 ALA A C 1
ATOM 2601 O O . ALA A 1 319 ? -19.953 -10.019 -8.804 1.00 96.50 319 ALA A O 1
ATOM 2602 N N . ARG A 1 320 ? -17.906 -10.840 -8.400 1.00 96.69 320 ARG A N 1
ATOM 2603 C CA . ARG A 1 320 ? -17.757 -11.552 -9.670 1.00 96.69 320 ARG A CA 1
ATOM 2604 C C . ARG A 1 320 ? -16.599 -12.542 -9.641 1.00 96.69 320 ARG A C 1
ATOM 2606 O O . ARG A 1 320 ? -15.585 -12.295 -8.996 1.00 96.69 320 ARG A O 1
ATOM 2613 N N . TRP A 1 321 ? -16.709 -13.595 -10.449 1.00 97.75 321 TRP A N 1
ATOM 2614 C CA . TRP A 1 321 ? -15.574 -14.409 -10.885 1.00 97.75 321 TRP A CA 1
ATOM 2615 C C . TRP A 1 321 ? -14.994 -13.873 -12.200 1.00 97.75 321 TRP A C 1
ATOM 2617 O O . TRP A 1 321 ? -15.664 -13.890 -13.230 1.00 97.75 321 TRP A O 1
ATOM 2627 N N . VAL A 1 322 ? -13.750 -13.400 -12.188 1.00 96.81 322 VAL A N 1
ATOM 2628 C CA . VAL A 1 322 ? -13.038 -12.934 -13.392 1.00 96.81 322 VAL A CA 1
ATOM 2629 C C . VAL A 1 322 ? -12.045 -13.984 -13.870 1.00 96.81 322 VAL A C 1
ATOM 2631 O O . VAL A 1 322 ? -11.480 -14.725 -13.067 1.00 96.81 322 VAL A O 1
ATOM 2634 N N . SER A 1 323 ? -11.816 -14.056 -15.180 1.00 96.81 323 SER A N 1
ATOM 2635 C CA . SER A 1 323 ? -10.862 -15.017 -15.747 1.00 96.81 323 SER A CA 1
ATOM 2636 C C . SER A 1 323 ? -9.455 -14.432 -15.759 1.00 96.81 323 SER A C 1
ATOM 2638 O O . SER A 1 323 ? -9.267 -13.291 -16.187 1.00 96.81 323 SER A O 1
ATOM 2640 N N . LEU A 1 324 ? -8.468 -15.217 -15.329 1.00 97.38 324 LEU A N 1
ATOM 2641 C CA . LEU A 1 324 ? -7.054 -14.895 -15.495 1.00 97.38 324 LEU A CA 1
ATOM 2642 C C . LEU A 1 324 ? -6.515 -15.602 -16.743 1.00 97.38 324 LEU A C 1
ATOM 2644 O O . LEU A 1 324 ? -6.476 -16.828 -16.796 1.00 97.38 324 LEU A O 1
ATOM 2648 N N . GLU A 1 325 ? -6.064 -14.828 -17.724 1.00 96.81 325 GLU A N 1
ATOM 2649 C CA . GLU A 1 325 ? -5.261 -15.329 -18.841 1.00 96.81 325 GLU A CA 1
ATOM 2650 C C . GLU A 1 325 ? -3.840 -15.598 -18.324 1.00 96.81 325 GLU A C 1
ATOM 2652 O O . GLU A 1 325 ? -3.069 -14.662 -18.082 1.00 96.81 325 GLU A O 1
ATOM 2657 N N . TYR A 1 326 ? -3.517 -16.869 -18.078 1.00 95.62 326 TYR A N 1
ATOM 2658 C CA . TYR A 1 326 ? -2.296 -17.281 -17.375 1.00 95.62 326 TYR A CA 1
ATOM 2659 C C . TYR A 1 326 ? -1.019 -16.830 -18.100 1.00 95.62 326 TYR A C 1
ATOM 2661 O O . TYR A 1 326 ? -0.066 -16.369 -17.466 1.00 95.62 326 TYR A O 1
ATOM 2669 N N . GLU A 1 327 ? -1.027 -16.885 -19.432 1.00 93.31 327 GLU A N 1
ATOM 2670 C CA . GLU A 1 327 ? 0.112 -16.572 -20.295 1.00 93.31 327 GLU A CA 1
ATOM 2671 C C . GLU A 1 327 ? 0.489 -15.091 -20.261 1.00 93.31 327 GLU A C 1
ATOM 2673 O O . GLU A 1 327 ? 1.666 -14.747 -20.352 1.00 93.31 327 GLU A O 1
ATOM 2678 N N . THR A 1 328 ? -0.498 -14.203 -20.121 1.00 92.19 328 THR A N 1
ATOM 2679 C CA . THR A 1 328 ? -0.305 -12.743 -20.189 1.00 92.19 328 THR A CA 1
ATOM 2680 C C . THR A 1 328 ? -0.439 -12.060 -18.827 1.00 92.19 328 THR A C 1
ATOM 2682 O O . THR A 1 328 ? -0.070 -10.893 -18.673 1.00 92.19 328 THR A O 1
ATOM 2685 N N . GLY A 1 329 ? -1.001 -12.753 -17.831 1.00 94.12 329 GLY A N 1
ATOM 2686 C CA . GLY A 1 329 ? -1.403 -12.167 -16.552 1.00 94.12 329 GLY A CA 1
ATOM 2687 C C . GLY A 1 329 ? -2.562 -11.174 -16.669 1.00 94.12 329 GLY A C 1
ATOM 2688 O O . GLY A 1 329 ? -2.776 -10.357 -15.769 1.00 94.12 329 GLY A O 1
ATOM 2689 N N . LYS A 1 330 ? -3.300 -11.182 -17.785 1.00 95.00 330 LYS A N 1
ATOM 2690 C CA . LYS A 1 330 ? -4.447 -10.298 -17.993 1.00 95.00 330 LYS A CA 1
ATOM 2691 C C . LYS A 1 330 ? -5.668 -10.845 -17.262 1.00 95.00 330 LYS A C 1
ATOM 2693 O O . LYS A 1 330 ? -6.078 -11.980 -17.464 1.00 95.00 330 LYS A O 1
ATOM 2698 N N . ILE A 1 331 ? -6.294 -9.985 -16.466 1.00 95.06 331 ILE A N 1
ATOM 2699 C CA . ILE A 1 331 ? -7.598 -10.254 -15.861 1.00 95.06 331 ILE A CA 1
ATOM 2700 C C . ILE A 1 331 ? -8.685 -9.754 -16.815 1.00 95.06 331 ILE A C 1
ATOM 2702 O O . ILE A 1 331 ? -8.664 -8.587 -17.221 1.00 95.06 331 ILE A O 1
ATOM 2706 N N . VAL A 1 332 ? -9.617 -10.631 -17.184 1.00 89.56 332 VAL A N 1
ATOM 2707 C CA . VAL A 1 332 ? -10.713 -10.347 -18.117 1.00 89.56 332 VAL A CA 1
ATOM 2708 C C . VAL A 1 332 ? -12.039 -10.371 -17.361 1.00 89.56 332 VAL A C 1
ATOM 2710 O O . VAL A 1 332 ? -12.423 -11.397 -16.797 1.00 89.56 332 VAL A O 1
ATOM 2713 N N . GLY A 1 333 ? -12.718 -9.221 -17.350 1.00 85.31 333 GLY A N 1
ATOM 2714 C CA . GLY A 1 333 ? -14.097 -9.073 -16.891 1.00 85.31 333 GLY A CA 1
ATOM 2715 C C . GLY A 1 333 ? -14.995 -8.623 -18.043 1.00 85.31 333 GLY A C 1
ATOM 2716 O O . GLY A 1 333 ? -14.619 -7.738 -18.813 1.00 85.31 333 GLY A O 1
ATOM 2717 N N . ASP A 1 334 ? -16.180 -9.221 -18.151 1.00 84.75 334 ASP A N 1
ATOM 2718 C CA . ASP A 1 334 ? -17.064 -9.050 -19.314 1.00 84.75 334 ASP A CA 1
ATOM 2719 C C . ASP A 1 334 ? -17.914 -7.766 -19.280 1.00 84.75 334 ASP A C 1
ATOM 2721 O O . ASP A 1 334 ? -18.523 -7.390 -20.277 1.00 84.75 334 ASP A O 1
ATOM 2725 N N . ASP A 1 335 ? -17.943 -7.045 -18.154 1.00 85.69 335 ASP A N 1
ATOM 2726 C CA . ASP A 1 335 ? -18.737 -5.816 -17.983 1.00 85.69 335 ASP A CA 1
ATOM 2727 C C . ASP A 1 335 ? -18.000 -4.534 -18.405 1.00 85.69 335 ASP A C 1
ATOM 2729 O O . ASP A 1 335 ? -18.544 -3.433 -18.295 1.00 85.69 335 ASP A O 1
ATOM 2733 N N . GLY A 1 336 ? -16.744 -4.655 -18.843 1.00 85.62 336 GLY A N 1
ATOM 2734 C CA . GLY A 1 336 ? -15.889 -3.519 -19.184 1.00 85.62 336 GLY A CA 1
ATOM 2735 C C . GLY A 1 336 ? -15.520 -2.621 -17.996 1.00 85.62 336 GLY A C 1
ATOM 2736 O O . GLY A 1 336 ? -14.855 -1.598 -18.200 1.00 85.62 336 GLY A O 1
ATOM 2737 N N . LYS A 1 337 ? -15.914 -2.968 -16.761 1.00 90.31 337 LYS A N 1
ATOM 2738 C CA . LYS A 1 337 ? -15.507 -2.230 -15.563 1.00 90.31 337 LYS A CA 1
ATOM 2739 C C . LYS A 1 337 ? -14.029 -2.520 -15.283 1.00 90.31 337 LYS A C 1
ATOM 2741 O O . LYS A 1 337 ? -13.507 -3.601 -15.545 1.00 90.31 337 LYS A O 1
ATOM 2746 N N . GLN A 1 338 ? -13.321 -1.519 -14.769 1.00 91.62 338 GLN A N 1
ATOM 2747 C CA . GLN A 1 338 ? -11.883 -1.638 -14.539 1.00 91.62 338 GLN A CA 1
ATOM 2748 C C . GLN A 1 338 ? -11.593 -2.393 -13.239 1.00 91.62 338 GLN A C 1
ATOM 2750 O O . GLN A 1 338 ? -12.252 -2.177 -12.225 1.00 91.62 338 GLN A O 1
ATOM 2755 N N . MET A 1 339 ? -10.558 -3.230 -13.269 1.00 93.50 339 MET A N 1
ATOM 2756 C CA . MET A 1 339 ? -9.912 -3.764 -12.070 1.00 93.50 339 MET A CA 1
ATOM 2757 C C . MET A 1 339 ? -9.099 -2.675 -11.366 1.00 93.50 339 MET A C 1
ATOM 2759 O O . MET A 1 339 ? -8.599 -1.745 -12.015 1.00 93.50 339 MET A O 1
ATOM 2763 N N . ARG A 1 340 ? -8.879 -2.824 -10.054 1.00 91.81 340 ARG A N 1
ATOM 2764 C CA . ARG A 1 340 ? -7.904 -2.025 -9.308 1.00 91.81 340 ARG A CA 1
ATOM 2765 C C . ARG A 1 340 ? -6.579 -2.070 -10.055 1.00 91.81 340 ARG A C 1
ATOM 2767 O O . ARG A 1 340 ? -6.078 -3.133 -10.420 1.00 91.81 340 ARG A O 1
ATOM 2774 N N . LYS A 1 341 ? -6.003 -0.894 -10.305 1.00 90.56 341 LYS A N 1
ATOM 2775 C CA . LYS A 1 341 ? -4.778 -0.784 -11.107 1.00 90.56 341 LYS A CA 1
ATOM 2776 C C . LYS A 1 341 ? -3.636 -1.620 -10.525 1.00 90.56 341 LYS A C 1
ATOM 2778 O O . LYS A 1 341 ? -2.887 -2.207 -11.299 1.00 90.56 341 LYS A O 1
ATOM 2783 N N . ASP A 1 342 ? -3.506 -1.635 -9.201 1.00 89.31 342 ASP A N 1
ATOM 2784 C CA . ASP A 1 342 ? -2.433 -2.341 -8.501 1.00 89.31 342 ASP A CA 1
ATOM 2785 C C . ASP A 1 342 ? -2.600 -3.859 -8.604 1.00 89.31 342 ASP A C 1
ATOM 2787 O O . ASP A 1 342 ? -1.643 -4.528 -8.984 1.00 89.31 342 ASP A O 1
ATOM 2791 N N . ASP A 1 343 ? -3.820 -4.368 -8.424 1.00 92.81 343 ASP A N 1
ATOM 2792 C CA . ASP A 1 343 ? -4.169 -5.778 -8.631 1.00 92.81 343 ASP A CA 1
ATOM 2793 C C . ASP A 1 343 ? -3.854 -6.205 -10.069 1.00 92.81 343 ASP A C 1
ATOM 2795 O O . ASP A 1 343 ? -3.098 -7.141 -10.305 1.00 92.81 343 ASP A O 1
ATOM 2799 N N . ALA A 1 344 ? -4.340 -5.459 -11.064 1.00 93.50 344 ALA A N 1
ATOM 2800 C CA . ALA A 1 344 ? -4.069 -5.775 -12.465 1.00 93.50 344 ALA A CA 1
ATOM 2801 C C . ALA A 1 344 ? -2.570 -5.701 -12.814 1.00 93.50 344 ALA A C 1
ATOM 2803 O O . ALA A 1 344 ? -2.100 -6.396 -13.710 1.00 93.50 344 ALA A O 1
ATOM 2804 N N . GLU A 1 345 ? -1.803 -4.834 -12.152 1.00 91.25 345 GLU A N 1
ATOM 2805 C CA . GLU A 1 345 ? -0.353 -4.744 -12.334 1.00 91.25 345 GLU A CA 1
ATOM 2806 C C . GLU A 1 345 ? 0.394 -5.890 -11.643 1.00 91.25 345 GLU A C 1
ATOM 2808 O O . GLU A 1 345 ? 1.386 -6.360 -12.198 1.00 91.25 345 GLU A O 1
ATOM 2813 N N . LEU A 1 346 ? -0.088 -6.370 -10.491 1.00 92.88 346 LEU A N 1
ATOM 2814 C CA . LEU A 1 346 ? 0.459 -7.541 -9.805 1.00 92.88 346 LEU A CA 1
ATOM 2815 C C . LEU A 1 346 ? 0.468 -8.753 -10.739 1.00 92.88 346 LEU A C 1
ATOM 2817 O O . LEU A 1 346 ? 1.522 -9.353 -10.928 1.00 92.88 346 LEU A O 1
ATOM 2821 N N . PHE A 1 347 ? -0.656 -9.058 -11.392 1.00 94.75 347 PHE A N 1
ATOM 2822 C CA . PHE A 1 347 ? -0.728 -10.204 -12.304 1.00 94.75 347 PHE A CA 1
ATOM 2823 C C . PHE A 1 347 ? 0.059 -9.988 -13.603 1.00 94.75 347 PHE A C 1
ATOM 2825 O O . PHE A 1 347 ? 0.764 -10.888 -14.044 1.00 94.75 347 PHE A O 1
ATOM 2832 N N . ARG A 1 348 ? 0.070 -8.783 -14.186 1.00 91.19 348 ARG A N 1
ATOM 2833 C CA . ARG A 1 348 ? 0.905 -8.515 -15.378 1.00 91.19 348 ARG A CA 1
ATOM 2834 C C . ARG A 1 348 ? 2.408 -8.699 -15.136 1.00 91.19 348 ARG A C 1
ATOM 2836 O O . ARG A 1 348 ? 3.144 -8.921 -16.087 1.00 91.19 348 ARG A O 1
ATOM 2843 N N . ARG A 1 349 ? 2.878 -8.576 -13.889 1.00 88.69 349 ARG A N 1
ATOM 2844 C CA . ARG A 1 349 ? 4.288 -8.814 -13.514 1.00 88.69 349 ARG A CA 1
ATOM 2845 C C . ARG A 1 349 ? 4.640 -10.295 -13.378 1.00 88.69 349 ARG A C 1
ATOM 2847 O O . ARG A 1 349 ? 5.814 -10.616 -13.204 1.00 88.69 349 ARG A O 1
ATOM 2854 N N . GLN A 1 350 ? 3.637 -11.167 -13.398 1.00 92.94 350 GLN A N 1
ATOM 2855 C CA . GLN A 1 350 ? 3.772 -12.615 -13.309 1.00 92.94 350 GLN A CA 1
ATOM 2856 C C . GLN A 1 350 ? 4.724 -13.096 -12.200 1.00 92.94 350 GLN A C 1
ATOM 2858 O O . GLN A 1 350 ? 5.726 -13.743 -12.516 1.00 92.94 350 GLN A O 1
ATOM 2863 N N . PRO A 1 351 ? 4.533 -12.723 -10.913 1.00 91.94 351 PRO A N 1
ATOM 2864 C CA . PRO A 1 351 ? 5.465 -13.109 -9.857 1.00 91.94 351 PRO A CA 1
ATOM 2865 C C . PRO A 1 351 ? 5.590 -14.631 -9.789 1.00 91.94 351 PRO A C 1
ATOM 2867 O O . PRO A 1 351 ? 4.580 -15.317 -9.658 1.00 91.94 351 PRO A O 1
ATOM 2870 N N . GLU A 1 352 ? 6.823 -15.133 -9.869 1.00 91.94 352 GLU A N 1
ATOM 2871 C CA . GLU A 1 352 ? 7.142 -16.562 -10.005 1.00 91.94 352 GLU A CA 1
ATOM 2872 C C . GLU A 1 352 ? 6.395 -17.422 -8.983 1.00 91.94 352 GLU A C 1
ATOM 2874 O O . GLU A 1 352 ? 5.616 -18.285 -9.368 1.00 91.94 352 GLU A O 1
ATOM 2879 N N . ARG A 1 353 ? 6.487 -17.065 -7.697 1.00 94.56 353 ARG A N 1
ATOM 2880 C CA . ARG A 1 353 ? 5.793 -17.757 -6.602 1.00 94.56 353 ARG A CA 1
ATOM 2881 C C . ARG A 1 353 ? 4.276 -17.891 -6.813 1.00 94.56 353 ARG A C 1
ATOM 2883 O O . ARG A 1 353 ? 3.708 -18.940 -6.530 1.00 94.56 353 ARG A O 1
ATOM 2890 N N . ILE A 1 354 ? 3.614 -16.842 -7.313 1.00 96.94 354 ILE A N 1
ATOM 2891 C CA . ILE A 1 354 ? 2.171 -16.880 -7.611 1.00 96.94 354 ILE A CA 1
ATOM 2892 C C . ILE A 1 354 ? 1.921 -17.761 -8.840 1.00 96.94 354 ILE A C 1
ATOM 2894 O O . ILE A 1 354 ? 0.984 -18.554 -8.850 1.00 96.94 354 ILE A O 1
ATOM 2898 N N . TRP A 1 355 ? 2.750 -17.640 -9.878 1.00 96.56 355 TRP A N 1
ATOM 2899 C CA . TRP A 1 355 ? 2.587 -18.384 -11.129 1.00 96.56 355 TRP A CA 1
ATOM 2900 C C . TRP A 1 355 ? 2.806 -19.884 -10.964 1.00 96.56 355 TRP A C 1
ATOM 2902 O O . TRP A 1 355 ? 2.062 -20.661 -11.559 1.00 96.56 355 TRP A O 1
ATOM 2912 N N . GLU A 1 356 ? 3.779 -20.291 -10.152 1.00 96.38 356 GLU A N 1
ATOM 2913 C CA . GLU A 1 356 ? 4.026 -21.689 -9.791 1.00 96.38 356 GLU A CA 1
ATOM 2914 C C . GLU A 1 356 ? 2.848 -22.277 -9.014 1.00 96.38 356 GLU A C 1
ATOM 2916 O O . GLU A 1 356 ? 2.365 -23.363 -9.339 1.00 96.38 356 GLU A O 1
ATOM 2921 N N . TYR A 1 357 ? 2.338 -21.531 -8.029 1.00 97.69 357 TYR A N 1
ATOM 2922 C CA . TYR A 1 357 ? 1.148 -21.907 -7.269 1.00 97.69 357 TYR A CA 1
ATOM 2923 C C . TYR A 1 357 ? -0.064 -22.113 -8.188 1.00 97.69 357 TYR A C 1
ATOM 2925 O O . TYR A 1 357 ? -0.693 -23.172 -8.174 1.00 97.69 357 TYR A O 1
ATOM 2933 N N . LEU A 1 358 ? -0.357 -21.130 -9.040 1.00 98.00 358 LEU A N 1
ATOM 2934 C CA . LEU A 1 358 ? -1.475 -21.186 -9.978 1.00 98.00 358 LEU A CA 1
ATOM 2935 C C . LEU A 1 358 ? -1.319 -22.314 -11.007 1.00 98.00 358 LEU A C 1
ATOM 2937 O O . LEU A 1 358 ? -2.301 -22.991 -11.319 1.00 98.00 358 LEU A O 1
ATOM 2941 N N . ALA A 1 359 ? -0.098 -22.556 -11.495 1.00 97.56 359 ALA A N 1
ATOM 2942 C CA . ALA A 1 359 ? 0.176 -23.663 -12.404 1.00 97.56 359 ALA A CA 1
ATOM 2943 C C . ALA A 1 359 ? -0.103 -25.016 -11.761 1.00 97.56 359 ALA A C 1
ATOM 2945 O O . ALA A 1 359 ? -0.834 -25.834 -12.323 1.00 97.56 359 ALA A O 1
ATOM 2946 N N . SER A 1 360 ? 0.428 -25.216 -10.556 1.00 97.62 360 SER A N 1
ATOM 2947 C CA . SER A 1 360 ? 0.215 -26.427 -9.768 1.00 97.62 360 SER A CA 1
ATOM 2948 C C . SER A 1 360 ? -1.274 -26.687 -9.519 1.00 97.62 360 SER A C 1
ATOM 2950 O O . SER A 1 360 ? -1.758 -27.806 -9.717 1.00 97.62 360 SER A O 1
ATOM 2952 N N . LEU A 1 361 ? -2.036 -25.646 -9.165 1.00 97.44 361 LEU A N 1
ATOM 2953 C CA . LEU A 1 361 ? -3.472 -25.769 -8.915 1.00 97.44 361 LEU A CA 1
ATOM 2954 C C . LEU A 1 361 ? -4.277 -26.150 -10.156 1.00 97.44 361 LEU A C 1
ATOM 2956 O O . LEU A 1 361 ? -5.131 -27.034 -10.075 1.00 97.44 361 LEU A O 1
ATOM 2960 N N . ALA A 1 362 ? -4.026 -25.497 -11.290 1.00 97.44 362 ALA A N 1
ATOM 2961 C CA . ALA A 1 362 ? -4.808 -25.684 -12.511 1.00 97.44 362 ALA A CA 1
ATOM 2962 C C . ALA A 1 362 ? -4.286 -26.814 -13.418 1.00 97.44 362 ALA A C 1
ATOM 2964 O O . ALA A 1 362 ? -4.919 -27.122 -14.427 1.00 97.44 362 ALA A O 1
ATOM 2965 N N . GLY A 1 363 ? -3.150 -27.437 -13.085 1.00 96.94 363 GLY A N 1
ATOM 2966 C CA . GLY A 1 363 ? -2.467 -28.367 -13.990 1.00 96.94 363 GLY A CA 1
ATOM 2967 C C . GLY A 1 363 ? -1.945 -27.662 -15.249 1.00 96.94 363 GLY A C 1
ATOM 2968 O O . GLY A 1 363 ? -1.999 -28.207 -16.355 1.00 96.94 363 GLY A O 1
ATOM 2969 N N . LEU A 1 364 ? -1.504 -26.412 -15.104 1.00 96.69 364 LEU A N 1
ATOM 2970 C CA . LEU A 1 364 ? -0.817 -25.679 -16.163 1.00 96.69 364 LEU A CA 1
ATOM 2971 C C . LEU A 1 364 ? 0.678 -25.981 -16.100 1.00 96.69 364 LEU A C 1
ATOM 2973 O O . LEU A 1 364 ? 1.214 -26.359 -15.059 1.00 96.69 364 LEU A O 1
ATOM 2977 N N . ASP A 1 365 ? 1.347 -25.813 -17.231 1.00 95.75 365 ASP A N 1
ATOM 2978 C CA . ASP A 1 365 ? 2.799 -25.894 -17.261 1.00 95.75 365 ASP A CA 1
ATOM 2979 C C . ASP A 1 365 ? 3.364 -24.611 -16.628 1.00 95.75 365 ASP A C 1
ATOM 2981 O O . ASP A 1 365 ? 2.870 -23.523 -16.948 1.00 95.75 365 ASP A O 1
ATOM 2985 N N . PRO A 1 366 ? 4.365 -24.698 -15.728 1.00 92.06 366 PRO A N 1
ATOM 2986 C CA . PRO A 1 366 ? 5.007 -23.515 -15.177 1.00 92.06 366 PRO A CA 1
ATOM 2987 C C . PRO A 1 366 ? 5.502 -22.621 -16.307 1.00 92.06 366 PRO A C 1
ATOM 2989 O O . PRO A 1 366 ? 6.199 -23.076 -17.220 1.00 92.06 366 PRO A O 1
ATOM 2992 N N . LEU A 1 367 ? 5.125 -21.346 -16.259 1.00 87.50 367 LEU A N 1
ATOM 2993 C CA . LEU A 1 367 ? 5.528 -20.409 -17.290 1.00 87.50 367 LEU A CA 1
ATOM 2994 C C . LEU A 1 367 ? 7.036 -20.174 -17.178 1.00 87.50 367 LEU A C 1
ATOM 2996 O O . LEU A 1 367 ? 7.510 -19.534 -16.240 1.00 87.50 367 LEU A O 1
ATOM 3000 N N . VAL A 1 368 ? 7.799 -20.687 -18.143 1.00 81.06 368 VAL A N 1
ATOM 3001 C CA . VAL A 1 368 ? 9.202 -20.306 -18.295 1.00 81.06 368 VAL A CA 1
ATOM 3002 C C . VAL A 1 368 ? 9.186 -18.836 -18.676 1.00 81.06 368 VAL A C 1
ATOM 3004 O O . VAL A 1 368 ? 8.767 -18.496 -19.783 1.00 81.06 368 VAL A O 1
ATOM 3007 N N . ARG A 1 369 ? 9.574 -17.958 -17.745 1.00 72.44 369 ARG A N 1
ATOM 3008 C CA . ARG A 1 369 ? 9.661 -16.524 -18.022 1.00 72.44 369 ARG A CA 1
ATOM 3009 C C . ARG A 1 369 ? 10.540 -16.337 -19.248 1.00 72.44 369 ARG A C 1
ATOM 3011 O O . ARG A 1 369 ? 11.743 -16.587 -19.203 1.00 72.44 369 ARG A O 1
ATOM 3018 N N . THR A 1 370 ? 9.927 -15.911 -20.348 1.00 68.31 370 THR A N 1
ATOM 3019 C CA . THR A 1 370 ? 10.671 -15.452 -21.511 1.00 68.31 370 THR A CA 1
ATOM 3020 C C . THR A 1 370 ? 11.521 -14.300 -21.019 1.00 68.31 370 THR A C 1
ATOM 3022 O O . THR A 1 370 ? 10.975 -13.337 -20.471 1.00 68.31 370 THR A O 1
ATOM 3025 N N . SER A 1 371 ? 12.842 -14.440 -21.131 1.00 77.88 371 SER A N 1
ATOM 3026 C CA . SER A 1 371 ? 13.754 -13.411 -20.657 1.00 77.88 371 SER A CA 1
ATOM 3027 C C . SER A 1 371 ? 13.295 -12.049 -21.174 1.00 77.88 371 SER A C 1
ATOM 3029 O O . SER A 1 371 ? 12.922 -11.915 -22.342 1.00 77.88 371 SER A O 1
ATOM 3031 N N . LEU A 1 372 ? 13.298 -11.032 -20.305 1.00 79.44 372 LEU A N 1
ATOM 3032 C CA . LEU A 1 372 ? 13.039 -9.651 -20.741 1.00 79.44 372 LEU A CA 1
ATOM 3033 C C . LEU A 1 372 ? 14.139 -9.153 -21.691 1.00 79.44 372 LEU A C 1
ATOM 3035 O O . LEU A 1 372 ? 14.017 -8.078 -22.283 1.00 79.44 372 LEU A O 1
ATOM 3039 N N . LEU A 1 373 ? 15.222 -9.920 -21.802 1.00 85.38 373 LEU A N 1
ATOM 3040 C CA . LEU A 1 373 ? 16.347 -9.656 -22.663 1.00 85.38 373 LEU A CA 1
ATOM 3041 C C . LEU A 1 373 ? 16.048 -10.150 -24.086 1.00 85.38 373 LEU A C 1
ATOM 3043 O O . LEU A 1 373 ? 15.541 -11.259 -24.271 1.00 85.38 373 LEU A O 1
ATOM 3047 N N . PRO A 1 374 ? 16.377 -9.345 -25.107 1.00 84.62 374 PRO A N 1
ATOM 3048 C CA . PRO A 1 374 ? 16.371 -9.793 -26.489 1.00 84.62 374 PRO A CA 1
ATOM 3049 C C . PRO A 1 374 ? 17.218 -11.060 -26.665 1.00 84.62 374 PRO A C 1
ATOM 3051 O O . PRO A 1 374 ? 18.291 -11.184 -26.075 1.00 84.62 374 PRO A O 1
ATOM 3054 N N . ALA A 1 375 ? 16.753 -11.999 -27.494 1.00 83.75 375 ALA A N 1
ATOM 3055 C CA . ALA A 1 375 ? 17.456 -13.263 -27.739 1.00 83.75 375 ALA A CA 1
ATOM 3056 C C . ALA A 1 375 ? 18.842 -13.074 -28.393 1.00 83.75 375 ALA A C 1
ATOM 3058 O O . ALA A 1 375 ? 19.668 -13.983 -28.367 1.00 83.75 375 ALA A O 1
ATOM 3059 N N . ASP A 1 376 ? 19.082 -11.908 -28.990 1.00 84.56 376 ASP A N 1
ATOM 3060 C CA . ASP A 1 376 ? 20.326 -11.484 -29.629 1.00 84.56 376 ASP A CA 1
ATOM 3061 C C . ASP A 1 376 ? 21.261 -10.690 -28.699 1.00 84.56 376 ASP A C 1
ATOM 3063 O O . ASP A 1 376 ? 22.309 -10.221 -29.148 1.00 84.56 376 ASP A O 1
ATOM 3067 N N . LEU A 1 377 ? 20.927 -10.539 -27.411 1.00 85.56 377 LEU A N 1
ATOM 3068 C CA . LEU A 1 377 ? 21.789 -9.832 -26.467 1.00 85.56 377 LEU A CA 1
ATOM 3069 C C . LEU A 1 377 ? 23.128 -10.589 -26.286 1.00 85.56 377 LEU A C 1
ATOM 3071 O O . LEU A 1 377 ? 23.120 -11.776 -25.947 1.00 85.56 377 LEU A O 1
ATOM 3075 N N . PRO A 1 378 ? 24.289 -9.938 -26.495 1.00 86.50 378 PRO A N 1
ATOM 3076 C CA . PRO A 1 378 ? 25.589 -10.599 -26.429 1.00 86.50 378 PRO A CA 1
ATOM 3077 C C . PRO A 1 378 ? 25.903 -11.126 -25.024 1.00 86.50 378 PRO A C 1
ATOM 3079 O O . PRO A 1 378 ? 25.743 -10.424 -24.025 1.00 86.50 378 PRO A O 1
ATOM 3082 N N . ALA A 1 379 ? 26.434 -12.350 -24.965 1.00 87.06 379 ALA A N 1
ATOM 3083 C CA . ALA A 1 379 ? 26.796 -13.024 -23.716 1.00 87.06 379 ALA A CA 1
ATOM 3084 C C . ALA A 1 379 ? 27.952 -12.353 -22.952 1.00 87.06 379 ALA A C 1
ATOM 3086 O O . ALA A 1 379 ? 28.103 -12.606 -21.763 1.00 87.06 379 ALA A O 1
ATOM 3087 N N . ASP A 1 380 ? 28.734 -11.492 -23.614 1.00 88.81 380 ASP A N 1
ATOM 3088 C CA . ASP A 1 380 ? 29.878 -10.780 -23.024 1.00 88.81 380 ASP A CA 1
ATOM 3089 C C . ASP A 1 380 ? 29.552 -9.314 -22.659 1.00 88.81 380 ASP A C 1
ATOM 3091 O O . ASP A 1 380 ? 30.422 -8.563 -22.209 1.00 88.81 380 ASP A O 1
ATOM 3095 N N . GLY A 1 381 ? 28.295 -8.890 -22.837 1.00 85.25 381 GLY A N 1
ATOM 3096 C CA . GLY A 1 381 ? 27.836 -7.531 -22.560 1.00 85.25 381 GLY A CA 1
ATOM 3097 C C . GLY A 1 381 ? 27.992 -6.556 -23.738 1.00 85.25 381 GLY A C 1
ATOM 3098 O O . GLY A 1 381 ? 28.343 -6.954 -24.851 1.00 85.25 381 GLY A O 1
ATOM 3099 N N . PRO A 1 382 ? 27.698 -5.262 -23.521 1.00 87.44 382 PRO A N 1
ATOM 3100 C CA . PRO A 1 382 ? 27.539 -4.614 -22.219 1.00 87.44 382 PRO A CA 1
ATOM 3101 C C . PRO A 1 382 ? 26.205 -4.921 -21.527 1.00 87.44 382 PRO A C 1
ATOM 3103 O O . PRO A 1 382 ? 25.139 -4.893 -22.136 1.00 87.44 382 PRO A O 1
ATOM 3106 N N . PHE A 1 383 ? 26.275 -5.180 -20.219 1.00 95.25 383 PHE A N 1
ATOM 3107 C CA . PHE A 1 383 ? 25.105 -5.395 -19.371 1.00 95.25 383 PHE A CA 1
ATOM 3108 C C . PHE A 1 383 ? 24.674 -4.078 -18.743 1.00 95.25 383 PHE A C 1
ATOM 3110 O O . PHE A 1 383 ? 25.006 -3.789 -17.596 1.00 95.25 383 PHE A O 1
ATOM 3117 N N . SER A 1 384 ? 23.979 -3.252 -19.515 1.00 96.06 384 SER A N 1
ATOM 3118 C CA . SER A 1 384 ? 23.635 -1.899 -19.085 1.00 96.06 384 SER A CA 1
ATOM 3119 C C . SER A 1 384 ? 22.126 -1.665 -19.126 1.00 96.06 384 SER A C 1
ATOM 3121 O O . SER A 1 384 ? 21.418 -2.171 -20.001 1.00 96.06 384 SER A O 1
ATOM 3123 N N . VAL A 1 385 ? 21.621 -0.847 -18.203 1.00 96.31 385 VAL A N 1
ATOM 3124 C CA . VAL A 1 385 ? 20.252 -0.307 -18.244 1.00 96.31 385 VAL A CA 1
ATOM 3125 C C . VAL A 1 385 ? 20.269 1.207 -18.297 1.00 96.31 385 VAL A C 1
ATOM 3127 O O . VAL A 1 385 ? 21.179 1.870 -17.797 1.00 96.31 385 VAL A O 1
ATOM 3130 N N . ARG A 1 386 ? 19.200 1.760 -18.860 1.00 94.94 386 ARG A N 1
ATOM 3131 C CA . ARG A 1 386 ? 18.815 3.150 -18.677 1.00 94.94 386 ARG A CA 1
ATOM 3132 C C . ARG A 1 386 ? 17.807 3.242 -17.542 1.00 94.94 386 ARG A C 1
ATOM 3134 O O . ARG A 1 386 ? 16.724 2.663 -17.621 1.00 94.94 386 ARG A O 1
ATOM 3141 N N . MET A 1 387 ? 18.118 4.043 -16.534 1.00 96.31 387 MET A N 1
ATOM 3142 C CA . MET A 1 387 ? 17.174 4.426 -15.488 1.00 96.31 387 MET A CA 1
ATOM 3143 C C . MET A 1 387 ? 16.718 5.859 -15.732 1.00 96.31 387 MET A C 1
ATOM 3145 O O . MET A 1 387 ? 17.535 6.756 -15.905 1.00 96.31 387 MET A O 1
ATOM 3149 N N . THR A 1 388 ? 15.410 6.095 -15.765 1.00 95.31 388 THR A N 1
ATOM 3150 C CA . THR A 1 388 ? 14.824 7.436 -15.933 1.00 95.31 388 THR A CA 1
ATOM 3151 C C . THR A 1 388 ? 13.845 7.748 -14.806 1.00 95.31 388 THR A C 1
ATOM 3153 O O . THR A 1 388 ? 13.320 6.841 -14.160 1.00 95.31 388 THR A O 1
ATOM 3156 N N . GLY A 1 389 ? 13.580 9.034 -14.564 1.00 93.38 389 GLY A N 1
ATOM 3157 C CA . GLY A 1 389 ? 12.670 9.470 -13.497 1.00 93.38 389 GLY A CA 1
ATOM 3158 C C . GLY A 1 389 ? 13.328 9.559 -12.118 1.00 93.38 389 GLY A C 1
ATOM 3159 O O . GLY A 1 389 ? 12.623 9.571 -11.112 1.00 93.38 389 GLY A O 1
ATOM 3160 N N . ILE A 1 390 ? 14.658 9.650 -12.075 1.00 95.19 390 ILE A N 1
ATOM 3161 C CA . ILE A 1 390 ? 15.468 9.734 -10.853 1.00 95.19 390 ILE A CA 1
ATOM 3162 C C . ILE A 1 390 ? 15.073 10.984 -10.029 1.00 95.19 390 ILE A C 1
ATOM 3164 O O . ILE A 1 390 ? 14.673 12.023 -10.572 1.00 95.19 390 ILE A O 1
ATOM 3168 N N . ASP A 1 391 ? 15.087 10.894 -8.695 1.00 90.81 391 ASP A N 1
ATOM 3169 C CA . ASP A 1 391 ? 14.849 12.068 -7.838 1.00 90.81 391 ASP A CA 1
ATOM 3170 C C . ASP A 1 391 ? 15.963 13.097 -8.057 1.00 90.81 391 ASP A C 1
ATOM 3172 O O . ASP A 1 391 ? 17.128 12.743 -8.159 1.00 90.81 391 ASP A O 1
ATOM 3176 N N . LYS A 1 392 ? 15.620 14.387 -8.114 1.00 89.56 392 LYS A N 1
ATOM 3177 C CA . LYS A 1 392 ? 16.609 15.459 -8.309 1.00 89.56 392 LYS A CA 1
ATOM 3178 C C . LYS A 1 392 ? 17.688 15.514 -7.222 1.00 89.56 392 LYS A C 1
ATOM 3180 O O . LYS A 1 392 ? 18.692 16.181 -7.419 1.00 89.56 392 LYS A O 1
ATOM 3185 N N . ALA A 1 393 ? 17.419 14.916 -6.064 1.00 88.38 393 ALA A N 1
ATOM 3186 C CA . ALA A 1 393 ? 18.339 14.845 -4.939 1.00 88.38 393 ALA A CA 1
ATOM 3187 C C . ALA A 1 393 ? 19.068 13.495 -4.838 1.00 88.38 393 ALA A C 1
ATOM 3189 O O . ALA A 1 393 ? 19.836 13.326 -3.899 1.00 88.38 393 ALA A O 1
ATOM 3190 N N . ALA A 1 394 ? 18.795 12.538 -5.733 1.00 93.00 394 ALA A N 1
ATOM 3191 C CA . ALA A 1 394 ? 19.456 11.240 -5.701 1.00 93.00 394 ALA A CA 1
ATOM 3192 C C . ALA A 1 394 ? 20.887 11.359 -6.246 1.00 93.00 394 ALA A C 1
ATOM 3194 O O . ALA A 1 394 ? 21.096 11.855 -7.353 1.00 93.00 394 ALA A O 1
ATOM 3195 N N . THR A 1 395 ? 21.857 10.903 -5.458 1.00 95.31 395 THR A N 1
ATOM 3196 C CA . THR A 1 395 ? 23.263 10.786 -5.864 1.00 95.31 395 THR A CA 1
ATOM 3197 C C . THR A 1 395 ? 23.537 9.425 -6.506 1.00 95.31 395 THR A C 1
ATOM 3199 O O . THR A 1 395 ? 22.682 8.532 -6.470 1.00 95.31 395 THR A O 1
ATOM 3202 N N . ASP A 1 396 ? 24.733 9.243 -7.067 1.00 96.06 396 ASP A N 1
ATOM 3203 C CA . ASP A 1 396 ? 25.165 7.951 -7.612 1.00 96.06 396 ASP A CA 1
ATOM 3204 C C . ASP A 1 396 ? 25.162 6.866 -6.529 1.00 96.06 396 ASP A C 1
ATOM 3206 O O . ASP A 1 396 ? 24.704 5.753 -6.776 1.00 96.06 396 ASP A O 1
ATOM 3210 N N . GLU A 1 397 ? 25.536 7.207 -5.290 1.00 95.88 397 GLU A N 1
ATOM 3211 C CA . GLU A 1 397 ? 25.457 6.292 -4.146 1.00 95.88 397 GLU A CA 1
ATOM 3212 C C . GLU A 1 397 ? 24.017 5.873 -3.850 1.00 95.88 397 GLU A C 1
ATOM 3214 O O . GLU A 1 397 ? 23.776 4.720 -3.508 1.00 95.88 397 GLU A O 1
ATOM 3219 N N . ASN A 1 398 ? 23.035 6.770 -4.008 1.00 94.19 398 ASN A N 1
ATOM 3220 C CA . ASN A 1 398 ? 21.629 6.399 -3.829 1.00 94.19 398 ASN A CA 1
ATOM 3221 C C . ASN A 1 398 ? 21.152 5.429 -4.916 1.00 94.19 398 ASN A C 1
ATOM 3223 O O . ASN A 1 398 ? 20.336 4.553 -4.629 1.00 94.19 398 ASN A O 1
ATOM 3227 N N . ILE A 1 399 ? 21.641 5.582 -6.150 1.00 97.06 399 ILE A N 1
ATOM 3228 C CA . ILE A 1 399 ? 21.321 4.681 -7.264 1.00 97.06 399 ILE A CA 1
ATOM 3229 C C . ILE A 1 399 ? 21.981 3.316 -7.037 1.00 97.06 399 ILE A C 1
ATOM 3231 O O . ILE A 1 399 ? 21.292 2.302 -7.132 1.00 97.06 399 ILE A O 1
ATOM 3235 N N . SER A 1 400 ? 23.266 3.278 -6.673 1.00 96.75 400 SER A N 1
ATOM 3236 C CA . SER A 1 400 ? 23.969 2.033 -6.335 1.00 96.75 400 SER A CA 1
ATOM 3237 C C . SER A 1 400 ? 23.289 1.313 -5.176 1.00 96.75 400 SER A C 1
ATOM 3239 O O . SER A 1 400 ? 22.899 0.156 -5.323 1.00 96.75 400 SER A O 1
ATOM 3241 N N . GLN A 1 401 ? 23.015 2.026 -4.077 1.00 92.81 401 GLN A N 1
ATOM 3242 C CA . GLN A 1 401 ? 22.315 1.476 -2.918 1.00 92.81 401 GLN A CA 1
ATOM 3243 C C . GLN A 1 401 ? 20.937 0.916 -3.297 1.00 92.81 401 GLN A C 1
ATOM 3245 O O . GLN A 1 401 ? 20.541 -0.130 -2.797 1.00 92.81 401 GLN A O 1
ATOM 3250 N N . TYR A 1 402 ? 20.201 1.564 -4.203 1.00 94.12 402 TYR A N 1
ATOM 3251 C CA . TYR A 1 402 ? 18.907 1.061 -4.664 1.00 94.12 402 TYR A CA 1
ATOM 3252 C C . TYR A 1 402 ? 19.006 -0.321 -5.329 1.00 94.12 402 TYR A C 1
ATOM 3254 O O . TYR A 1 402 ? 18.144 -1.167 -5.091 1.00 94.12 402 TYR A O 1
ATOM 3262 N N . PHE A 1 403 ? 20.038 -0.584 -6.132 1.00 95.25 403 PHE A N 1
ATOM 3263 C CA . PHE A 1 403 ? 20.254 -1.905 -6.735 1.00 95.25 403 PHE A CA 1
ATOM 3264 C C . PHE A 1 403 ? 20.854 -2.903 -5.732 1.00 95.25 403 PHE A C 1
ATOM 3266 O O . PHE A 1 403 ? 20.400 -4.046 -5.662 1.00 95.25 403 PHE A O 1
ATOM 3273 N N . GLU A 1 404 ? 21.787 -2.465 -4.887 1.00 93.19 404 GLU A N 1
ATOM 3274 C CA . GLU A 1 404 ? 22.414 -3.294 -3.847 1.00 93.19 404 GLU A CA 1
ATOM 3275 C C . GLU A 1 404 ? 21.410 -3.775 -2.796 1.00 93.19 404 GLU A C 1
ATOM 3277 O O . GLU A 1 404 ? 21.441 -4.937 -2.398 1.00 93.19 404 GLU A O 1
ATOM 3282 N N . GLU A 1 405 ? 20.444 -2.935 -2.413 1.00 86.62 405 GLU A N 1
ATOM 3283 C CA . GLU A 1 405 ? 19.322 -3.323 -1.550 1.00 86.62 405 GLU A CA 1
ATOM 3284 C C . GLU A 1 405 ? 18.478 -4.451 -2.152 1.00 86.62 405 GLU A C 1
ATOM 3286 O O . GLU A 1 405 ? 17.724 -5.094 -1.426 1.00 86.62 405 GLU A O 1
ATOM 3291 N N . ASN A 1 406 ? 18.602 -4.700 -3.460 1.00 85.38 406 ASN A N 1
ATOM 3292 C CA . ASN A 1 406 ? 17.968 -5.793 -4.187 1.00 85.38 406 ASN A CA 1
ATOM 3293 C C . ASN A 1 406 ? 18.927 -6.954 -4.500 1.00 85.38 406 ASN A C 1
ATOM 3295 O O . ASN A 1 406 ? 18.553 -7.848 -5.254 1.00 85.38 406 ASN A O 1
ATOM 3299 N N . ASN A 1 407 ? 20.114 -6.975 -3.884 1.00 91.44 407 ASN A N 1
ATOM 3300 C CA . ASN A 1 407 ? 21.210 -7.917 -4.138 1.00 91.44 407 ASN A CA 1
ATOM 3301 C C . ASN A 1 407 ? 21.751 -7.867 -5.578 1.00 91.44 407 ASN A C 1
ATOM 3303 O O . ASN A 1 407 ? 22.240 -8.872 -6.090 1.00 91.44 407 ASN A O 1
ATOM 3307 N N . ILE A 1 408 ? 21.673 -6.706 -6.232 1.00 94.75 408 ILE A N 1
ATOM 3308 C CA . ILE A 1 408 ? 22.187 -6.497 -7.588 1.00 94.75 408 ILE A CA 1
ATOM 3309 C C . ILE A 1 408 ? 23.454 -5.646 -7.491 1.00 94.75 408 ILE A C 1
ATOM 3311 O O . ILE A 1 408 ? 23.390 -4.460 -7.174 1.00 94.75 408 ILE A O 1
ATOM 3315 N N . ALA A 1 409 ? 24.611 -6.253 -7.762 1.00 94.88 409 ALA A N 1
ATOM 3316 C CA . ALA A 1 409 ? 25.892 -5.554 -7.732 1.00 94.88 409 ALA A CA 1
ATOM 3317 C C . ALA A 1 409 ? 26.035 -4.619 -8.943 1.00 94.88 409 ALA A C 1
ATOM 3319 O O . ALA A 1 409 ? 26.016 -5.063 -10.096 1.00 94.88 409 ALA A O 1
ATOM 3320 N N . VAL A 1 410 ? 26.202 -3.325 -8.673 1.00 97.19 410 VAL A N 1
ATOM 3321 C CA . VAL A 1 410 ? 26.395 -2.297 -9.699 1.00 97.19 410 VAL A CA 1
ATOM 3322 C C . VAL A 1 410 ? 27.881 -2.130 -9.991 1.00 97.19 410 VAL A C 1
ATOM 3324 O O . VAL A 1 410 ? 28.684 -1.941 -9.082 1.00 97.19 410 VAL A O 1
ATOM 3327 N N . LYS A 1 411 ? 28.246 -2.170 -11.274 1.00 96.94 411 LYS A N 1
ATOM 3328 C CA . LYS A 1 411 ? 29.619 -1.943 -11.737 1.00 96.94 411 LYS A CA 1
ATOM 3329 C C . LYS A 1 411 ? 29.936 -0.454 -11.836 1.00 96.94 411 LYS A C 1
ATOM 3331 O O . LYS A 1 411 ? 31.031 -0.036 -11.470 1.00 96.94 411 LYS A O 1
ATOM 3336 N N . ASN A 1 412 ? 29.012 0.325 -12.394 1.00 97.25 412 ASN A N 1
ATOM 3337 C CA . ASN A 1 412 ? 29.182 1.757 -12.616 1.00 97.25 412 ASN A CA 1
ATOM 3338 C C . ASN A 1 412 ? 27.819 2.454 -12.713 1.00 97.25 412 ASN A C 1
ATOM 3340 O O . ASN A 1 412 ? 26.875 1.887 -13.268 1.00 97.25 412 ASN A O 1
ATOM 3344 N N . VAL A 1 413 ? 27.740 3.687 -12.211 1.00 96.94 413 VAL A N 1
ATOM 3345 C CA . VAL A 1 413 ? 26.596 4.589 -12.384 1.00 96.94 413 VAL A CA 1
ATOM 3346 C C . VAL A 1 413 ? 27.101 5.844 -13.079 1.00 96.94 413 VAL A C 1
ATOM 3348 O O . VAL A 1 413 ? 28.041 6.476 -12.614 1.00 96.94 413 VAL A O 1
ATOM 3351 N N . GLU A 1 414 ? 26.474 6.202 -14.192 1.00 95.56 414 GLU A N 1
ATOM 3352 C CA . GLU A 1 414 ? 26.765 7.423 -14.938 1.00 95.56 414 GLU A CA 1
ATOM 3353 C C . GLU A 1 414 ? 25.469 8.228 -15.079 1.00 95.56 414 GLU A C 1
ATOM 3355 O O . GLU A 1 414 ? 24.624 7.932 -15.930 1.00 95.56 414 GLU A O 1
ATOM 3360 N N . GLN A 1 415 ? 25.272 9.223 -14.207 1.00 91.44 415 GLN A N 1
ATOM 3361 C CA . GLN A 1 415 ? 24.148 10.152 -14.316 1.00 91.44 415 GLN A CA 1
ATOM 3362 C C . GLN A 1 415 ? 24.330 11.120 -15.486 1.00 91.44 415 GLN A C 1
ATOM 3364 O O . GLN A 1 415 ? 25.414 11.640 -15.738 1.00 91.44 415 GLN A O 1
ATOM 3369 N N . PHE A 1 416 ? 23.234 11.391 -16.191 1.00 84.00 416 PHE A N 1
ATOM 3370 C CA . PHE A 1 416 ? 23.220 12.303 -17.325 1.00 84.00 416 PHE A CA 1
ATOM 3371 C C . PHE A 1 416 ? 22.699 13.683 -16.930 1.00 84.00 416 PHE A C 1
ATOM 3373 O O . PHE A 1 416 ? 21.603 13.826 -16.378 1.00 84.00 416 PHE A O 1
ATOM 3380 N N . ASP A 1 417 ? 23.421 14.718 -17.356 1.00 72.94 417 ASP A N 1
ATOM 3381 C CA . ASP A 1 417 ? 22.929 16.099 -17.314 1.00 72.94 417 ASP A CA 1
ATOM 3382 C C . ASP A 1 417 ? 21.782 16.319 -18.308 1.00 72.94 417 ASP A C 1
ATOM 3384 O O . ASP A 1 417 ? 20.878 17.131 -18.083 1.00 72.94 417 ASP A O 1
ATOM 3388 N N . VAL A 1 418 ? 21.796 15.578 -19.422 1.00 61.72 418 VAL A N 1
ATOM 3389 C CA . VAL A 1 418 ? 20.748 15.589 -20.445 1.00 61.72 418 VAL A CA 1
ATOM 3390 C C . VAL A 1 418 ? 20.536 14.169 -20.998 1.00 61.72 418 VAL A C 1
ATOM 3392 O O . VAL A 1 418 ? 21.464 13.614 -21.580 1.00 61.72 418 VAL A O 1
ATOM 3395 N N . PRO A 1 419 ? 19.319 13.597 -20.885 1.00 71.44 419 PRO A N 1
ATOM 3396 C CA . PRO A 1 419 ? 18.162 14.153 -20.182 1.00 71.44 419 PRO A CA 1
ATOM 3397 C C . PRO A 1 419 ? 18.365 14.154 -18.656 1.00 71.44 419 PRO A C 1
ATOM 3399 O O . PRO A 1 419 ? 18.766 13.144 -18.083 1.00 71.44 419 PRO A O 1
ATOM 3402 N N . LY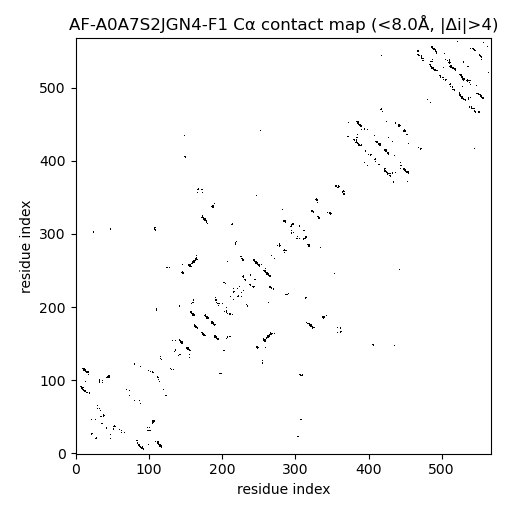S A 1 420 ? 18.035 15.275 -17.989 1.00 81.50 420 LYS A N 1
ATOM 3403 C CA . LYS A 1 420 ? 18.084 15.373 -16.518 1.00 81.50 420 LYS A CA 1
ATOM 3404 C C . LYS A 1 420 ? 17.289 14.225 -15.889 1.00 81.50 420 LYS A C 1
ATOM 3406 O O . LYS A 1 420 ? 16.240 13.836 -16.411 1.00 81.50 420 LYS A O 1
ATOM 3411 N N . HIS A 1 421 ? 17.738 13.756 -14.725 1.00 91.56 421 HIS A N 1
ATOM 3412 C CA . HIS A 1 421 ? 17.085 12.679 -13.968 1.00 91.56 421 HIS A CA 1
ATOM 3413 C C . HIS A 1 421 ? 17.104 11.322 -14.679 1.00 91.56 421 HIS A C 1
ATOM 3415 O O . HIS A 1 421 ? 16.136 10.550 -14.599 1.00 91.56 421 HIS A O 1
ATOM 3421 N N . SER A 1 422 ? 18.194 11.043 -15.385 1.00 94.50 422 SER A N 1
ATOM 3422 C CA . SER A 1 422 ? 18.458 9.733 -15.957 1.00 94.50 422 SER A CA 1
ATOM 3423 C C . SER A 1 422 ? 19.902 9.311 -15.729 1.00 94.50 422 SER A C 1
ATOM 3425 O O . SER A 1 422 ? 20.759 10.156 -15.486 1.00 94.50 422 SER A O 1
ATOM 3427 N N . ALA A 1 423 ? 20.146 8.006 -15.767 1.00 95.81 423 ALA A N 1
ATOM 3428 C CA . ALA A 1 423 ? 21.466 7.420 -15.607 1.00 95.81 423 ALA A CA 1
ATOM 3429 C C . ALA A 1 423 ? 21.615 6.181 -16.492 1.00 95.81 423 ALA A C 1
ATOM 3431 O O . ALA A 1 423 ? 20.628 5.482 -16.767 1.00 95.81 423 ALA A O 1
ATOM 3432 N N . ARG A 1 424 ? 22.850 5.899 -16.899 1.00 96.12 424 ARG A N 1
ATOM 3433 C CA . ARG A 1 424 ? 23.284 4.572 -17.335 1.00 96.12 424 ARG A CA 1
ATOM 3434 C C . ARG A 1 424 ? 23.818 3.828 -16.121 1.00 96.12 424 ARG A C 1
ATOM 3436 O O . ARG A 1 424 ? 24.589 4.380 -15.343 1.00 96.12 424 ARG A O 1
ATOM 3443 N N . ILE A 1 425 ? 23.391 2.582 -15.966 1.00 97.88 425 ILE A N 1
ATOM 3444 C CA . ILE A 1 425 ? 23.877 1.700 -14.911 1.00 97.88 425 ILE A CA 1
ATOM 3445 C C . ILE A 1 425 ? 24.423 0.452 -15.573 1.00 97.88 425 ILE A C 1
ATOM 3447 O O . ILE A 1 425 ? 23.704 -0.213 -16.319 1.00 97.88 425 ILE A O 1
ATOM 3451 N N . ASP A 1 426 ? 25.689 0.164 -15.304 1.00 97.00 426 ASP A N 1
ATOM 3452 C CA . ASP A 1 426 ? 26.374 -1.022 -15.793 1.00 97.00 426 ASP A CA 1
ATOM 3453 C C . ASP A 1 426 ? 26.387 -2.097 -14.704 1.00 97.00 426 ASP A C 1
ATOM 3455 O O . ASP A 1 426 ? 26.617 -1.808 -13.527 1.00 97.00 426 ASP A O 1
ATOM 3459 N N . PHE A 1 427 ? 26.201 -3.348 -15.106 1.00 97.25 427 PHE A N 1
ATOM 3460 C CA . PHE A 1 427 ? 26.229 -4.521 -14.239 1.00 97.25 427 PHE A CA 1
ATOM 3461 C C . PHE A 1 427 ? 27.387 -5.451 -14.605 1.00 97.25 427 PHE A C 1
ATOM 3463 O O . PHE A 1 427 ? 28.000 -5.345 -15.671 1.00 97.25 427 PHE A O 1
ATOM 3470 N N . HIS A 1 428 ? 27.711 -6.359 -13.686 1.00 95.56 428 HIS A N 1
ATOM 3471 C CA . HIS A 1 428 ? 28.790 -7.327 -13.875 1.00 95.56 428 HIS A CA 1
ATOM 3472 C C . HIS A 1 428 ? 28.394 -8.517 -14.752 1.00 95.56 428 HIS A C 1
ATOM 3474 O O . HIS A 1 428 ? 29.258 -9.067 -15.433 1.00 95.56 428 HIS A O 1
ATOM 3480 N N . ASP A 1 429 ? 27.117 -8.897 -14.755 1.00 95.06 429 ASP A N 1
ATOM 3481 C CA . ASP A 1 429 ? 26.631 -10.091 -15.439 1.00 95.06 429 ASP A CA 1
ATOM 3482 C C . ASP A 1 429 ? 25.192 -9.936 -15.967 1.00 95.06 429 ASP A C 1
ATOM 3484 O O . ASP A 1 429 ? 24.467 -8.984 -15.658 1.00 95.06 429 ASP A O 1
ATOM 3488 N N . LEU A 1 430 ? 24.799 -10.898 -16.804 1.00 92.62 430 LEU A N 1
ATOM 3489 C CA . LEU A 1 430 ? 23.489 -10.978 -17.447 1.00 92.62 430 LEU A CA 1
ATOM 3490 C C . LEU A 1 430 ? 22.341 -11.147 -16.437 1.00 92.62 430 LEU A C 1
ATOM 3492 O O . LEU A 1 430 ? 21.255 -10.603 -16.637 1.00 92.62 430 LEU A O 1
ATOM 3496 N N . ALA A 1 431 ? 22.576 -11.881 -15.346 1.00 91.19 431 ALA A N 1
ATOM 3497 C CA . ALA A 1 431 ? 21.558 -12.148 -14.335 1.00 91.19 431 ALA A CA 1
ATOM 3498 C C . ALA A 1 431 ? 21.201 -10.867 -13.563 1.00 91.19 431 ALA A C 1
ATOM 3500 O O . ALA A 1 431 ? 20.023 -10.577 -13.350 1.00 91.19 431 ALA A O 1
ATOM 3501 N N . ALA A 1 432 ? 22.204 -10.062 -13.208 1.00 94.38 432 ALA A N 1
ATOM 3502 C CA . ALA A 1 432 ? 22.039 -8.748 -12.597 1.00 94.38 432 ALA A CA 1
ATOM 3503 C C . ALA A 1 432 ? 21.249 -7.794 -13.507 1.00 94.38 432 ALA A C 1
ATOM 3505 O O . ALA A 1 432 ? 20.343 -7.106 -13.034 1.00 94.38 432 ALA A O 1
ATOM 3506 N N . LEU A 1 433 ? 21.532 -7.798 -14.815 1.00 94.75 433 LEU A N 1
ATOM 3507 C CA . LEU A 1 433 ? 20.786 -7.017 -15.805 1.00 94.75 433 LEU A CA 1
ATOM 3508 C C . LEU A 1 433 ? 19.301 -7.407 -15.853 1.00 94.75 433 LEU A C 1
ATOM 3510 O O . LEU A 1 433 ? 18.425 -6.540 -15.809 1.00 94.75 433 LEU A O 1
ATOM 3514 N N . GLU A 1 434 ? 19.006 -8.702 -15.934 1.00 90.94 434 GLU A N 1
ATOM 3515 C CA . GLU A 1 434 ? 17.630 -9.196 -15.985 1.00 90.94 434 GLU A CA 1
ATOM 3516 C C . GLU A 1 434 ? 16.853 -8.859 -14.706 1.00 90.94 434 GLU A C 1
ATOM 3518 O O . GLU A 1 434 ? 15.713 -8.391 -14.772 1.00 90.94 434 GLU A O 1
ATOM 3523 N N . GLN A 1 435 ? 17.482 -9.021 -13.540 1.00 89.81 435 GLN A N 1
ATOM 3524 C CA . GLN A 1 435 ? 16.894 -8.627 -12.259 1.00 89.81 435 GLN A CA 1
ATOM 3525 C C . GLN A 1 435 ? 16.670 -7.112 -12.175 1.00 89.81 435 GLN A C 1
ATOM 3527 O O . GLN A 1 435 ? 15.626 -6.674 -11.689 1.00 89.81 435 GLN A O 1
ATOM 3532 N N . ALA A 1 436 ? 17.596 -6.301 -12.694 1.00 93.81 436 ALA A N 1
ATOM 3533 C CA . ALA A 1 436 ? 17.479 -4.846 -12.692 1.00 93.81 436 ALA A CA 1
ATOM 3534 C C . ALA A 1 436 ? 16.262 -4.364 -13.495 1.00 93.81 436 ALA A C 1
ATOM 3536 O O . ALA A 1 436 ? 15.546 -3.463 -13.050 1.00 93.81 436 ALA A O 1
ATOM 3537 N N . LEU A 1 437 ? 15.969 -4.992 -14.639 1.00 91.69 437 LEU A N 1
ATOM 3538 C CA . LEU A 1 437 ? 14.784 -4.674 -15.448 1.00 91.69 437 LEU A CA 1
ATOM 3539 C C . LEU A 1 437 ? 13.471 -4.911 -14.687 1.00 91.69 437 LEU A C 1
ATOM 3541 O O . LEU A 1 437 ? 12.516 -4.147 -14.849 1.00 91.69 437 LEU A O 1
ATOM 3545 N N . GLN A 1 438 ? 13.433 -5.902 -13.792 1.00 87.38 438 GLN A N 1
ATOM 3546 C CA . GLN A 1 438 ? 12.264 -6.188 -12.948 1.00 87.38 438 GLN A CA 1
ATOM 3547 C C . GLN A 1 438 ? 12.017 -5.113 -11.873 1.00 87.38 438 GLN A C 1
ATOM 3549 O O . GLN A 1 438 ? 10.939 -5.074 -11.273 1.00 87.38 438 GLN A O 1
ATOM 3554 N N . LEU A 1 439 ? 12.981 -4.216 -11.627 1.00 89.69 439 LEU A N 1
ATOM 3555 C CA . LEU A 1 439 ? 12.835 -3.112 -10.673 1.00 89.69 439 LEU A CA 1
ATOM 3556 C C . LEU A 1 439 ? 12.124 -1.880 -11.265 1.00 89.69 439 LEU A C 1
ATOM 3558 O O . LEU A 1 439 ? 11.797 -0.943 -10.530 1.00 89.69 439 LEU A O 1
ATOM 3562 N N . SER A 1 440 ? 11.823 -1.881 -12.569 1.00 89.25 440 SER A N 1
ATOM 3563 C CA . SER A 1 440 ? 11.094 -0.796 -13.234 1.00 89.25 440 SER A CA 1
ATOM 3564 C C . SER A 1 440 ? 9.744 -0.511 -12.553 1.00 89.25 440 SER A C 1
ATOM 3566 O O . SER A 1 440 ? 8.930 -1.400 -12.307 1.00 89.25 440 SER A O 1
ATOM 3568 N N . GLY A 1 441 ? 9.502 0.755 -12.212 1.00 82.06 441 GLY A N 1
ATOM 3569 C CA . GLY A 1 441 ? 8.311 1.235 -11.508 1.00 82.06 441 GLY A CA 1
ATOM 3570 C C . GLY A 1 441 ? 8.422 1.282 -9.978 1.00 82.06 441 GLY A C 1
ATOM 3571 O O . GLY A 1 441 ? 7.490 1.782 -9.338 1.00 82.06 441 GLY A O 1
ATOM 3572 N N . ARG A 1 442 ? 9.524 0.804 -9.376 1.00 84.81 442 ARG A N 1
ATOM 3573 C CA . ARG A 1 442 ? 9.799 0.974 -7.934 1.00 84.81 442 ARG A CA 1
ATOM 3574 C C . ARG A 1 442 ? 10.263 2.405 -7.620 1.00 84.81 442 ARG A C 1
ATOM 3576 O O . ARG A 1 442 ? 10.660 3.154 -8.512 1.00 84.81 442 ARG A O 1
ATOM 3583 N N . ASN A 1 443 ? 10.194 2.794 -6.348 1.00 83.44 443 ASN A N 1
ATOM 3584 C CA . ASN A 1 443 ? 10.610 4.125 -5.905 1.00 83.44 443 ASN A CA 1
ATOM 3585 C C . ASN A 1 443 ? 12.128 4.179 -5.665 1.00 83.44 443 ASN A C 1
ATOM 3587 O O . ASN A 1 443 ? 12.643 3.391 -4.879 1.00 83.44 443 ASN A O 1
ATOM 3591 N N . LEU A 1 444 ? 12.812 5.143 -6.282 1.00 88.12 444 LEU A N 1
ATOM 3592 C CA . LEU A 1 444 ? 14.126 5.631 -5.861 1.00 88.12 444 LEU A CA 1
ATOM 3593 C C . LEU A 1 444 ? 13.907 6.964 -5.142 1.00 88.12 444 LEU A C 1
ATOM 3595 O O . LEU A 1 444 ? 13.403 7.929 -5.732 1.00 88.12 444 LEU A O 1
ATOM 3599 N N . CYS A 1 445 ? 14.246 7.013 -3.855 1.00 87.31 445 CYS A N 1
ATOM 3600 C CA . CYS A 1 445 ? 13.888 8.123 -2.974 1.00 87.31 445 CYS A CA 1
ATOM 3601 C C . CYS A 1 445 ? 12.370 8.406 -3.030 1.00 87.31 445 CYS A C 1
ATOM 3603 O O . CYS A 1 445 ? 11.581 7.617 -2.519 1.00 87.31 445 CYS A O 1
ATOM 3605 N N . ARG A 1 446 ? 11.939 9.514 -3.653 1.00 80.94 446 ARG A N 1
ATOM 3606 C CA . ARG A 1 446 ? 10.521 9.926 -3.720 1.00 80.94 446 ARG A CA 1
ATOM 3607 C C . ARG A 1 446 ? 9.877 9.723 -5.091 1.00 80.94 446 ARG A C 1
ATOM 3609 O O . ARG A 1 446 ? 8.728 10.124 -5.275 1.00 80.94 446 ARG A O 1
ATOM 3616 N N . ARG A 1 447 ? 10.597 9.185 -6.080 1.00 85.12 447 ARG A N 1
ATOM 3617 C CA . ARG A 1 447 ? 10.093 9.057 -7.456 1.00 85.12 447 ARG A CA 1
ATOM 3618 C C . ARG A 1 447 ? 10.119 7.618 -7.929 1.00 85.12 447 ARG A C 1
ATOM 3620 O O . ARG A 1 447 ? 11.058 6.884 -7.649 1.00 85.12 447 ARG A O 1
ATOM 3627 N N . LYS A 1 448 ? 9.108 7.251 -8.715 1.00 86.00 448 LYS A N 1
ATOM 3628 C CA . LYS A 1 448 ? 9.111 6.000 -9.471 1.00 86.00 448 LYS A CA 1
ATOM 3629 C C . LYS A 1 448 ? 10.077 6.119 -10.629 1.00 86.00 448 LYS A C 1
ATOM 3631 O O . LYS A 1 448 ? 9.957 7.042 -11.437 1.00 86.00 448 LYS A O 1
ATOM 3636 N N . VAL A 1 449 ? 10.991 5.169 -10.704 1.00 94.38 449 VAL A N 1
ATOM 3637 C CA . VAL A 1 449 ? 11.981 5.099 -11.772 1.00 94.38 449 VAL A CA 1
ATOM 3638 C C . VAL A 1 449 ? 11.553 4.090 -12.811 1.00 94.38 449 VAL A C 1
ATOM 3640 O O . VAL A 1 449 ? 10.917 3.088 -12.498 1.00 94.38 449 VAL A O 1
ATOM 3643 N N . LYS A 1 450 ? 11.877 4.365 -14.064 1.00 93.19 450 LYS A N 1
ATOM 3644 C CA . LYS A 1 450 ? 11.676 3.437 -15.170 1.00 93.19 450 LYS A CA 1
ATOM 3645 C C . LYS A 1 450 ? 13.041 2.885 -15.552 1.00 93.19 450 LYS A C 1
ATOM 3647 O O . LYS A 1 450 ? 13.916 3.671 -15.913 1.00 93.19 450 LYS A O 1
ATOM 3652 N N . VAL A 1 451 ? 13.200 1.571 -15.448 1.00 94.56 451 VAL A N 1
ATOM 3653 C CA . VAL A 1 451 ? 14.411 0.840 -15.837 1.00 94.56 451 VAL A CA 1
ATOM 3654 C C . VAL A 1 451 ? 14.136 0.156 -17.171 1.00 94.56 451 VAL A C 1
ATOM 3656 O O . VAL A 1 451 ? 13.119 -0.523 -17.320 1.00 94.56 451 VAL A O 1
ATOM 3659 N N . GLU A 1 452 ? 14.996 0.396 -18.152 1.00 94.06 452 GLU A N 1
ATOM 3660 C CA . GLU A 1 452 ? 14.897 -0.136 -19.513 1.00 94.06 452 GLU A CA 1
ATOM 3661 C C . GLU A 1 452 ? 16.262 -0.643 -19.967 1.00 94.06 452 GLU A C 1
ATOM 3663 O O . GLU A 1 452 ? 17.286 -0.132 -19.519 1.00 94.06 452 GLU A O 1
ATOM 3668 N N . LEU A 1 453 ? 16.288 -1.611 -20.881 1.00 93.06 453 LEU A N 1
ATOM 3669 C CA . LEU A 1 453 ? 17.539 -2.105 -21.446 1.00 93.06 453 LEU A CA 1
ATOM 3670 C C . LEU A 1 453 ? 18.286 -0.964 -22.147 1.00 93.06 453 LEU A C 1
ATOM 3672 O O . LEU A 1 453 ? 17.687 -0.169 -22.880 1.00 93.06 453 LEU A O 1
ATOM 3676 N N . TRP A 1 454 ? 19.594 -0.876 -21.920 1.00 91.19 454 TRP A N 1
ATOM 3677 C CA . TRP A 1 454 ? 20.438 0.061 -22.643 1.00 91.19 454 TRP A CA 1
ATOM 3678 C C . TRP A 1 454 ? 20.696 -0.482 -24.050 1.00 91.19 454 TRP A C 1
ATOM 3680 O O . TRP A 1 454 ? 21.431 -1.447 -24.235 1.00 91.19 454 TRP A O 1
ATOM 3690 N N . ALA A 1 455 ? 20.068 0.121 -25.054 1.00 80.62 455 ALA A N 1
ATOM 3691 C CA . ALA A 1 455 ? 20.319 -0.231 -26.443 1.00 80.62 455 ALA A CA 1
ATOM 3692 C C . ALA A 1 455 ? 21.509 0.586 -26.970 1.00 80.62 455 ALA A C 1
ATOM 3694 O O . ALA A 1 455 ? 21.365 1.772 -27.264 1.00 80.62 455 ALA A O 1
ATOM 3695 N N . ASP A 1 456 ? 22.674 -0.049 -27.125 1.00 63.22 456 ASP A N 1
ATOM 3696 C CA . ASP A 1 456 ? 23.851 0.562 -27.769 1.00 63.22 456 ASP A CA 1
ATOM 3697 C C . ASP A 1 456 ? 23.706 0.685 -29.304 1.00 63.22 456 ASP A C 1
ATOM 3699 O O . ASP A 1 456 ? 24.582 1.222 -29.988 1.00 63.22 456 ASP A O 1
ATOM 3703 N N . SER A 1 457 ? 22.586 0.234 -29.883 1.00 46.50 457 SER A N 1
ATOM 3704 C CA . SER A 1 457 ? 22.364 0.209 -31.330 1.00 46.50 457 SER A CA 1
ATOM 3705 C C . SER A 1 457 ? 21.990 1.584 -31.901 1.00 46.50 457 SER A C 1
ATOM 3707 O O . SER A 1 457 ? 20.857 1.887 -32.268 1.00 46.50 457 SER A O 1
ATOM 3709 N N . VAL A 1 458 ? 23.024 2.401 -32.096 1.00 47.31 458 VAL A N 1
ATOM 3710 C CA . VAL A 1 458 ? 23.029 3.616 -32.931 1.00 47.31 458 VAL A CA 1
ATOM 3711 C C . VAL A 1 458 ? 22.791 3.306 -34.429 1.00 47.31 458 VAL A C 1
ATOM 3713 O O . VAL A 1 458 ? 22.642 4.235 -35.218 1.00 47.31 458 VAL A O 1
ATOM 3716 N N . ALA A 1 459 ? 22.707 2.035 -34.846 1.00 45.25 459 ALA A N 1
ATOM 3717 C CA . ALA A 1 459 ? 22.600 1.656 -36.261 1.00 45.25 459 ALA A CA 1
ATOM 3718 C C . ALA A 1 459 ? 21.216 1.153 -36.733 1.00 45.25 459 ALA A C 1
ATOM 3720 O O . ALA A 1 459 ? 20.903 1.380 -37.895 1.00 45.25 459 ALA A O 1
ATOM 3721 N N . ASP A 1 460 ? 20.371 0.561 -35.875 1.00 41.19 460 ASP A N 1
ATOM 3722 C CA . ASP A 1 460 ? 19.141 -0.134 -36.329 1.00 41.19 460 ASP A CA 1
ATOM 3723 C C . ASP A 1 460 ? 17.841 0.254 -35.598 1.00 41.19 460 ASP A C 1
ATOM 3725 O O . ASP A 1 460 ? 16.779 -0.317 -35.851 1.00 41.19 460 ASP A O 1
ATOM 3729 N N . ALA A 1 461 ? 17.857 1.278 -34.738 1.00 44.31 461 ALA A N 1
ATOM 3730 C CA . ALA A 1 461 ? 16.626 1.820 -34.161 1.00 44.31 461 ALA A CA 1
ATOM 3731 C C . ALA A 1 461 ? 15.857 2.668 -35.196 1.00 44.31 461 ALA A C 1
ATOM 3733 O O . ALA A 1 461 ? 15.850 3.901 -35.159 1.00 44.31 461 ALA A O 1
ATOM 3734 N N . GLY A 1 462 ? 15.194 1.997 -36.137 1.00 43.47 462 GLY A N 1
ATOM 3735 C CA . GLY A 1 462 ? 14.215 2.603 -37.029 1.00 43.47 462 GLY A CA 1
ATOM 3736 C C . GLY A 1 462 ? 13.129 3.339 -36.238 1.00 43.47 462 GLY A C 1
ATOM 3737 O O . GLY A 1 462 ? 12.495 2.761 -35.363 1.00 43.47 462 GLY A O 1
ATOM 3738 N N . ALA A 1 463 ? 12.943 4.624 -36.554 1.00 42.41 463 ALA A N 1
ATOM 3739 C CA . ALA A 1 463 ? 11.790 5.501 -36.288 1.00 42.41 463 ALA A CA 1
ATOM 3740 C C . ALA A 1 463 ? 11.174 5.592 -34.865 1.00 42.41 463 ALA A C 1
ATOM 3742 O O . ALA A 1 463 ? 10.254 6.386 -34.680 1.00 42.41 463 ALA A O 1
ATOM 3743 N N . GLY A 1 464 ? 11.655 4.852 -33.861 1.00 43.09 464 GLY A N 1
ATOM 3744 C CA . GLY A 1 464 ? 11.017 4.756 -32.539 1.00 43.09 464 GLY A CA 1
ATOM 3745 C C . GLY A 1 464 ? 11.879 5.156 -31.339 1.00 43.09 464 GLY A C 1
ATOM 3746 O O . GLY A 1 464 ? 11.348 5.289 -30.237 1.00 43.09 464 GLY A O 1
ATOM 3747 N N . ALA A 1 465 ? 13.188 5.371 -31.509 1.00 45.59 465 ALA A N 1
ATOM 3748 C CA . ALA A 1 465 ? 14.028 5.863 -30.419 1.00 45.59 465 ALA A CA 1
ATOM 3749 C C . ALA A 1 465 ? 13.676 7.326 -30.114 1.00 45.59 465 ALA A C 1
ATOM 3751 O O . ALA A 1 465 ? 13.700 8.177 -31.003 1.00 45.59 465 ALA A O 1
ATOM 3752 N N . ALA A 1 466 ? 13.332 7.611 -28.854 1.00 48.81 466 ALA A N 1
ATOM 3753 C CA . ALA A 1 466 ? 13.034 8.962 -28.400 1.00 48.81 466 ALA A CA 1
ATOM 3754 C C . ALA A 1 466 ? 14.203 9.894 -28.750 1.00 48.81 466 ALA A C 1
ATOM 3756 O O . ALA A 1 466 ? 15.330 9.700 -28.287 1.00 48.81 466 ALA A O 1
ATOM 3757 N N . ALA A 1 467 ? 13.911 10.881 -29.595 1.00 45.28 467 ALA A N 1
ATOM 3758 C CA . ALA A 1 467 ? 14.833 11.932 -29.987 1.00 45.28 467 ALA A CA 1
ATOM 3759 C C . ALA A 1 467 ? 15.492 12.545 -28.726 1.00 45.28 467 ALA A C 1
ATOM 3761 O O . ALA A 1 467 ? 14.835 12.676 -27.689 1.00 45.28 467 ALA A O 1
ATOM 3762 N N . GLY A 1 468 ? 16.783 12.886 -28.783 1.00 49.41 468 GLY A N 1
ATOM 3763 C CA . GLY A 1 468 ? 17.508 13.560 -27.688 1.00 49.41 468 GLY A CA 1
ATOM 3764 C C . GLY A 1 468 ? 18.264 12.703 -26.670 1.00 49.41 468 GLY A C 1
ATOM 3765 O O . GLY A 1 468 ? 18.783 13.259 -25.706 1.00 49.41 468 GLY A O 1
ATOM 3766 N N . ALA A 1 469 ? 18.365 11.385 -26.852 1.00 48.03 469 ALA A N 1
ATOM 3767 C CA . ALA A 1 469 ? 19.043 10.477 -25.912 1.00 48.03 469 ALA A CA 1
ATOM 3768 C C . ALA A 1 469 ? 20.559 10.301 -26.165 1.00 48.03 469 ALA A C 1
ATOM 3770 O O . ALA A 1 469 ? 21.118 9.246 -25.873 1.00 48.03 469 ALA A O 1
ATOM 3771 N N . ARG A 1 470 ? 21.231 11.297 -26.756 1.00 58.03 470 ARG A N 1
ATOM 3772 C CA . ARG A 1 470 ? 22.685 11.249 -26.986 1.00 58.03 470 ARG A CA 1
ATOM 3773 C C . ARG A 1 470 ? 23.400 11.909 -25.803 1.00 58.03 470 ARG A C 1
ATOM 3775 O O . ARG A 1 470 ? 23.047 13.048 -25.502 1.00 58.03 470 ARG A O 1
ATOM 3782 N N . PRO A 1 471 ? 24.414 11.267 -25.189 1.00 49.75 471 PRO A N 1
ATOM 3783 C CA . PRO A 1 471 ? 25.317 11.954 -24.275 1.00 49.75 471 PRO A CA 1
ATOM 3784 C C . PRO A 1 471 ? 25.874 13.185 -24.985 1.00 49.75 471 PRO A C 1
ATOM 3786 O O . PRO A 1 471 ? 26.425 13.079 -26.089 1.00 49.75 471 PRO A O 1
ATOM 3789 N N . LEU A 1 472 ? 25.652 14.358 -24.399 1.00 62.97 472 LEU A N 1
ATOM 3790 C CA . LEU A 1 472 ? 26.129 15.608 -24.967 1.00 62.97 472 LEU A CA 1
ATOM 3791 C C . LEU A 1 472 ? 27.650 15.609 -24.863 1.00 62.97 472 LEU A C 1
ATOM 3793 O O . LEU A 1 472 ? 28.212 15.660 -23.772 1.00 62.97 472 LEU A O 1
ATOM 3797 N N . LYS A 1 473 ? 28.323 15.483 -26.007 1.00 71.38 473 LYS A N 1
ATOM 3798 C CA . LYS A 1 473 ? 29.780 15.547 -26.045 1.00 71.38 473 LYS A CA 1
ATOM 3799 C C . LYS A 1 473 ? 30.212 17.009 -25.918 1.00 71.38 473 LYS A C 1
ATOM 3801 O O . LYS A 1 473 ? 29.608 17.861 -26.578 1.00 71.38 473 LYS A O 1
ATOM 3806 N N . PRO A 1 474 ? 31.260 17.312 -25.133 1.00 76.25 474 PRO A N 1
ATOM 3807 C CA . PRO A 1 474 ? 31.888 18.624 -25.169 1.00 76.25 474 PRO A CA 1
ATOM 3808 C C . PRO A 1 474 ? 32.245 18.982 -26.616 1.00 76.25 474 PRO A C 1
ATOM 3810 O O . PRO A 1 474 ? 32.724 18.134 -27.371 1.00 76.25 474 PRO A O 1
ATOM 3813 N N . TYR A 1 475 ? 31.993 20.222 -27.030 1.00 87.69 475 TYR A N 1
ATOM 3814 C CA . TYR A 1 475 ? 32.407 20.671 -28.355 1.00 87.69 475 TYR A CA 1
ATOM 3815 C C . TYR A 1 475 ? 33.936 20.825 -28.397 1.00 87.69 475 TYR A C 1
ATOM 3817 O O . TYR A 1 475 ? 34.494 21.668 -27.696 1.00 87.69 475 TYR A O 1
ATOM 3825 N N . GLU A 1 476 ? 34.604 20.018 -29.226 1.00 85.12 476 GLU A N 1
ATOM 3826 C CA . GLU A 1 476 ? 36.071 20.003 -29.388 1.00 85.12 476 GLU A CA 1
ATOM 3827 C C . GLU A 1 476 ? 36.574 20.851 -30.574 1.00 85.12 476 GLU A C 1
ATOM 3829 O O . GLU A 1 476 ? 37.773 20.916 -30.836 1.00 85.12 476 GLU A O 1
ATOM 3834 N N . GLY A 1 477 ? 35.676 21.498 -31.324 1.00 88.50 477 GLY A N 1
ATOM 3835 C CA . GLY A 1 477 ? 36.062 22.314 -32.476 1.00 88.50 477 GLY A CA 1
ATOM 3836 C C . GLY A 1 477 ? 36.701 23.658 -32.087 1.00 88.50 477 GLY A C 1
ATOM 3837 O O . GLY A 1 477 ? 36.528 24.131 -30.959 1.00 88.50 477 GLY A O 1
ATOM 3838 N N . PRO A 1 478 ? 37.411 24.321 -33.021 1.00 91.62 478 PRO A N 1
ATOM 3839 C CA . PRO A 1 478 ? 37.956 25.654 -32.784 1.00 91.62 478 PRO A CA 1
ATOM 3840 C C . PRO A 1 478 ? 36.820 26.660 -32.548 1.00 91.62 478 PRO A C 1
ATOM 3842 O O . PRO A 1 478 ? 35.816 26.659 -33.266 1.00 91.62 478 PRO A O 1
ATOM 3845 N N . LEU A 1 479 ? 36.986 27.518 -31.541 1.00 93.69 479 LEU A N 1
ATOM 3846 C CA . LEU A 1 479 ? 36.100 28.643 -31.232 1.00 93.69 479 LEU A CA 1
ATOM 3847 C C . LEU A 1 479 ? 36.905 29.942 -31.307 1.00 93.69 479 LEU A C 1
ATOM 3849 O O . LEU A 1 479 ? 38.116 29.933 -31.104 1.00 93.69 479 LEU A O 1
ATOM 3853 N N . SER A 1 480 ? 36.237 31.051 -31.621 1.00 91.94 480 SER A N 1
ATOM 3854 C CA . SER A 1 480 ? 36.856 32.376 -31.546 1.00 91.94 480 SER A CA 1
ATOM 3855 C C . SER A 1 480 ? 37.081 32.757 -30.083 1.00 91.94 480 SER A C 1
ATOM 3857 O O . SER A 1 480 ? 36.138 32.698 -29.295 1.00 91.94 480 SER A O 1
ATOM 3859 N N . ASP A 1 481 ? 38.292 33.196 -29.736 1.00 92.00 481 ASP A N 1
ATOM 3860 C CA . ASP A 1 481 ? 38.610 33.725 -28.400 1.00 92.00 481 ASP A CA 1
ATOM 3861 C C . ASP A 1 481 ? 38.193 35.198 -28.234 1.00 92.00 481 ASP A C 1
ATOM 3863 O O . ASP A 1 481 ? 38.249 35.753 -27.136 1.00 92.00 481 ASP A O 1
ATOM 3867 N N . THR A 1 482 ? 37.768 35.855 -29.319 1.00 93.62 482 THR A N 1
ATOM 3868 C CA . THR A 1 482 ? 37.299 37.244 -29.301 1.00 93.62 482 THR A CA 1
ATOM 3869 C C . THR A 1 482 ? 35.773 37.324 -29.430 1.00 93.62 482 THR A C 1
ATOM 3871 O O . THR A 1 482 ? 35.194 36.605 -30.254 1.00 93.62 482 THR A O 1
ATOM 3874 N N . PRO A 1 483 ? 35.103 38.201 -28.651 1.00 93.12 483 PRO A N 1
ATOM 3875 C CA . PRO A 1 483 ? 33.663 38.420 -28.758 1.00 93.12 483 PRO A CA 1
ATOM 3876 C C . PRO A 1 483 ? 33.294 39.059 -30.113 1.00 93.12 483 PRO A C 1
ATOM 3878 O O . PRO A 1 483 ? 34.114 39.776 -30.694 1.00 93.12 483 PRO A O 1
ATOM 3881 N N . PRO A 1 484 ? 32.051 38.872 -30.602 1.00 94.88 484 PRO A N 1
ATOM 3882 C CA . PRO A 1 484 ? 30.899 38.328 -29.876 1.00 94.88 484 PRO A CA 1
ATOM 3883 C C . PRO A 1 484 ? 30.831 36.789 -29.849 1.00 94.88 484 PRO A C 1
ATOM 3885 O O . PRO A 1 484 ? 30.994 36.129 -30.871 1.00 94.88 484 PRO A O 1
ATOM 3888 N N . PHE A 1 485 ? 30.507 36.216 -28.685 1.00 97.56 485 PHE A N 1
ATOM 3889 C CA . PHE A 1 485 ? 30.321 34.771 -28.510 1.00 97.56 485 PHE A CA 1
ATOM 3890 C C . PHE A 1 485 ? 28.865 34.394 -28.784 1.00 97.56 485 PHE A C 1
ATOM 3892 O O . PHE A 1 485 ? 28.016 34.507 -27.904 1.00 97.56 485 PHE A O 1
ATOM 3899 N N . LYS A 1 486 ? 28.549 33.998 -30.018 1.00 97.75 486 LYS A N 1
ATOM 3900 C CA . LYS A 1 486 ? 27.164 33.775 -30.460 1.00 97.75 486 LYS A CA 1
ATOM 3901 C C . LYS A 1 486 ? 26.936 32.359 -30.969 1.00 97.75 486 LYS A C 1
ATOM 3903 O O . LYS A 1 486 ? 27.823 31.769 -31.577 1.00 97.75 486 LYS A O 1
ATOM 3908 N N . VAL A 1 487 ? 25.714 31.863 -30.782 1.00 97.81 487 VAL A N 1
ATOM 3909 C CA . VAL A 1 487 ? 25.185 30.664 -31.452 1.00 97.81 487 VAL A CA 1
ATOM 3910 C C . VAL A 1 487 ? 23.843 30.959 -32.098 1.00 97.81 487 VAL A C 1
ATOM 3912 O O . VAL A 1 487 ? 23.074 31.796 -31.617 1.00 97.81 487 VAL A O 1
ATOM 3915 N N . ILE A 1 488 ? 23.542 30.224 -33.163 1.00 97.38 488 ILE A N 1
ATOM 3916 C CA . ILE A 1 488 ? 22.206 30.136 -33.740 1.00 97.38 488 ILE A CA 1
ATOM 3917 C C . ILE A 1 488 ? 21.621 28.794 -33.336 1.00 97.38 488 ILE A C 1
ATOM 3919 O O . ILE A 1 488 ? 22.222 27.748 -33.565 1.00 97.38 488 ILE A O 1
ATOM 3923 N N . ILE A 1 489 ? 20.430 28.835 -32.755 1.00 97.75 489 ILE A N 1
ATOM 3924 C CA . ILE A 1 489 ? 19.661 27.655 -32.384 1.00 97.75 489 ILE A CA 1
ATOM 3925 C C . ILE A 1 489 ? 18.435 27.549 -33.288 1.00 97.75 489 ILE A C 1
ATOM 3927 O O . ILE A 1 489 ? 17.616 28.465 -33.350 1.00 97.75 489 ILE A O 1
ATOM 3931 N N . ARG A 1 490 ? 18.326 26.433 -34.010 1.00 97.44 490 ARG A N 1
ATOM 3932 C CA . ARG A 1 490 ? 17.284 26.129 -35.002 1.00 97.44 490 ARG A CA 1
ATOM 3933 C C . ARG A 1 490 ? 16.414 24.961 -34.531 1.00 97.44 490 ARG A C 1
ATOM 3935 O O . ARG A 1 490 ? 16.742 24.262 -33.571 1.00 97.44 490 ARG A O 1
ATOM 3942 N N . SER A 1 491 ? 15.313 24.730 -35.246 1.00 95.75 491 SER A N 1
ATOM 3943 C CA . SER A 1 491 ? 14.341 23.654 -34.975 1.00 95.75 491 SER A CA 1
ATOM 3944 C C . SER A 1 491 ? 13.589 23.785 -33.644 1.00 95.75 491 SER A C 1
ATOM 3946 O O . SER A 1 491 ? 13.108 22.793 -33.098 1.00 95.75 491 SER A O 1
ATOM 3948 N N . LEU A 1 492 ? 13.421 25.012 -33.143 1.00 95.56 492 LEU A N 1
ATOM 3949 C CA . LEU A 1 492 ? 12.672 25.273 -31.911 1.00 95.56 492 LEU A CA 1
ATOM 3950 C C . LEU A 1 492 ? 11.187 24.885 -32.046 1.00 95.56 492 LEU A C 1
ATOM 3952 O O . LEU A 1 492 ? 10.603 24.868 -33.137 1.00 95.56 492 LEU A O 1
ATOM 3956 N N . ASP A 1 493 ? 10.543 24.553 -30.927 1.00 95.00 493 ASP A N 1
ATOM 3957 C CA . ASP A 1 493 ? 9.092 24.369 -30.916 1.00 95.00 493 ASP A CA 1
ATOM 3958 C C . ASP A 1 493 ? 8.359 25.711 -31.098 1.00 95.00 493 ASP A C 1
ATOM 3960 O O . ASP A 1 493 ? 8.859 26.774 -30.724 1.00 95.00 493 ASP A O 1
ATOM 3964 N N . LYS A 1 494 ? 7.153 25.678 -31.679 1.00 93.31 494 LYS A N 1
ATOM 3965 C CA . LYS A 1 494 ? 6.319 26.875 -31.883 1.00 93.31 494 LYS A CA 1
ATOM 3966 C C . LYS A 1 494 ? 5.965 27.573 -30.571 1.00 93.31 494 LYS A C 1
ATOM 3968 O O . LYS A 1 494 ? 5.710 28.774 -30.592 1.00 93.31 494 LYS A O 1
ATOM 3973 N N . SER A 1 495 ? 5.935 26.838 -29.460 1.00 93.56 495 SER A N 1
ATOM 3974 C CA . SER A 1 495 ? 5.640 27.366 -28.131 1.00 93.56 495 SER A CA 1
ATOM 3975 C C . SER A 1 495 ? 6.849 28.004 -27.439 1.00 93.56 495 SER A C 1
ATOM 3977 O O . SER A 1 495 ? 6.718 28.422 -26.292 1.00 93.56 495 SER A O 1
ATOM 3979 N N . VAL A 1 496 ? 8.044 27.985 -28.042 1.00 93.62 496 VAL A N 1
ATOM 3980 C CA . VAL A 1 496 ? 9.240 28.590 -27.438 1.00 93.62 496 VAL A CA 1
ATOM 3981 C C . VAL A 1 496 ? 9.128 30.107 -27.525 1.00 93.62 496 VAL A C 1
ATOM 3983 O O . VAL A 1 496 ? 8.899 30.656 -28.604 1.00 93.62 496 VAL A O 1
ATOM 3986 N N . THR A 1 497 ? 9.289 30.770 -26.384 1.00 93.38 497 THR A N 1
ATOM 3987 C CA . THR A 1 497 ? 9.387 32.227 -26.252 1.00 93.38 497 THR A CA 1
ATOM 3988 C C . THR A 1 497 ? 10.850 32.683 -26.166 1.00 93.38 497 THR A C 1
ATOM 3990 O O . THR A 1 497 ? 11.774 31.872 -26.098 1.00 93.38 497 THR A O 1
ATOM 3993 N N . ARG A 1 498 ? 11.086 34.000 -26.170 1.00 94.12 498 ARG A N 1
ATOM 3994 C CA . ARG A 1 498 ? 12.429 34.566 -25.970 1.00 94.12 498 ARG A CA 1
ATOM 3995 C C . ARG A 1 498 ? 13.019 34.168 -24.611 1.00 94.12 498 ARG A C 1
ATOM 3997 O O . ARG A 1 498 ? 14.176 33.766 -24.551 1.00 94.12 498 ARG A O 1
ATOM 4004 N N . ASP A 1 499 ? 12.218 34.245 -23.551 1.00 87.44 499 ASP A N 1
ATOM 4005 C CA . ASP A 1 499 ? 12.672 33.961 -22.187 1.00 87.44 499 ASP A CA 1
ATOM 4006 C C . ASP A 1 499 ? 12.952 32.467 -22.001 1.00 87.44 499 ASP A C 1
ATOM 4008 O O . ASP A 1 499 ? 13.990 32.099 -21.461 1.00 87.44 499 ASP A O 1
ATOM 4012 N N . ASP A 1 500 ? 12.090 31.603 -22.549 1.00 88.25 500 ASP A N 1
ATOM 4013 C CA . ASP A 1 500 ? 12.307 30.151 -22.627 1.00 88.25 500 ASP A CA 1
ATOM 4014 C C . ASP A 1 500 ? 13.695 29.799 -23.189 1.00 88.25 500 ASP A C 1
ATOM 4016 O O . ASP A 1 500 ? 14.390 28.930 -22.658 1.00 88.25 500 ASP A O 1
ATOM 4020 N N . LEU A 1 501 ? 14.101 30.487 -24.262 1.00 93.38 501 LEU A N 1
ATOM 4021 C CA . LEU A 1 501 ? 15.382 30.262 -24.920 1.00 93.38 501 LEU A CA 1
ATOM 4022 C C . LEU A 1 501 ? 16.562 30.724 -24.056 1.00 93.38 501 LEU A C 1
ATOM 4024 O O . LEU A 1 501 ? 17.578 30.037 -24.001 1.00 93.38 501 LEU A O 1
ATOM 4028 N N . GLY A 1 502 ? 16.415 31.845 -23.345 1.00 91.31 502 GLY A N 1
ATOM 4029 C CA . GLY A 1 502 ? 17.396 32.290 -22.352 1.00 91.31 502 GLY A CA 1
ATOM 4030 C C . GLY A 1 502 ? 17.545 31.286 -21.207 1.00 91.31 502 GLY A C 1
ATOM 4031 O O . GLY A 1 502 ? 18.659 30.862 -20.901 1.00 91.31 502 GLY A O 1
ATOM 4032 N N . TYR A 1 503 ? 16.425 30.829 -20.638 1.00 82.44 503 TYR A N 1
ATOM 4033 C CA . TYR A 1 503 ? 16.415 29.825 -19.571 1.00 82.44 503 TYR A CA 1
ATOM 4034 C C . TYR A 1 503 ? 17.003 28.486 -20.016 1.00 82.44 503 TYR A C 1
ATOM 4036 O O . TYR A 1 503 ? 17.705 27.848 -19.240 1.00 82.44 503 TYR A O 1
ATOM 4044 N N . PHE A 1 504 ? 16.792 28.072 -21.270 1.00 90.75 504 PHE A N 1
ATOM 4045 C CA . PHE A 1 504 ? 17.374 26.837 -21.799 1.00 90.75 504 PHE A CA 1
ATOM 4046 C C . PHE A 1 504 ? 18.903 26.793 -21.654 1.00 90.75 504 PHE A C 1
ATOM 4048 O O . PHE A 1 504 ? 19.443 25.755 -21.260 1.00 90.75 504 PHE A O 1
ATOM 4055 N N . PHE A 1 505 ? 19.587 27.902 -21.945 1.00 91.94 505 PHE A N 1
ATOM 4056 C CA . PHE A 1 505 ? 21.042 28.002 -21.816 1.00 91.94 505 PHE A CA 1
ATOM 4057 C C . PHE A 1 505 ? 21.485 28.324 -20.382 1.00 91.94 505 PHE A C 1
ATOM 4059 O O . PHE A 1 505 ? 22.468 27.752 -19.911 1.00 91.94 505 PHE A O 1
ATOM 4066 N N . TRP A 1 506 ? 20.742 29.164 -19.656 1.00 85.56 506 TRP A N 1
ATOM 4067 C CA . TRP A 1 506 ? 21.055 29.485 -18.259 1.00 85.56 506 TRP A CA 1
ATOM 4068 C C . TRP A 1 506 ? 20.967 28.249 -17.346 1.00 85.56 506 TRP A C 1
ATOM 4070 O O . TRP A 1 506 ? 21.890 27.980 -16.581 1.00 85.56 506 TRP A O 1
ATOM 4080 N N . ASP A 1 507 ? 19.943 27.404 -17.502 1.00 71.00 507 ASP A N 1
ATOM 4081 C CA . ASP A 1 507 ? 19.775 26.143 -16.752 1.00 71.00 507 ASP A CA 1
ATOM 4082 C C . ASP A 1 507 ? 20.896 25.109 -16.988 1.00 71.00 507 ASP A C 1
ATOM 4084 O O . ASP A 1 507 ? 20.877 24.021 -16.392 1.00 71.00 507 ASP A O 1
ATOM 4088 N N . ARG A 1 508 ? 21.817 25.417 -17.908 1.00 83.38 508 ARG A N 1
ATOM 4089 C CA . ARG A 1 508 ? 23.003 24.643 -18.303 1.00 83.38 508 ARG A CA 1
ATOM 4090 C C . ARG A 1 508 ? 24.285 25.454 -18.110 1.00 83.38 508 ARG A C 1
ATOM 4092 O O . ARG A 1 508 ? 25.266 25.260 -18.823 1.00 83.38 508 ARG A O 1
ATOM 4099 N N . GLU A 1 509 ? 24.235 26.388 -17.164 1.00 87.56 509 GLU A N 1
ATOM 4100 C CA . GLU A 1 509 ? 25.365 27.183 -16.685 1.00 87.56 509 GLU A CA 1
ATOM 4101 C C . GLU A 1 509 ? 26.032 28.060 -17.753 1.00 87.56 509 GLU A C 1
ATOM 4103 O O . GLU A 1 509 ? 27.183 28.464 -17.599 1.00 87.56 509 GLU A O 1
ATOM 4108 N N . CYS A 1 510 ? 25.325 28.389 -18.835 1.00 90.75 510 CYS A N 1
ATOM 4109 C CA . CYS A 1 510 ? 25.810 29.359 -19.810 1.00 90.75 510 CYS A CA 1
ATOM 4110 C C . CYS A 1 510 ? 25.463 30.780 -19.339 1.00 90.75 510 CYS A C 1
ATOM 4112 O O . CYS A 1 510 ? 24.305 31.065 -19.023 1.00 90.75 510 CYS A O 1
ATOM 4114 N N . GLN A 1 511 ? 26.441 31.686 -19.336 1.00 92.38 511 GLN A N 1
ATOM 4115 C CA . GLN A 1 511 ? 26.244 33.107 -19.034 1.00 92.38 511 GLN A CA 1
ATOM 4116 C C . GLN A 1 511 ? 25.654 33.810 -20.261 1.00 92.38 511 GLN A C 1
ATOM 4118 O O . GLN A 1 511 ? 26.366 34.158 -21.204 1.00 92.38 511 GLN A O 1
ATOM 4123 N N . VAL A 1 512 ? 24.325 33.929 -20.299 1.00 95.56 512 VAL A N 1
ATOM 4124 C CA . VAL A 1 512 ? 23.591 34.510 -21.432 1.00 95.56 512 VAL A CA 1
ATOM 4125 C C . VAL A 1 512 ? 23.594 36.034 -21.339 1.00 95.56 512 VAL A C 1
ATOM 4127 O O . VAL A 1 512 ? 22.981 36.609 -20.443 1.00 95.56 512 VAL A O 1
ATOM 4130 N N . LYS A 1 513 ? 24.199 36.686 -22.332 1.00 95.50 513 LYS A N 1
ATOM 4131 C CA . LYS A 1 513 ? 24.276 38.144 -22.451 1.00 95.50 513 LYS A CA 1
ATOM 4132 C C . LYS A 1 513 ? 23.067 38.739 -23.166 1.00 95.50 513 LYS A C 1
ATOM 4134 O O . LYS A 1 513 ? 22.517 39.754 -22.742 1.00 95.50 513 LYS A O 1
ATOM 4139 N N . ALA A 1 514 ? 22.649 38.131 -24.278 1.00 96.31 514 ALA A N 1
ATOM 4140 C CA . ALA A 1 514 ? 21.501 38.593 -25.055 1.00 96.31 514 ALA A CA 1
ATOM 4141 C C . ALA A 1 514 ? 20.816 37.448 -25.809 1.00 96.31 514 ALA A C 1
ATOM 4143 O O . ALA A 1 514 ? 21.461 36.516 -26.277 1.00 96.31 514 ALA A O 1
ATOM 4144 N N . VAL A 1 515 ? 19.494 37.555 -25.968 1.00 96.56 515 VAL A N 1
ATOM 4145 C CA . VAL A 1 515 ? 18.675 36.616 -26.748 1.00 96.56 515 VAL A CA 1
ATOM 4146 C C . VAL A 1 515 ? 17.863 37.390 -27.778 1.00 96.56 515 VAL A C 1
ATOM 4148 O O . VAL A 1 515 ? 17.058 38.254 -27.409 1.00 96.56 515 VAL A O 1
ATOM 4151 N N . GLU A 1 516 ? 18.043 37.044 -29.050 1.00 96.44 516 GLU A N 1
ATOM 4152 C CA . GLU A 1 516 ? 17.258 37.523 -30.186 1.00 96.44 516 GLU A CA 1
ATOM 4153 C C . GLU A 1 516 ? 16.358 36.390 -30.700 1.00 96.44 516 GLU A C 1
ATOM 4155 O O . GLU A 1 516 ? 16.824 35.407 -31.277 1.00 96.44 516 GLU A O 1
ATOM 4160 N N . TYR A 1 517 ? 15.049 36.514 -30.474 1.00 94.19 517 TYR A N 1
ATOM 4161 C CA . TYR A 1 517 ? 14.051 35.556 -30.946 1.00 94.19 517 TYR A CA 1
ATOM 4162 C C . TYR A 1 517 ? 12.681 36.238 -31.129 1.00 94.19 517 TYR A C 1
ATOM 4164 O O . TYR A 1 517 ? 12.267 36.993 -30.243 1.00 94.19 517 TYR A O 1
ATOM 4172 N N . PRO A 1 518 ? 11.939 35.949 -32.216 1.00 90.62 518 PRO A N 1
ATOM 4173 C CA . PRO A 1 518 ? 12.328 35.101 -33.347 1.00 90.62 518 PRO A CA 1
ATOM 4174 C C . PRO A 1 518 ? 13.276 35.822 -34.316 1.00 90.62 518 PRO A C 1
ATOM 4176 O O . PRO A 1 518 ? 13.201 37.041 -34.473 1.00 90.62 518 PRO A O 1
ATOM 4179 N N . LEU A 1 519 ? 14.131 35.072 -35.018 1.00 90.75 519 LEU A N 1
ATOM 4180 C CA . LEU A 1 519 ? 14.917 35.629 -36.122 1.00 90.75 519 LEU A CA 1
ATOM 4181 C C . LEU A 1 519 ? 14.006 35.967 -37.313 1.00 90.75 519 LEU A C 1
ATOM 4183 O O . LEU A 1 519 ? 13.223 35.138 -37.775 1.00 90.75 519 LEU A O 1
ATOM 4187 N N . LYS A 1 520 ? 14.116 37.189 -37.850 1.00 87.88 520 LYS A N 1
ATOM 4188 C CA . LYS A 1 520 ? 13.212 37.694 -38.908 1.00 87.88 520 LYS A CA 1
ATOM 4189 C C . LYS A 1 520 ? 13.205 36.837 -40.180 1.00 87.88 520 LYS A C 1
ATOM 4191 O O . LYS A 1 520 ? 12.168 36.713 -40.826 1.00 87.88 520 LYS A O 1
ATOM 4196 N N . ASN A 1 521 ? 14.350 36.249 -40.526 1.00 86.56 521 ASN A N 1
ATOM 4197 C CA . ASN A 1 521 ? 14.548 35.520 -41.782 1.00 86.56 521 ASN A CA 1
ATOM 4198 C C . ASN A 1 521 ? 14.390 34.000 -41.641 1.00 86.56 521 ASN A C 1
ATOM 4200 O O . ASN A 1 521 ? 14.484 33.287 -42.639 1.00 86.56 521 ASN A O 1
ATOM 4204 N N . GLU A 1 522 ? 14.138 33.494 -40.431 1.00 89.62 522 GLU A N 1
ATOM 4205 C CA . GLU A 1 522 ? 14.081 32.060 -40.182 1.00 89.62 522 GLU A CA 1
ATOM 4206 C C . GLU A 1 522 ? 13.054 31.698 -39.109 1.00 89.62 522 GLU A C 1
ATOM 4208 O O . GLU A 1 522 ? 13.122 32.118 -37.954 1.00 89.62 522 GLU A O 1
ATOM 4213 N N . ARG A 1 523 ? 12.075 30.876 -39.495 1.00 90.38 523 ARG A N 1
ATOM 4214 C CA . ARG A 1 523 ? 11.048 30.404 -38.564 1.00 90.38 523 ARG A CA 1
ATOM 4215 C C . ARG A 1 523 ? 11.658 29.399 -37.596 1.00 90.38 523 ARG A C 1
ATOM 4217 O O . ARG A 1 523 ? 12.342 28.477 -38.024 1.00 90.38 523 ARG A O 1
ATOM 4224 N N . HIS A 1 524 ? 11.310 29.527 -36.317 1.00 93.94 524 HIS A N 1
ATOM 4225 C CA . HIS A 1 524 ? 11.753 28.611 -35.259 1.00 93.94 524 HIS A CA 1
ATOM 4226 C C . HIS A 1 524 ? 13.271 28.606 -35.039 1.00 93.94 524 HIS A C 1
ATOM 4228 O O . HIS A 1 524 ? 13.842 27.577 -34.670 1.00 93.94 524 HIS A O 1
ATOM 4234 N N . ALA A 1 525 ? 13.902 29.761 -35.251 1.00 96.75 525 ALA A N 1
ATOM 4235 C CA . ALA A 1 525 ? 15.301 29.984 -34.940 1.00 96.75 525 ALA A CA 1
ATOM 4236 C C . ALA A 1 525 ? 15.486 31.236 -34.074 1.00 96.75 525 ALA A C 1
ATOM 4238 O O . ALA A 1 525 ? 14.743 32.217 -34.197 1.00 96.75 525 ALA A O 1
ATOM 4239 N N . GLY A 1 526 ? 16.471 31.171 -33.184 1.00 96.50 526 GLY A N 1
ATOM 4240 C CA . GLY A 1 526 ? 16.908 32.262 -32.320 1.00 96.50 526 GLY A CA 1
ATOM 4241 C C . GLY A 1 526 ? 18.426 32.391 -32.341 1.00 96.50 526 GLY A C 1
ATOM 4242 O O . GLY A 1 526 ? 19.129 31.438 -32.680 1.00 96.50 526 GLY A O 1
ATOM 4243 N N . MET A 1 527 ? 18.928 33.562 -31.970 1.00 97.44 527 MET A N 1
ATOM 4244 C CA . MET A 1 527 ? 20.354 33.801 -31.764 1.00 97.44 527 MET A CA 1
ATOM 4245 C C . MET A 1 527 ? 20.599 34.155 -30.300 1.00 97.44 527 MET A C 1
ATOM 4247 O O . MET A 1 527 ? 19.870 34.963 -29.720 1.00 97.44 527 MET A O 1
ATOM 4251 N N . VAL A 1 528 ? 21.609 33.530 -29.699 1.00 97.56 528 VAL A N 1
ATOM 4252 C CA . VAL A 1 528 ? 21.979 33.743 -28.295 1.00 97.56 528 VAL A CA 1
ATOM 4253 C C . VAL A 1 528 ? 23.434 34.180 -28.231 1.00 97.56 528 VAL A C 1
ATOM 4255 O O . VAL A 1 528 ? 24.305 33.522 -28.796 1.00 97.56 528 VAL A O 1
ATOM 4258 N N . GLU A 1 529 ? 23.676 35.314 -27.579 1.00 97.44 529 GLU A N 1
ATOM 4259 C CA . GLU A 1 529 ? 25.003 35.843 -27.263 1.00 97.44 529 GLU A CA 1
ATOM 4260 C C . GLU A 1 529 ? 25.336 35.526 -25.805 1.00 97.44 529 GLU A C 1
ATOM 4262 O O . GLU A 1 529 ? 24.494 35.704 -24.922 1.00 97.44 529 GLU A O 1
ATOM 4267 N N . PHE A 1 530 ? 26.565 35.086 -25.560 1.00 97.56 530 PHE A N 1
ATOM 4268 C CA . PHE A 1 530 ? 27.097 34.746 -24.245 1.00 97.56 530 PHE A CA 1
ATOM 4269 C C . PHE A 1 530 ? 28.169 35.746 -23.802 1.00 97.56 530 PHE A C 1
ATOM 4271 O O . PHE A 1 530 ? 28.777 36.427 -24.633 1.00 97.56 530 PHE A O 1
ATOM 4278 N N . ASP A 1 531 ? 28.410 35.824 -22.494 1.00 96.50 531 ASP A N 1
ATOM 4279 C CA . ASP A 1 531 ? 29.448 36.691 -21.919 1.00 96.50 531 ASP A CA 1
ATOM 4280 C C . ASP A 1 531 ? 30.868 36.135 -22.114 1.00 96.50 531 ASP A C 1
ATOM 4282 O O . ASP A 1 531 ? 31.826 36.907 -22.191 1.00 96.50 531 ASP A O 1
ATOM 4286 N N . ASP A 1 532 ? 31.014 34.813 -22.240 1.00 96.88 532 ASP A N 1
ATOM 4287 C CA . ASP A 1 532 ? 32.309 34.131 -22.261 1.00 96.88 532 ASP A CA 1
ATOM 4288 C C . ASP A 1 532 ? 32.373 32.938 -23.244 1.00 96.88 532 ASP A C 1
ATOM 4290 O O . ASP A 1 532 ? 31.359 32.392 -23.697 1.00 96.88 532 ASP A O 1
ATOM 4294 N N . VAL A 1 533 ? 33.602 32.528 -23.581 1.00 96.69 533 VAL A N 1
ATOM 4295 C CA . VAL A 1 533 ? 33.892 31.434 -24.527 1.00 96.69 533 VAL A CA 1
ATOM 4296 C C . VAL A 1 533 ? 33.553 30.043 -23.967 1.00 96.69 533 VAL A C 1
ATOM 4298 O O . VAL A 1 533 ? 33.259 29.125 -24.736 1.00 96.69 533 VAL A O 1
ATOM 4301 N N . GLU A 1 534 ? 33.549 29.857 -22.643 1.00 95.12 534 GLU A N 1
ATOM 4302 C CA . GLU A 1 534 ? 33.206 28.572 -22.014 1.00 95.12 534 GLU A CA 1
ATOM 4303 C C . GLU A 1 534 ? 31.703 28.294 -22.121 1.00 95.12 534 GLU A C 1
ATOM 4305 O O . GLU A 1 534 ? 31.285 27.177 -22.430 1.00 95.12 534 GLU A O 1
ATOM 4310 N N . SER A 1 535 ? 30.882 29.325 -21.942 1.00 95.50 535 SER A N 1
ATOM 4311 C CA . SER A 1 535 ? 29.440 29.336 -22.174 1.00 95.50 535 SER A CA 1
ATOM 4312 C C . SER A 1 535 ? 29.116 29.034 -23.638 1.00 95.50 535 SER A C 1
ATOM 4314 O O . SER A 1 535 ? 28.261 28.191 -23.907 1.00 95.50 535 SER A O 1
ATOM 4316 N N . LEU A 1 536 ? 29.861 29.610 -24.591 1.00 96.88 536 LEU A N 1
ATOM 4317 C CA . LEU A 1 536 ? 29.759 29.255 -26.013 1.00 96.88 536 LEU A CA 1
ATOM 4318 C C . LEU A 1 536 ? 30.102 27.779 -26.270 1.00 96.88 536 LEU A C 1
ATOM 4320 O O . LEU A 1 536 ? 29.367 27.084 -26.972 1.00 96.88 536 LEU A O 1
ATOM 4324 N N . ARG A 1 537 ? 31.196 27.273 -25.688 1.00 95.25 537 ARG A N 1
ATOM 4325 C CA . ARG A 1 537 ? 31.612 25.869 -25.839 1.00 95.25 537 ARG A CA 1
ATOM 4326 C C . ARG A 1 537 ? 30.569 24.901 -25.287 1.00 95.25 537 ARG A C 1
ATOM 4328 O O . ARG A 1 537 ? 30.247 23.914 -25.950 1.00 95.25 537 ARG A O 1
ATOM 4335 N N . ARG A 1 538 ? 30.011 25.197 -24.109 1.00 91.81 538 ARG A N 1
ATOM 4336 C CA . ARG A 1 538 ? 28.908 24.429 -23.508 1.00 91.81 538 ARG A CA 1
ATOM 4337 C C . ARG A 1 538 ? 27.673 24.459 -24.393 1.00 91.81 538 ARG A C 1
ATOM 4339 O O . ARG A 1 538 ? 27.149 23.396 -24.709 1.00 91.81 538 ARG A O 1
ATOM 4346 N N . ALA A 1 539 ? 27.268 25.641 -24.858 1.00 95.56 539 ALA A N 1
ATOM 4347 C CA . ALA A 1 539 ? 26.129 25.810 -25.754 1.00 95.56 539 ALA A CA 1
ATOM 4348 C C . ALA A 1 539 ? 26.265 24.975 -27.038 1.00 95.56 539 ALA A C 1
ATOM 4350 O O . ALA A 1 539 ? 25.317 24.294 -27.423 1.00 95.56 539 ALA A O 1
ATOM 4351 N N . MET A 1 540 ? 27.450 24.954 -27.658 1.00 95.88 540 MET A N 1
ATOM 4352 C CA . MET A 1 540 ? 27.735 24.123 -28.837 1.00 95.88 540 MET A CA 1
ATOM 4353 C C . MET A 1 540 ? 27.671 22.617 -28.540 1.00 95.88 540 MET A C 1
ATOM 4355 O O . MET A 1 540 ? 27.250 21.836 -29.394 1.00 95.88 540 MET A O 1
ATOM 4359 N N . GLY A 1 541 ? 28.031 22.200 -27.321 1.00 91.31 541 GLY A N 1
ATOM 4360 C CA . GLY A 1 541 ? 27.866 20.820 -26.852 1.00 91.31 541 GLY A CA 1
ATOM 4361 C C . GLY A 1 541 ? 26.402 20.378 -26.737 1.00 91.31 541 GLY A C 1
ATOM 4362 O O . GLY A 1 541 ? 26.125 19.183 -26.737 1.00 91.31 541 GLY A O 1
ATOM 4363 N N . LEU A 1 542 ? 25.449 21.319 -26.707 1.00 92.31 542 LEU A N 1
ATOM 4364 C CA . LEU A 1 542 ? 24.009 21.033 -26.663 1.00 92.31 542 LEU A CA 1
ATOM 4365 C C . LEU A 1 542 ? 23.404 20.747 -28.049 1.00 92.31 542 LEU A C 1
ATOM 4367 O O . LEU A 1 542 ? 22.183 20.621 -28.170 1.00 92.31 542 LEU A O 1
ATOM 4371 N N . ASN A 1 543 ? 24.211 20.668 -29.111 1.00 93.38 543 ASN A N 1
ATOM 4372 C CA . ASN A 1 543 ? 23.707 20.355 -30.444 1.00 93.38 543 ASN A CA 1
ATOM 4373 C C . ASN A 1 543 ? 23.024 18.973 -30.453 1.00 93.38 543 ASN A C 1
ATOM 4375 O O . ASN A 1 543 ? 23.605 17.981 -30.012 1.00 93.38 543 ASN A O 1
ATOM 4379 N N . LYS A 1 544 ? 21.797 18.906 -30.986 1.00 89.06 544 LYS A N 1
ATOM 4380 C CA . LYS A 1 544 ? 20.884 17.745 -30.945 1.00 89.06 544 LYS A CA 1
ATOM 4381 C C . LYS A 1 544 ? 20.292 17.424 -29.569 1.00 89.06 544 LYS A C 1
ATOM 4383 O O . LYS A 1 544 ? 19.695 16.360 -29.402 1.00 89.06 544 LYS A O 1
ATOM 4388 N N . ALA A 1 545 ? 20.399 18.320 -28.589 1.00 85.88 545 ALA A N 1
ATOM 4389 C CA . ALA A 1 545 ? 19.621 18.198 -27.360 1.00 85.88 545 ALA A CA 1
ATOM 4390 C C . ALA A 1 545 ? 18.117 18.287 -27.669 1.00 85.88 545 ALA A C 1
ATOM 4392 O O . ALA A 1 545 ? 17.703 18.996 -28.588 1.00 85.88 545 ALA A O 1
ATOM 4393 N N . VAL A 1 546 ? 17.278 17.607 -26.882 1.00 83.44 546 VAL A N 1
ATOM 4394 C CA . VAL A 1 546 ? 15.824 17.800 -26.969 1.00 83.44 546 VAL A CA 1
ATOM 4395 C C . VAL A 1 546 ? 15.363 18.928 -26.064 1.00 83.44 546 VAL A C 1
ATOM 4397 O O . VAL A 1 546 ? 15.617 18.938 -24.858 1.00 83.44 546 VAL A O 1
ATOM 4400 N N . TYR A 1 547 ? 14.624 19.860 -26.658 1.00 88.69 547 TYR A N 1
ATOM 4401 C CA . TYR A 1 547 ? 13.996 20.978 -25.980 1.00 88.69 547 TYR A CA 1
ATOM 4402 C C . TYR A 1 547 ? 12.530 21.107 -26.401 1.00 88.69 547 TYR A C 1
ATOM 4404 O O . TYR A 1 547 ? 12.211 21.136 -27.588 1.00 88.69 547 TYR A O 1
ATOM 4412 N N . LYS A 1 548 ? 11.624 21.116 -25.411 1.00 85.81 548 LYS A N 1
ATOM 4413 C CA . LYS A 1 548 ? 10.158 21.090 -25.598 1.00 85.81 548 LYS A CA 1
ATOM 4414 C C . LYS A 1 548 ? 9.693 20.065 -26.653 1.00 85.81 548 LYS A C 1
ATOM 4416 O O . LYS A 1 548 ? 8.824 20.341 -27.469 1.00 85.81 548 LYS A O 1
ATOM 4421 N N . GLY A 1 549 ? 10.284 18.867 -26.624 1.00 82.25 549 GLY A N 1
ATOM 4422 C CA . GLY A 1 549 ? 9.895 17.746 -27.486 1.00 82.25 549 GLY A CA 1
ATOM 4423 C C . GLY A 1 549 ? 10.495 17.748 -28.897 1.00 82.25 549 GLY A C 1
ATOM 4424 O O . GLY A 1 549 ? 10.146 16.871 -29.683 1.00 82.25 549 GLY A O 1
ATOM 4425 N N . ARG A 1 550 ? 11.398 18.681 -29.233 1.00 87.31 550 ARG A N 1
ATOM 4426 C CA . ARG A 1 550 ? 12.099 18.714 -30.530 1.00 87.31 550 ARG A CA 1
ATOM 4427 C C . ARG A 1 550 ? 13.611 18.721 -30.342 1.00 87.31 550 ARG A C 1
ATOM 4429 O O . ARG A 1 550 ? 14.108 19.334 -29.402 1.00 87.31 550 ARG A O 1
ATOM 4436 N N . GLU A 1 551 ? 14.335 18.046 -31.232 1.00 88.06 551 GLU A N 1
ATOM 4437 C CA . GLU A 1 551 ? 15.796 18.162 -31.299 1.00 88.06 551 GLU A CA 1
ATOM 4438 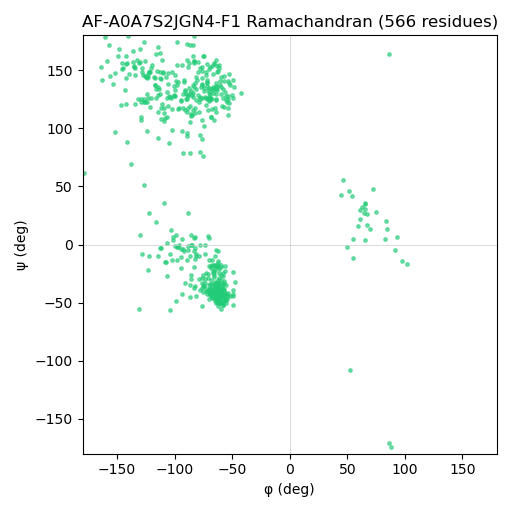C C . GLU A 1 551 ? 16.177 19.528 -31.863 1.00 88.06 551 GLU A C 1
ATOM 4440 O O . GLU A 1 551 ? 15.729 19.909 -32.948 1.00 88.06 551 GLU A O 1
ATOM 4445 N N . VAL A 1 552 ? 17.003 20.260 -31.119 1.00 94.88 552 VAL A N 1
ATOM 4446 C CA . VAL A 1 552 ? 17.510 21.565 -31.545 1.00 94.88 552 VAL A CA 1
ATOM 4447 C C . VAL A 1 552 ? 18.837 21.403 -32.274 1.00 94.88 552 VAL A C 1
ATOM 4449 O O . VAL A 1 552 ? 19.670 20.580 -31.894 1.00 94.88 552 VAL A O 1
ATOM 4452 N N . ALA A 1 553 ? 19.042 22.197 -33.321 1.00 96.00 553 ALA A N 1
ATOM 4453 C CA . ALA A 1 553 ? 20.337 22.303 -33.988 1.00 96.00 553 ALA A CA 1
ATOM 4454 C C . ALA A 1 553 ? 21.024 23.580 -33.510 1.00 96.00 553 ALA A C 1
ATOM 4456 O O . ALA A 1 553 ? 20.396 24.638 -33.527 1.00 96.00 553 ALA A O 1
ATOM 4457 N N . ILE A 1 554 ? 22.268 23.476 -33.048 1.00 96.38 554 ILE A N 1
ATOM 4458 C CA . ILE A 1 554 ? 23.039 24.617 -32.545 1.00 96.38 554 ILE A CA 1
ATOM 4459 C C . ILE A 1 554 ? 24.311 24.736 -33.369 1.00 96.38 554 ILE A C 1
ATOM 4461 O O . ILE A 1 554 ? 25.140 23.825 -33.369 1.00 96.38 554 ILE A O 1
ATOM 4465 N N . ASP A 1 555 ? 24.440 25.869 -34.051 1.00 96.75 555 ASP A N 1
ATOM 4466 C CA . ASP A 1 555 ? 25.518 26.165 -34.987 1.00 96.75 555 ASP A CA 1
ATOM 4467 C C . ASP A 1 555 ? 26.148 27.530 -34.678 1.00 96.75 555 ASP A C 1
ATOM 4469 O O . ASP A 1 555 ? 25.517 28.419 -34.095 1.00 96.75 555 ASP A O 1
ATOM 4473 N N . LEU A 1 556 ? 27.394 27.727 -35.115 1.00 96.50 556 LEU A N 1
ATOM 4474 C CA . LEU A 1 556 ? 28.022 29.048 -35.102 1.00 96.50 556 LEU A CA 1
ATOM 4475 C C . LEU A 1 556 ? 27.384 29.947 -36.184 1.00 96.50 556 LEU A C 1
ATOM 4477 O O . LEU A 1 556 ? 27.094 29.456 -37.280 1.00 96.50 556 LEU A O 1
ATOM 4481 N N . PRO A 1 557 ? 27.180 31.253 -35.924 1.00 94.19 557 PRO A N 1
ATOM 4482 C CA . PRO A 1 557 ? 26.644 32.174 -36.917 1.00 94.19 557 PRO A CA 1
ATOM 4483 C C . PRO A 1 557 ? 27.548 32.255 -38.145 1.00 94.19 557 PRO A C 1
ATOM 4485 O O . PRO A 1 557 ? 28.771 32.355 -38.031 1.00 94.19 557 PRO A O 1
ATOM 4488 N N . THR A 1 558 ? 26.955 32.263 -39.336 1.00 92.25 558 THR A N 1
ATOM 4489 C CA . THR A 1 558 ? 27.699 32.555 -40.564 1.00 92.25 558 THR A CA 1
ATOM 4490 C C . THR A 1 558 ? 27.693 34.058 -40.844 1.00 92.25 558 THR A C 1
ATOM 4492 O O . THR A 1 558 ? 26.783 34.778 -40.436 1.00 92.25 558 THR A O 1
ATOM 4495 N N . ALA A 1 559 ? 28.652 34.553 -41.635 1.00 85.88 559 ALA A N 1
ATOM 4496 C CA . ALA A 1 559 ? 28.702 35.967 -42.039 1.00 85.88 559 ALA A CA 1
ATOM 4497 C C . ALA A 1 559 ? 27.417 36.464 -42.743 1.00 85.88 559 ALA A C 1
ATOM 4499 O O . ALA A 1 559 ? 27.180 37.668 -42.848 1.00 85.88 559 ALA A O 1
ATOM 4500 N N . ARG A 1 560 ? 26.589 35.543 -43.256 1.00 84.00 560 ARG A N 1
ATOM 4501 C CA . ARG A 1 560 ? 25.275 35.846 -43.829 1.00 84.00 560 ARG A CA 1
ATOM 4502 C C . ARG A 1 560 ? 24.229 36.127 -42.750 1.00 84.00 560 ARG A C 1
ATOM 4504 O O . ARG A 1 560 ? 23.404 37.015 -42.950 1.00 84.00 560 ARG A O 1
ATOM 4511 N N . ASP A 1 561 ? 24.279 35.403 -41.638 1.00 84.25 561 ASP A N 1
ATOM 4512 C CA . ASP A 1 561 ? 23.342 35.551 -40.524 1.00 84.25 561 ASP A CA 1
ATOM 4513 C C . ASP A 1 561 ? 23.568 36.884 -39.790 1.00 84.25 561 ASP A C 1
ATOM 4515 O O . ASP A 1 561 ? 22.612 37.556 -39.411 1.00 84.25 561 ASP A O 1
ATOM 4519 N N . GLU A 1 562 ? 24.822 37.341 -39.696 1.00 81.25 562 GLU A N 1
ATOM 4520 C CA . GLU A 1 562 ? 25.172 38.612 -39.041 1.00 81.25 562 GLU A CA 1
ATOM 4521 C C . GLU A 1 562 ? 24.772 39.866 -39.841 1.00 81.25 562 GLU A C 1
ATOM 4523 O O . GLU A 1 562 ? 24.568 40.935 -39.267 1.00 81.25 562 GLU A O 1
ATOM 4528 N N . ARG A 1 563 ? 24.634 39.769 -41.171 1.00 77.88 563 ARG A N 1
ATOM 4529 C CA . ARG A 1 563 ? 24.327 40.922 -42.046 1.00 77.88 563 ARG A CA 1
ATOM 4530 C C . ARG A 1 563 ? 22.833 41.243 -42.173 1.00 77.88 563 ARG A C 1
ATOM 4532 O O . ARG A 1 563 ? 22.477 42.200 -42.855 1.00 77.88 563 ARG A O 1
ATOM 4539 N N . GLY A 1 564 ? 21.950 40.487 -41.521 1.00 61.78 564 GLY A N 1
ATOM 4540 C CA . GLY A 1 564 ? 20.492 40.581 -41.685 1.00 61.78 564 GLY A CA 1
ATOM 4541 C C . GLY A 1 564 ? 19.792 41.827 -41.112 1.00 61.78 564 GLY A C 1
ATOM 4542 O O . GLY A 1 564 ? 18.564 41.854 -41.097 1.00 61.78 564 GLY A O 1
ATOM 4543 N N . GLY A 1 565 ? 20.522 42.842 -40.631 1.00 54.12 565 GLY A N 1
ATOM 4544 C CA . GLY A 1 565 ? 19.963 43.956 -39.848 1.00 54.12 565 GLY A CA 1
ATOM 4545 C C . GLY A 1 565 ? 19.777 45.313 -40.547 1.00 54.12 565 GLY A C 1
ATOM 4546 O O . GLY A 1 565 ? 19.172 46.195 -39.947 1.00 54.12 565 GLY A O 1
ATOM 4547 N N . GLY A 1 566 ? 20.262 45.523 -41.777 1.00 49.34 566 GLY A N 1
ATOM 4548 C CA . GLY A 1 566 ? 20.282 46.859 -42.398 1.00 49.34 566 GLY A CA 1
ATOM 4549 C C . GLY A 1 566 ? 19.956 46.838 -43.887 1.00 49.34 566 GLY A C 1
ATOM 4550 O O . GLY A 1 566 ? 20.850 46.729 -44.718 1.00 49.34 566 GLY A O 1
ATOM 4551 N N . GLY A 1 567 ? 18.674 46.930 -44.223 1.00 52.53 567 GLY A N 1
ATOM 4552 C CA . GLY A 1 567 ? 18.189 46.943 -45.602 1.00 52.53 567 GLY A CA 1
ATOM 4553 C C . GLY A 1 567 ? 16.675 47.099 -45.642 1.00 52.53 567 GLY A C 1
ATOM 4554 O O . GLY A 1 567 ? 15.974 46.188 -46.073 1.00 52.53 567 GLY A O 1
ATOM 4555 N N . GLY A 1 568 ? 16.190 48.219 -45.111 1.00 42.22 568 GLY A N 1
ATOM 4556 C CA . GLY A 1 568 ? 14.789 48.632 -45.078 1.00 42.22 568 GLY A CA 1
ATOM 4557 C C . GLY A 1 568 ? 14.709 50.108 -44.752 1.00 42.22 568 GLY A C 1
ATOM 4558 O O . GLY A 1 568 ? 15.308 50.476 -43.716 1.00 42.22 568 GLY A O 1
#

Radius of gyration: 30.92 Å; Cα contacts (8 Å, |Δi|>4): 993; chains: 1; bounding box: 68×78×87 Å

pLDDT: mean 88.86, std 11.37, range [41.19, 98.69]